Protein AF-A0AA95K9S8-F1 (afdb_monomer_lite)

Radius of gyration: 41.14 Å; chains: 1; bounding box: 97×53×133 Å

pLDDT: mean 79.82, std 16.81, range [25.95, 97.44]

Foldseek 3Di:
DEDDPQWAWAEAAQPQQKTFGFAAWEFFWDPVDDADFLVGAGPEADPPTDTDPPPVPTHGLCVLLVNPDRMDGHHDDQDAAEDDQHFHKYKDFDKDFDAPPNVDDPPVVVSVVSSGPVRRHHAWHHHPPGIMGTDDIDIDGAQREHEYEDDLEEHHYEHDAHDPVRLVRYAYEYEDEQYEYEYEDYASYEYEYEYPALNYHYEYEAAPPDPPWDWDADPVQCWTDTPNYTYRDYPRYPWYWYQYQFAIWTQDPVVRDTAAAEGEQVSAQAPVRVLVVLVVCLVVVNHPDQKHKYAQHDHGHPPGGQAIWIQGSVVSFIAGAPDRQCNVVRNPWDWQDDDDQKTWIDDFQKIFMAGRVRNYTAATEDEQFDPAPPPWGKDWDWDAALNWIKIWIATLLGKIWIWTDDPQAIATAEIEAPPVVVVVVVVVLVVCVPDVDQDAPPCVVVVVSCCVVPPDGPCPVRPVVRDPNYHYHYYDYDQWYWYWYDDPNFIWIWIWGQDDPGYIQIATAAADPVVRVVPDPDPDPPPVPDDDPDCDPPDQKDFQAWADDPFIKTWIAGPVFRWIWIGSHSCSVVDHIDTADGQFPFWDDDPRWIWTAHPLFWIFTQHRRRHTEGAAGALSNCVVVVPCVLVVVLVVPVVGPHYDQKHWYFQWADPVRQAWTKIQRNVVSDIFTDDSPDPRLFPKDWPDADPVRQWTWIAGPVVRDIDIGGGDPDDDTDGHPPHDDPPRRPPDGPCSVVD

Sequence (739 aa):
MEPIPGAVITELDLRQHKLTFDSQYLYRNDPTNTVGSGRSDYFFFWPNRDVNRDKSQAINIRNGLGYQSSQSNFKPGDNILVLPGTPVTYLDYVYMILPFVTARYDRGFDILRKLEEDGRFDFDFYAFPGERAIYRIIPDYVATPIKVILDDRDRDLVIPALPKDFQRYISYQLVGGEGEYRISLAKEASITLLSDHANTRWVLDARYLNPGTNMQFNRVDNDLYIDNVTITLPKNAKQITVINKQGTFIFDEKNQQMRLANVDGSHFNNRDSLDKYLKMLANSESLSSAFVIINHYQPEAGKGEVGRAYYETARSRMIYTNLPVAADFLSQAVLAKVEGDKAWFYRDTAIWQVEISTGQLLRQYLPFSFPAASKAAITSYTIQENGQLLFVINQDDGMRCVYTVEDAALNLVAIYGSKDLLNQLDNFKQLIDFTGQNKNTATLLLSEATQFSNSSPIKIDTISKLISTAELVPSRVAEVLYLSGYIDKQKQHYWLIPTANHGSKVIRLNLPTLVQQEEVPLPNDDTIANQSLSLAPLSEFILAATTMGESPGYYFYNLQKHTLYFQPDEGLSNNQAQLVATNIKTLFPINNKLFSLREDGIFSLLDNQGRNVLLGVSQDWLRQHSVDVTLELEKLIEMMPHSADHLMLQGLQDRDGNPIRGWYDSLAGRIVQGGSSLDANHDLVYLGLSKDRQEALIYDNDEQQQYRFLQPADVTLTPTENGLLISDIPTDPLWAAFA

Secondary structure (DSSP, 8-state):
--PPTT--EEEEETTTTEEEE--EEEPEEPTT--S-BTTB-EEEE-----EE--GGG-EEHHHHTT---SEEE----SS-EEPP-PPPEEEEEEEEE-TT-TT---HHHHHHHGGGTTSS--SEEEEETEEEEEEEEEEEE--EEEEEE--SS-EEEE-----HHHHTTEEEEEEE-SSEEEEE--TT-EEEEEESSTT-EEEEE-TTSPTT--EEEETTTTEEEETTEEEEPPSS-SEEEEE-SSEEEEEETTTTEEEEEEEEGGGSSSHHHHHHHHHHHHHTT---SSEEEEET--SSTTS---S-EEEETTTTEEEE---GGGHHHHTT-EEEEEETTEEEEEETTEEEEEETTT--EEEEEEPPP---STT--EEEEEEEETTEEEEEEEETTS-EEEEEE-SS-EEEEEEES-HHHHHHHHHHHHHHHHH-----HHHHHHHHHHHTTSSPP-S-HHHHHH-SSSEEEEEEEEEEEEEEEEETTEEEEEEEE--TTT--EEEEE---HHHHHHSPPPS-TTSGGGS------S-SEEEEEE--SSS--EEEEETTTTEEEEESS-STT-PPPEEEE-SEEEEEEETTEEEEEETT-EEEEE-TTS-EEEEEE-HHHHHHTTT-HHHHHHHHHHHSSSEEEEEEEEEEE-TTS-EEEEEEETTTTEEEE--TTS-TTS-EEEEEE-TTSSEEEEEETTTTEEEEEEPPSS---EE-TTS---TTS-SS-GGGGT-

Structure (mmCIF, N/CA/C/O backbone):
data_AF-A0AA95K9S8-F1
#
_entry.id   AF-A0AA95K9S8-F1
#
loop_
_atom_site.group_PDB
_atom_site.id
_atom_site.type_symbol
_atom_site.label_atom_id
_atom_site.label_alt_id
_atom_site.label_comp_id
_atom_site.label_asym_id
_atom_site.label_entity_id
_atom_site.label_seq_id
_atom_site.pdbx_PDB_ins_code
_atom_site.Cartn_x
_atom_site.Cartn_y
_atom_site.Cartn_z
_atom_site.occupancy
_atom_site.B_iso_or_equiv
_atom_site.auth_seq_id
_atom_site.auth_comp_id
_atom_site.auth_asym_id
_atom_site.auth_atom_id
_atom_site.pdbx_PDB_model_num
ATOM 1 N N . MET A 1 1 ? 10.454 12.878 -28.453 1.00 83.94 1 MET A N 1
ATOM 2 C CA . MET A 1 1 ? 11.738 13.499 -28.835 1.00 83.94 1 MET A CA 1
ATOM 3 C C . MET A 1 1 ? 12.686 12.384 -29.223 1.00 83.94 1 MET A C 1
ATOM 5 O O . MET A 1 1 ? 12.734 11.397 -28.500 1.00 83.94 1 MET A O 1
ATOM 9 N N . GLU A 1 2 ? 13.392 12.517 -30.345 1.00 88.00 2 GLU A N 1
ATOM 10 C CA . GLU A 1 2 ? 14.307 11.485 -30.843 1.00 88.00 2 GLU A CA 1
ATOM 11 C C . GLU A 1 2 ? 15.658 12.084 -31.277 1.00 88.00 2 GLU A C 1
ATOM 13 O O . GLU A 1 2 ? 15.688 13.203 -31.801 1.00 88.00 2 GLU A O 1
ATOM 18 N N . PRO A 1 3 ? 16.779 11.380 -31.045 1.00 88.31 3 PRO A N 1
ATOM 19 C CA . PRO A 1 3 ? 18.087 11.762 -31.558 1.00 88.31 3 PRO A CA 1
ATOM 20 C C . PRO A 1 3 ? 18.141 11.719 -33.084 1.00 88.31 3 PRO A C 1
ATOM 22 O O . PRO A 1 3 ? 17.557 10.843 -33.718 1.00 88.31 3 PRO A O 1
ATOM 25 N N . ILE A 1 4 ? 18.922 12.624 -33.675 1.00 87.19 4 ILE A N 1
ATOM 26 C CA . ILE A 1 4 ? 19.218 12.574 -35.109 1.00 87.19 4 ILE A CA 1
ATOM 27 C C . ILE A 1 4 ? 19.982 11.269 -35.403 1.00 87.19 4 ILE A C 1
ATOM 29 O O . ILE A 1 4 ? 20.964 10.980 -34.707 1.00 87.19 4 ILE A O 1
ATOM 33 N N . PRO A 1 5 ? 19.589 10.493 -36.431 1.00 84.94 5 PRO A N 1
ATOM 34 C CA . PRO A 1 5 ? 20.304 9.282 -36.818 1.00 84.94 5 PRO A CA 1
ATOM 35 C C . PRO A 1 5 ? 21.799 9.538 -37.034 1.00 84.94 5 PRO A C 1
ATOM 37 O O . PRO A 1 5 ? 22.186 10.474 -37.732 1.00 84.94 5 PRO A O 1
ATOM 40 N N . GLY A 1 6 ? 22.646 8.707 -36.425 1.00 84.88 6 GLY A N 1
ATOM 41 C CA . GLY A 1 6 ? 24.100 8.840 -36.513 1.00 84.88 6 GLY A CA 1
ATOM 42 C C . GLY A 1 6 ? 24.712 9.889 -35.578 1.00 84.88 6 GLY A C 1
ATOM 43 O O . GLY A 1 6 ? 25.929 10.017 -35.554 1.00 84.88 6 GLY A O 1
ATOM 44 N N . ALA A 1 7 ? 23.940 10.622 -34.773 1.00 91.31 7 ALA A N 1
ATOM 45 C CA . ALA A 1 7 ? 24.524 11.459 -33.726 1.00 91.31 7 ALA A CA 1
ATOM 46 C C . ALA A 1 7 ? 25.054 10.583 -32.579 1.00 91.31 7 ALA A C 1
ATOM 48 O O . ALA A 1 7 ? 24.310 9.767 -32.028 1.00 91.31 7 ALA A O 1
ATOM 49 N N . VAL A 1 8 ? 26.324 10.770 -32.209 1.00 94.88 8 VAL A N 1
ATOM 50 C CA . VAL A 1 8 ? 26.930 10.120 -31.039 1.00 94.88 8 VAL A CA 1
ATOM 51 C C . VAL A 1 8 ? 26.684 10.997 -29.815 1.00 94.88 8 VAL A C 1
ATOM 53 O O . VAL A 1 8 ? 27.147 12.136 -29.745 1.00 94.88 8 VAL A O 1
ATOM 56 N N . ILE A 1 9 ? 25.907 10.480 -28.868 1.00 95.25 9 ILE A N 1
ATOM 57 C CA . ILE A 1 9 ? 25.478 11.186 -27.658 1.00 95.25 9 ILE A CA 1
ATOM 58 C C . ILE A 1 9 ? 25.872 10.320 -26.473 1.00 95.25 9 ILE A C 1
ATOM 60 O O . ILE A 1 9 ? 25.449 9.169 -26.400 1.00 95.25 9 ILE A O 1
ATOM 64 N N . THR A 1 10 ? 26.671 10.872 -25.568 1.00 95.56 10 THR A N 1
ATOM 65 C CA . THR A 1 10 ? 27.216 10.153 -24.408 1.00 95.56 10 THR A CA 1
ATOM 66 C C . THR A 1 10 ? 26.559 10.577 -23.101 1.00 95.56 10 THR A C 1
ATOM 68 O O . THR A 1 10 ? 26.517 9.782 -22.166 1.00 95.56 10 THR A O 1
ATOM 71 N N . GLU A 1 11 ? 25.984 11.782 -23.038 1.00 96.88 11 GLU A N 1
ATOM 72 C CA . GLU A 1 11 ? 25.204 12.227 -21.882 1.00 96.88 11 GLU A CA 1
ATOM 73 C C . GLU A 1 11 ? 23.949 12.998 -22.297 1.00 96.88 11 GLU A C 1
ATOM 75 O O . GLU A 1 11 ? 23.990 13.868 -23.170 1.00 96.88 11 GLU A O 1
ATOM 80 N N . LEU A 1 12 ? 22.839 12.699 -21.631 1.00 95.06 12 LEU A N 1
ATOM 81 C CA . LEU A 1 12 ? 21.581 13.423 -21.728 1.00 95.06 12 LEU A CA 1
ATOM 82 C C . LEU A 1 12 ? 21.131 13.833 -20.321 1.00 95.06 12 LEU A C 1
ATOM 84 O O . LEU A 1 12 ? 20.701 12.984 -19.547 1.00 95.06 12 LEU A O 1
ATOM 88 N N . ASP A 1 13 ? 21.210 15.123 -19.997 1.00 95.31 13 ASP A N 1
ATOM 89 C CA . ASP A 1 13 ? 20.842 15.675 -18.690 1.00 95.31 13 ASP A CA 1
ATOM 90 C C . ASP A 1 13 ? 19.562 16.519 -18.793 1.00 95.31 13 ASP A C 1
ATOM 92 O O . ASP A 1 13 ? 19.565 17.654 -19.285 1.00 95.31 13 ASP A O 1
ATOM 96 N N . LEU A 1 14 ? 18.444 15.957 -18.322 1.00 93.44 14 LEU A N 1
ATOM 97 C CA . LEU A 1 14 ? 17.146 16.632 -18.302 1.00 93.44 14 LEU A CA 1
ATOM 98 C C . LEU A 1 14 ? 17.050 17.673 -17.184 1.00 93.44 14 LEU A C 1
ATOM 100 O O . LEU A 1 14 ? 16.280 18.617 -17.348 1.00 93.44 14 LEU A O 1
ATOM 104 N N . ARG A 1 15 ? 17.830 17.552 -16.102 1.00 92.56 15 ARG A N 1
ATOM 105 C CA . ARG A 1 15 ? 17.837 18.499 -14.973 1.00 92.56 15 ARG A CA 1
ATOM 106 C C . ARG A 1 15 ? 18.512 19.808 -15.371 1.00 92.56 15 ARG A C 1
ATOM 108 O O . ARG A 1 15 ? 18.013 20.885 -15.067 1.00 92.56 15 ARG A O 1
ATOM 115 N N . GLN A 1 16 ? 19.631 19.712 -16.090 1.00 94.00 16 GLN A N 1
ATOM 116 C CA . GLN A 1 16 ? 20.372 20.872 -16.598 1.00 94.00 16 GLN A CA 1
ATOM 117 C C . GLN A 1 16 ? 19.972 21.292 -18.013 1.00 94.00 16 GLN A C 1
ATOM 119 O O . GLN A 1 16 ? 20.473 22.306 -18.498 1.00 94.00 16 GLN A O 1
ATOM 124 N N . HIS A 1 17 ? 19.100 20.527 -18.678 1.00 93.69 17 HIS A N 1
ATOM 125 C CA . HIS A 1 17 ? 18.679 20.765 -20.061 1.00 93.69 17 HIS A CA 1
ATOM 126 C C . HIS A 1 17 ? 19.853 20.748 -21.059 1.00 93.69 17 HIS A C 1
ATOM 128 O O . HIS A 1 17 ? 19.900 21.530 -22.015 1.00 93.69 17 HIS A O 1
ATOM 134 N N . LYS A 1 18 ? 20.815 19.844 -20.827 1.00 94.44 18 LYS A N 1
ATOM 135 C CA . LYS A 1 18 ? 22.068 19.728 -21.582 1.00 94.44 18 LYS A CA 1
ATOM 136 C C . LYS A 1 18 ? 22.249 18.353 -22.195 1.00 94.44 18 LYS A C 1
ATOM 138 O O . LYS A 1 18 ? 21.907 17.331 -21.612 1.00 94.44 18 LYS A O 1
ATOM 143 N N . LEU A 1 19 ? 22.853 18.342 -23.370 1.00 93.81 19 LEU A N 1
ATOM 144 C CA . LEU A 1 19 ? 23.219 17.134 -24.083 1.00 93.81 19 LEU A CA 1
ATOM 145 C C . LEU A 1 19 ? 24.707 17.192 -24.411 1.00 93.81 19 LEU A C 1
ATOM 147 O O . LEU A 1 19 ? 25.172 18.191 -24.967 1.00 93.81 19 LEU A O 1
ATOM 151 N N . THR A 1 20 ? 25.430 16.131 -24.066 1.00 95.75 20 THR A N 1
ATOM 152 C CA . THR A 1 20 ? 26.851 15.974 -24.373 1.00 95.75 20 THR A CA 1
ATOM 153 C C . THR A 1 20 ? 27.008 15.006 -25.529 1.00 95.75 20 THR A C 1
ATOM 155 O O . THR A 1 20 ? 26.569 13.854 -25.500 1.00 95.75 20 THR A O 1
ATOM 158 N N . PHE A 1 21 ? 27.637 15.510 -26.572 1.00 94.62 21 PHE A N 1
ATOM 159 C CA . PHE A 1 21 ? 27.972 14.775 -27.761 1.00 94.62 21 PHE A CA 1
ATOM 160 C C . PHE A 1 21 ? 29.405 14.273 -27.710 1.00 94.62 21 PHE A C 1
ATOM 162 O O . PHE A 1 21 ? 30.314 14.973 -27.261 1.00 94.62 21 PHE A O 1
ATOM 169 N N . ASP A 1 22 ? 29.589 13.110 -28.311 1.00 94.38 22 ASP A N 1
ATOM 170 C CA . ASP A 1 22 ? 30.880 12.667 -28.813 1.00 94.38 22 ASP A CA 1
ATOM 171 C C . ASP A 1 22 ? 30.807 12.640 -30.350 1.00 94.38 22 ASP A C 1
ATOM 173 O O . ASP A 1 22 ? 29.940 13.276 -30.964 1.00 94.38 22 ASP A O 1
ATOM 177 N N . SER A 1 23 ? 31.732 11.949 -30.997 1.00 94.00 23 SER A N 1
ATOM 178 C CA . SER A 1 23 ? 31.929 12.007 -32.435 1.00 94.00 23 SER A CA 1
ATOM 179 C C . SER A 1 23 ? 32.179 10.629 -33.025 1.00 94.00 23 SER A C 1
ATOM 181 O O . SER A 1 23 ? 32.573 9.683 -32.341 1.00 94.00 23 SER A O 1
ATOM 183 N N . GLN A 1 24 ? 32.001 10.533 -34.337 1.00 93.88 24 GLN A N 1
ATOM 184 C CA . GLN A 1 24 ? 32.768 9.579 -35.116 1.00 93.88 24 GLN A CA 1
ATOM 185 C C . GLN A 1 24 ? 34.174 10.136 -35.325 1.00 93.88 24 GLN A C 1
ATOM 187 O O . GLN A 1 24 ? 34.375 11.330 -35.566 1.00 93.88 24 GLN A O 1
ATOM 192 N N . TYR A 1 25 ? 35.148 9.249 -35.246 1.00 95.25 25 TYR A N 1
ATOM 193 C CA . TYR A 1 25 ? 36.546 9.558 -35.447 1.00 95.25 25 TYR A CA 1
ATOM 194 C C . TYR A 1 25 ? 36.997 8.977 -36.772 1.00 95.25 25 TYR A C 1
ATOM 196 O O . TYR A 1 25 ? 36.563 7.901 -37.168 1.00 95.25 25 TYR A O 1
ATOM 204 N N . LEU A 1 26 ? 37.880 9.682 -37.455 1.00 93.19 26 LEU A N 1
ATOM 205 C CA . LEU A 1 26 ? 38.498 9.233 -38.688 1.00 93.19 26 LEU A CA 1
ATOM 206 C C . LEU A 1 26 ? 39.967 8.986 -38.403 1.00 93.19 26 LEU A C 1
ATOM 208 O O . LEU A 1 26 ? 40.638 9.864 -37.854 1.00 93.19 26 LEU A O 1
ATOM 212 N N . TYR A 1 27 ? 40.478 7.804 -38.729 1.00 93.31 27 TYR A N 1
ATOM 213 C CA . TYR A 1 27 ? 41.914 7.603 -38.606 1.00 93.31 27 TYR A CA 1
ATOM 214 C C . TYR A 1 27 ? 42.649 8.594 -39.504 1.00 93.31 27 TYR A C 1
ATOM 216 O O . TYR A 1 27 ? 42.197 8.923 -40.592 1.00 93.31 27 TYR A O 1
ATOM 224 N N . ARG A 1 28 ? 43.750 9.151 -39.014 1.00 89.50 28 ARG A N 1
ATOM 225 C CA . ARG A 1 28 ? 44.518 10.107 -39.811 1.00 89.50 28 ARG A CA 1
ATOM 226 C C . ARG A 1 28 ? 45.448 9.357 -40.753 1.00 89.50 28 ARG A C 1
ATOM 228 O O . ARG A 1 28 ? 45.842 8.220 -40.488 1.00 89.50 28 ARG A O 1
ATOM 235 N N . ASN A 1 29 ? 45.907 10.037 -41.789 1.00 85.56 29 ASN A N 1
ATOM 236 C CA . ASN A 1 29 ? 47.022 9.534 -42.571 1.00 85.56 29 ASN A CA 1
ATOM 237 C C . ASN A 1 29 ? 48.322 9.544 -41.746 1.00 85.56 29 ASN A C 1
ATOM 239 O O . ASN A 1 29 ? 48.488 10.360 -40.824 1.00 85.56 29 ASN A O 1
ATOM 243 N N . ASP A 1 30 ? 49.253 8.652 -42.102 1.00 80.56 30 ASP A N 1
ATOM 244 C CA . ASP A 1 30 ? 50.557 8.535 -41.445 1.00 80.56 30 ASP A CA 1
ATOM 245 C C . ASP A 1 30 ? 51.271 9.906 -41.360 1.00 80.56 30 ASP A C 1
ATOM 247 O O . ASP A 1 30 ? 51.515 10.542 -42.400 1.00 80.56 30 ASP A O 1
ATOM 251 N N . PRO A 1 31 ? 51.579 10.400 -40.140 1.00 75.69 31 PRO A N 1
ATOM 252 C CA . PRO A 1 31 ? 52.237 11.688 -39.929 1.00 75.69 31 PRO A CA 1
ATOM 253 C C . PRO A 1 31 ? 53.706 11.723 -40.378 1.00 75.69 31 PRO A C 1
ATOM 255 O O . PRO A 1 31 ? 54.267 12.811 -40.464 1.00 75.69 31 PRO A O 1
ATOM 258 N N . THR A 1 32 ? 54.339 10.577 -40.646 1.00 71.69 32 THR A N 1
ATOM 259 C CA . THR A 1 32 ? 55.761 10.496 -41.031 1.00 71.69 32 THR A CA 1
ATOM 260 C C . THR A 1 32 ? 56.033 10.961 -42.465 1.00 71.69 32 THR A C 1
ATOM 262 O O . THR A 1 32 ? 57.172 11.276 -42.807 1.00 71.69 32 THR A O 1
ATOM 265 N N . ASN A 1 33 ? 54.991 11.068 -43.293 1.00 65.69 33 ASN A N 1
ATOM 266 C CA . ASN A 1 33 ? 55.077 11.548 -44.669 1.00 65.69 33 ASN A CA 1
ATOM 267 C C . ASN A 1 33 ? 54.751 13.050 -44.757 1.00 65.69 33 ASN A C 1
ATOM 269 O O . ASN A 1 33 ? 53.694 13.484 -44.302 1.00 65.69 33 ASN A O 1
ATOM 273 N N . THR A 1 34 ? 55.647 13.837 -45.365 1.00 60.81 34 THR A N 1
ATOM 274 C CA . THR A 1 34 ? 55.613 15.317 -45.359 1.00 60.81 34 THR A CA 1
ATOM 275 C C . THR A 1 34 ? 55.279 15.970 -46.707 1.00 60.81 34 THR A C 1
ATOM 277 O O . THR A 1 34 ? 55.303 17.196 -46.806 1.00 60.81 34 THR A O 1
ATOM 280 N N . VAL A 1 35 ? 54.979 15.191 -47.754 1.00 65.69 35 VAL A N 1
ATOM 281 C CA . VAL A 1 35 ? 54.777 15.707 -49.123 1.00 65.69 35 VAL A CA 1
ATOM 282 C C . VAL A 1 35 ? 53.345 15.437 -49.594 1.00 65.69 35 VAL A C 1
ATOM 284 O O . VAL A 1 35 ? 52.961 14.275 -49.653 1.00 65.69 35 VAL A O 1
ATOM 287 N N . GLY A 1 36 ? 52.604 16.488 -49.974 1.00 63.59 36 GLY A N 1
ATOM 288 C CA . GLY A 1 36 ? 51.223 16.437 -50.499 1.00 63.59 36 GLY A CA 1
ATOM 289 C C . GLY A 1 36 ? 50.119 16.309 -49.432 1.00 63.59 36 GLY A C 1
ATOM 290 O O . GLY A 1 36 ? 50.395 15.925 -48.294 1.00 63.59 36 GLY A O 1
ATOM 291 N N . SER A 1 37 ? 48.875 16.646 -49.794 1.00 72.06 37 SER A N 1
ATOM 292 C CA . SER A 1 37 ? 47.664 16.458 -48.965 1.00 72.06 37 SER A CA 1
ATOM 293 C C . SER A 1 37 ? 46.402 16.339 -49.834 1.00 72.06 37 SER A C 1
ATOM 295 O O . SER A 1 37 ? 46.443 16.660 -51.012 1.00 72.06 37 SER A O 1
ATOM 297 N N . GLY A 1 38 ? 45.253 15.943 -49.284 1.00 71.00 38 GLY A N 1
ATOM 298 C CA . GLY A 1 38 ? 43.966 15.949 -50.005 1.00 71.00 38 GLY A CA 1
ATOM 299 C C . GLY A 1 38 ? 43.617 17.326 -50.583 1.00 71.00 38 GLY A C 1
ATOM 300 O O . GLY A 1 38 ? 43.159 17.466 -51.709 1.00 71.00 38 GLY A O 1
ATOM 301 N N . ARG A 1 39 ? 44.018 18.384 -49.869 1.00 73.94 39 ARG A N 1
ATOM 302 C CA . ARG A 1 39 ? 43.907 19.782 -50.308 1.00 73.94 39 ARG A CA 1
ATOM 303 C C . ARG A 1 39 ? 44.860 20.163 -51.462 1.00 73.94 39 ARG A C 1
ATOM 305 O O . ARG A 1 39 ? 44.693 21.230 -52.055 1.00 73.94 39 ARG A O 1
ATOM 312 N N . SER A 1 40 ? 45.887 19.366 -51.753 1.00 74.12 40 SER A N 1
ATOM 313 C CA . SER A 1 40 ? 46.892 19.643 -52.787 1.00 74.12 40 SER A CA 1
ATOM 314 C C . SER A 1 40 ? 47.433 18.360 -53.409 1.00 74.12 40 SER A C 1
ATOM 316 O O . SER A 1 40 ? 48.200 17.638 -52.773 1.00 74.12 40 SER A O 1
ATOM 318 N N . ASP A 1 41 ? 47.168 18.181 -54.702 1.00 76.19 41 ASP A N 1
ATOM 319 C CA . ASP A 1 41 ? 47.607 17.027 -55.487 1.00 76.19 41 ASP A CA 1
ATOM 320 C C . ASP A 1 41 ? 49.073 16.612 -55.264 1.00 76.19 41 ASP A C 1
ATOM 322 O O . ASP A 1 41 ? 49.999 17.425 -55.143 1.00 76.19 41 ASP A O 1
ATOM 326 N N . TYR A 1 42 ? 49.286 15.298 -55.276 1.00 76.38 42 TYR A N 1
ATOM 327 C CA . TYR A 1 42 ? 50.588 14.660 -55.187 1.00 76.38 42 TYR A CA 1
ATOM 328 C C . TYR A 1 42 ? 51.211 14.574 -56.586 1.00 76.38 42 TYR A C 1
ATOM 330 O O . TYR A 1 42 ? 50.854 13.728 -57.407 1.00 76.38 42 TYR A O 1
ATOM 338 N N . PHE A 1 43 ? 52.212 15.409 -56.865 1.00 69.94 43 PHE A N 1
ATOM 339 C CA . PHE A 1 43 ? 52.927 15.411 -58.152 1.00 69.94 43 PHE A CA 1
ATOM 340 C C . PHE A 1 43 ? 54.066 14.368 -58.232 1.00 69.94 43 PHE A C 1
ATOM 342 O O . PHE A 1 43 ? 55.123 14.625 -58.805 1.00 69.94 43 PHE A O 1
ATOM 349 N N . PHE A 1 44 ? 53.866 13.182 -57.646 1.00 74.88 44 PHE A N 1
ATOM 350 C CA . PHE A 1 44 ? 54.792 12.039 -57.675 1.00 74.88 44 PHE A CA 1
ATOM 351 C C . PHE A 1 44 ? 54.024 10.701 -57.597 1.00 74.88 44 PHE A C 1
ATOM 353 O O . PHE A 1 44 ? 52.795 10.689 -57.485 1.00 74.88 44 PHE A O 1
ATOM 360 N N . PHE A 1 45 ? 54.721 9.561 -57.714 1.00 73.12 45 PHE A N 1
ATOM 361 C CA . PHE A 1 45 ? 54.104 8.237 -57.533 1.00 73.12 45 PHE A CA 1
ATOM 362 C C . PHE A 1 45 ? 53.498 8.126 -56.132 1.00 73.12 45 PHE A C 1
ATOM 364 O O . PHE A 1 45 ? 54.161 8.465 -55.156 1.00 73.12 45 PHE A O 1
ATOM 371 N N . TRP A 1 46 ? 52.260 7.630 -56.030 1.00 69.44 46 TRP A N 1
ATOM 372 C CA . TRP A 1 46 ? 51.589 7.465 -54.737 1.00 69.44 46 TRP A CA 1
ATOM 373 C C . TRP A 1 46 ? 52.469 6.663 -53.759 1.00 69.44 46 TRP A C 1
ATOM 375 O O . TRP A 1 46 ? 52.769 5.504 -54.057 1.00 69.44 46 TRP A O 1
ATOM 385 N N . PRO A 1 47 ? 52.855 7.224 -52.595 1.00 61.59 47 PRO A N 1
ATOM 386 C CA . PRO A 1 47 ? 53.790 6.578 -51.674 1.00 61.59 47 PRO A CA 1
ATOM 387 C C . PRO A 1 47 ? 53.169 5.423 -50.875 1.00 61.59 47 PRO A C 1
ATOM 389 O O . PRO A 1 47 ? 53.813 4.903 -49.973 1.00 61.59 47 PRO A O 1
ATOM 392 N N . ASN A 1 48 ? 51.928 5.023 -51.180 1.00 67.69 48 ASN A N 1
ATOM 393 C CA . ASN A 1 48 ? 51.145 4.092 -50.371 1.00 67.69 48 ASN A CA 1
ATOM 394 C C . ASN A 1 48 ? 51.083 4.530 -48.901 1.00 67.69 48 ASN A C 1
ATOM 396 O O . ASN A 1 48 ? 51.492 3.795 -48.010 1.00 67.69 48 ASN A O 1
ATOM 400 N N . ARG A 1 49 ? 50.610 5.765 -48.669 1.00 72.88 49 ARG A N 1
ATOM 401 C CA . ARG A 1 49 ? 50.494 6.334 -47.324 1.00 72.88 49 ARG A CA 1
ATOM 402 C C . ARG A 1 49 ? 49.506 5.500 -46.514 1.00 72.88 49 ARG A C 1
ATOM 404 O O . ARG A 1 49 ? 48.304 5.540 -46.774 1.00 72.88 49 ARG A O 1
ATOM 411 N N . ASP A 1 50 ? 50.034 4.742 -45.564 1.00 76.06 50 ASP A N 1
ATOM 412 C CA . ASP A 1 50 ? 49.223 3.933 -44.670 1.00 76.06 50 ASP A CA 1
ATOM 413 C C . ASP A 1 50 ? 48.389 4.817 -43.730 1.00 76.06 50 ASP A C 1
ATOM 415 O O . ASP A 1 50 ? 48.686 5.990 -43.466 1.00 76.06 50 ASP A O 1
ATOM 419 N N . VAL A 1 51 ? 47.308 4.231 -43.224 1.00 85.69 51 VAL A N 1
ATOM 420 C CA . VAL A 1 51 ? 46.439 4.850 -42.223 1.00 85.69 51 VAL A CA 1
ATOM 421 C C . VAL A 1 51 ? 47.067 4.665 -40.841 1.00 85.69 51 VAL A C 1
ATOM 423 O O . VAL A 1 51 ? 47.370 3.540 -40.434 1.00 85.69 51 VAL A O 1
ATOM 426 N N . ASN A 1 52 ? 47.233 5.756 -40.089 1.00 88.50 52 ASN A N 1
ATOM 427 C CA . ASN A 1 52 ? 47.664 5.681 -38.698 1.00 88.50 52 ASN A CA 1
ATOM 428 C C . ASN A 1 52 ? 46.466 5.319 -37.808 1.00 88.50 52 ASN A C 1
ATOM 430 O O . ASN A 1 52 ? 45.586 6.145 -37.555 1.00 88.50 52 ASN A O 1
ATOM 434 N N . ARG A 1 53 ? 46.468 4.079 -37.306 1.00 91.19 53 ARG A N 1
ATOM 435 C CA . ARG A 1 53 ? 45.402 3.511 -36.464 1.00 91.19 53 ARG A CA 1
ATOM 436 C C . ARG A 1 53 ? 45.509 3.868 -34.975 1.00 91.19 53 ARG A C 1
ATOM 438 O O . ARG A 1 53 ? 44.781 3.307 -34.155 1.00 91.19 53 ARG A O 1
ATOM 445 N N . ASP A 1 54 ? 46.389 4.796 -34.603 1.00 91.31 54 ASP A N 1
ATOM 446 C CA . ASP A 1 54 ? 46.436 5.347 -33.249 1.00 91.31 54 ASP A CA 1
ATOM 447 C C . ASP A 1 54 ? 45.191 6.209 -32.970 1.00 91.31 54 ASP A C 1
ATOM 449 O O . ASP A 1 54 ? 45.027 7.313 -33.497 1.00 91.31 54 ASP A O 1
ATOM 453 N N . LYS A 1 55 ? 44.310 5.701 -32.098 1.00 92.44 55 LYS A N 1
ATOM 454 C CA . LYS A 1 55 ? 43.057 6.360 -31.698 1.00 92.44 55 LYS A CA 1
ATOM 455 C C . LYS A 1 55 ? 43.283 7.732 -31.057 1.00 92.44 55 LYS A C 1
ATOM 457 O O . LYS A 1 55 ? 42.419 8.594 -31.193 1.00 92.44 55 LYS A O 1
ATOM 462 N N . SER A 1 56 ? 44.428 7.958 -30.406 1.00 91.06 56 SER A N 1
ATOM 463 C CA . SER A 1 56 ? 44.757 9.250 -29.784 1.00 91.06 56 SER A CA 1
ATOM 464 C C . SER A 1 56 ? 45.047 10.352 -30.809 1.00 91.06 56 SER A C 1
ATOM 466 O O . SER A 1 56 ? 44.930 11.536 -30.497 1.00 91.06 56 SER A O 1
ATOM 468 N N . GLN A 1 57 ? 45.385 9.969 -32.045 1.00 90.38 57 GLN A N 1
ATOM 469 C CA . GLN A 1 57 ? 45.666 10.893 -33.143 1.00 90.38 57 GLN A CA 1
ATOM 470 C C . GLN A 1 57 ? 44.545 10.968 -34.186 1.00 90.38 57 GLN A C 1
ATOM 472 O O . GLN A 1 57 ? 44.688 11.689 -35.179 1.00 90.38 57 GLN A O 1
ATOM 477 N N . ALA A 1 58 ? 43.446 10.239 -33.984 1.00 93.00 58 ALA A N 1
ATOM 478 C CA . ALA A 1 58 ? 42.311 10.249 -34.893 1.00 93.00 58 ALA A CA 1
ATOM 479 C C . ALA A 1 58 ? 41.633 11.630 -34.936 1.00 93.00 58 ALA A C 1
ATOM 481 O O . ALA A 1 58 ? 41.622 12.397 -33.970 1.00 93.00 58 ALA A O 1
ATOM 482 N N . ILE A 1 59 ? 41.053 11.955 -36.084 1.00 91.62 59 ILE A N 1
ATOM 483 C CA . ILE A 1 59 ? 40.391 13.228 -36.341 1.00 91.62 59 ILE A CA 1
ATOM 484 C C . ILE A 1 59 ? 38.953 13.130 -35.851 1.00 91.62 59 ILE A C 1
ATOM 486 O O . ILE A 1 59 ? 38.185 12.288 -36.308 1.00 91.62 59 ILE A O 1
ATOM 490 N N . ASN A 1 60 ? 38.573 14.017 -34.936 1.00 93.19 60 ASN A N 1
ATOM 491 C CA . ASN A 1 60 ? 37.184 14.177 -34.531 1.00 93.19 60 ASN A CA 1
ATOM 492 C C . ASN A 1 60 ? 36.401 14.844 -35.676 1.00 93.19 60 ASN A C 1
ATOM 494 O O . ASN A 1 60 ? 36.637 16.015 -35.984 1.00 93.19 60 ASN A O 1
ATOM 498 N N . ILE A 1 61 ? 35.465 14.111 -36.288 1.00 92.19 61 ILE A N 1
ATOM 499 C CA . ILE A 1 61 ? 34.743 14.575 -37.481 1.00 92.19 61 ILE A CA 1
ATOM 500 C C . ILE A 1 61 ? 33.906 15.818 -37.172 1.00 92.19 61 ILE A C 1
ATOM 502 O O . ILE A 1 61 ? 33.966 16.792 -37.914 1.00 92.19 61 ILE A O 1
ATOM 506 N N . ARG A 1 62 ? 33.168 15.844 -36.056 1.00 91.44 62 ARG A N 1
ATOM 507 C CA . ARG A 1 62 ? 32.393 17.027 -35.639 1.00 91.44 62 ARG A CA 1
ATOM 508 C C . ARG A 1 62 ? 33.247 18.288 -35.546 1.00 91.44 62 ARG A C 1
ATOM 510 O O . ARG A 1 62 ? 32.870 19.309 -36.118 1.00 91.44 62 ARG A O 1
ATOM 517 N N . ASN A 1 63 ? 34.391 18.208 -34.867 1.00 90.06 63 ASN A N 1
ATOM 518 C CA . ASN A 1 63 ? 35.292 19.350 -34.721 1.00 90.06 63 ASN A CA 1
ATOM 519 C C . ASN A 1 63 ? 35.867 19.768 -36.079 1.00 90.06 63 ASN A C 1
ATOM 521 O O . ASN A 1 63 ? 35.912 20.961 -36.373 1.00 90.06 63 ASN A O 1
ATOM 525 N N . GLY A 1 64 ? 36.243 18.804 -36.927 1.00 87.19 64 GLY A N 1
ATOM 526 C CA . GLY A 1 64 ? 36.705 19.077 -38.291 1.00 87.19 64 GLY A CA 1
ATOM 527 C C . GLY A 1 64 ? 35.637 19.729 -39.180 1.00 87.19 64 GLY A C 1
ATOM 528 O O . GLY A 1 64 ? 35.960 20.524 -40.051 1.00 87.19 64 GLY A O 1
ATOM 529 N N . LEU A 1 65 ? 34.351 19.478 -38.916 1.00 87.94 65 LEU A N 1
ATOM 530 C CA . LEU A 1 65 ? 33.225 20.126 -39.601 1.00 87.94 65 LEU A CA 1
ATOM 531 C C . LEU A 1 65 ? 32.797 21.465 -38.971 1.00 87.94 65 LEU A C 1
ATOM 533 O O . LEU A 1 65 ? 31.811 22.059 -39.411 1.00 87.94 65 LEU A O 1
ATOM 537 N N . GLY A 1 66 ? 33.518 21.952 -37.956 1.00 86.81 66 GLY A N 1
ATOM 538 C CA . GLY A 1 66 ? 33.264 23.238 -37.301 1.00 86.81 66 GLY A CA 1
ATOM 539 C C . GLY A 1 66 ? 32.359 23.178 -36.064 1.00 86.81 66 GLY A C 1
ATOM 540 O O . GLY A 1 66 ? 32.083 24.216 -35.465 1.00 86.81 66 GLY A O 1
ATOM 541 N N . TYR A 1 67 ? 31.928 21.992 -35.625 1.00 88.00 67 TYR A N 1
ATOM 542 C CA . TYR A 1 67 ? 31.109 21.812 -34.419 1.00 88.00 67 TYR A CA 1
ATOM 543 C C . TYR A 1 67 ? 31.981 21.623 -33.171 1.00 88.00 67 TYR A C 1
ATOM 545 O O . TYR A 1 67 ? 32.047 20.531 -32.617 1.00 88.00 67 TYR A O 1
ATOM 553 N N . GLN A 1 68 ? 32.634 22.701 -32.724 1.00 85.50 68 GLN A N 1
ATOM 554 C CA . GLN A 1 68 ? 33.600 22.663 -31.610 1.00 85.50 68 GLN A CA 1
ATOM 555 C C . GLN A 1 68 ? 32.968 22.406 -30.232 1.00 85.50 68 GLN A C 1
ATOM 557 O O . GLN A 1 68 ? 33.647 21.950 -29.315 1.00 85.50 68 GLN A O 1
ATOM 562 N N . SER A 1 69 ? 31.679 22.719 -30.057 1.00 87.31 69 SER A N 1
ATOM 563 C CA . SER A 1 69 ? 30.995 22.469 -28.787 1.00 87.31 69 SER A CA 1
ATOM 564 C C . SER A 1 69 ? 30.582 21.003 -28.681 1.00 87.31 69 SER A C 1
ATOM 566 O O . SER A 1 69 ? 29.783 20.502 -29.484 1.00 87.31 69 SER A O 1
ATOM 568 N N . SER A 1 70 ? 31.080 20.331 -27.645 1.00 89.00 70 SER A N 1
ATOM 569 C CA . SER A 1 70 ? 30.596 19.015 -27.228 1.00 89.00 70 SER A CA 1
ATOM 570 C C . SER A 1 70 ? 29.252 19.100 -26.508 1.00 89.00 70 SER A C 1
ATOM 572 O O . SER A 1 70 ? 28.572 18.091 -26.397 1.00 89.00 70 SER A O 1
ATOM 574 N N . GLN A 1 71 ? 28.825 20.286 -26.063 1.00 91.81 71 GLN A N 1
ATOM 575 C CA . GLN A 1 71 ? 27.557 20.474 -25.362 1.00 91.81 71 GLN A CA 1
ATOM 576 C C . GLN A 1 71 ? 26.557 21.285 -26.184 1.00 91.81 71 GLN A C 1
ATOM 578 O O . GLN A 1 71 ? 26.915 22.253 -26.860 1.00 91.81 71 GLN A O 1
ATOM 583 N N . SER A 1 72 ? 25.285 20.909 -26.090 1.00 90.50 72 SER A N 1
ATOM 584 C CA . SER A 1 72 ? 24.164 21.705 -26.587 1.00 90.50 72 SER A CA 1
ATOM 585 C C . SER A 1 72 ? 23.065 21.768 -25.546 1.00 90.50 72 SER A C 1
ATOM 587 O O . SER A 1 72 ? 22.780 20.784 -24.866 1.00 90.50 72 SER A O 1
ATOM 589 N N . ASN A 1 73 ? 22.402 22.916 -25.476 1.00 91.31 73 ASN A N 1
ATOM 590 C CA . ASN A 1 73 ? 21.158 23.033 -24.734 1.00 91.31 73 ASN A CA 1
ATOM 591 C C . ASN A 1 73 ? 20.020 22.433 -25.563 1.00 91.31 73 ASN A C 1
ATOM 593 O O . ASN A 1 73 ? 20.021 22.518 -26.795 1.00 91.31 73 ASN A O 1
ATOM 597 N N . PHE A 1 74 ? 19.042 21.850 -24.887 1.00 88.19 74 PHE A N 1
ATOM 598 C CA . PHE A 1 74 ? 17.794 21.394 -25.490 1.00 88.19 74 PHE A CA 1
ATOM 599 C C . PHE A 1 74 ? 16.645 21.680 -24.525 1.00 88.19 74 PHE A C 1
ATOM 601 O O . PHE A 1 74 ? 16.875 21.935 -23.352 1.00 88.19 74 PHE A O 1
ATOM 608 N N . LYS A 1 75 ? 15.396 21.651 -24.992 1.00 84.38 75 LYS A N 1
ATOM 609 C CA . LYS A 1 75 ? 14.233 21.792 -24.108 1.00 84.38 75 LYS A CA 1
ATOM 610 C C . LYS A 1 75 ? 13.506 20.449 -24.024 1.00 84.38 75 LYS A C 1
ATOM 612 O O . LYS A 1 75 ? 12.922 20.051 -25.034 1.00 84.38 75 LYS A O 1
ATOM 617 N N . PRO A 1 76 ? 13.532 19.743 -22.878 1.00 79.44 76 PRO A N 1
ATOM 618 C CA . PRO A 1 76 ? 12.745 18.526 -22.718 1.00 79.44 76 PRO A CA 1
ATOM 619 C C . PRO A 1 76 ? 11.254 18.876 -22.783 1.00 79.44 76 PRO A C 1
ATOM 621 O O . PRO A 1 76 ? 10.769 19.713 -22.021 1.00 79.44 76 PRO A O 1
ATOM 624 N N . GLY A 1 77 ? 10.538 18.269 -23.729 1.00 77.38 77 GLY A N 1
ATOM 625 C CA . GLY A 1 77 ? 9.074 18.300 -23.768 1.00 77.38 77 GLY A CA 1
ATOM 626 C C . GLY A 1 77 ? 8.467 17.177 -22.925 1.00 77.38 77 GLY A C 1
ATOM 627 O O . GLY A 1 77 ? 9.194 16.341 -22.398 1.00 77.38 77 GLY A O 1
ATOM 628 N N . ASP A 1 78 ? 7.137 17.123 -22.865 1.00 78.50 78 ASP A N 1
ATOM 629 C CA . ASP A 1 78 ? 6.396 16.086 -22.121 1.00 78.50 78 ASP A CA 1
ATOM 630 C C . ASP A 1 78 ? 6.146 14.808 -22.947 1.00 78.50 78 ASP A C 1
ATOM 632 O O . ASP A 1 78 ? 5.488 13.875 -22.504 1.00 78.50 78 ASP A O 1
ATOM 636 N N . ASN A 1 79 ? 6.676 14.760 -24.170 1.00 81.12 79 ASN A N 1
ATOM 637 C CA . ASN A 1 79 ? 6.540 13.624 -25.076 1.00 81.12 79 ASN A CA 1
ATOM 638 C C . ASN A 1 79 ? 7.569 12.526 -24.763 1.00 81.12 79 ASN A C 1
ATOM 640 O O . ASN A 1 79 ? 8.676 12.821 -24.314 1.00 81.12 79 ASN A O 1
ATOM 644 N N . ILE A 1 80 ? 7.252 11.290 -25.161 1.00 90.88 80 ILE A N 1
ATOM 645 C CA . ILE A 1 80 ? 8.130 10.108 -25.089 1.00 90.88 80 ILE A CA 1
ATOM 646 C C . ILE A 1 80 ? 9.554 10.421 -25.578 1.00 90.88 80 ILE A C 1
ATOM 648 O O . ILE A 1 80 ? 9.741 11.024 -26.644 1.00 90.88 80 ILE A O 1
ATOM 652 N N . LEU A 1 81 ? 10.559 9.982 -24.822 1.00 92.81 81 LEU A N 1
ATOM 653 C CA . LEU A 1 81 ? 11.978 10.174 -25.104 1.00 92.81 81 LEU A CA 1
ATOM 654 C C . LEU A 1 81 ? 12.604 8.897 -25.676 1.00 92.81 81 LEU A C 1
ATOM 656 O O . LEU A 1 81 ? 12.753 7.897 -24.978 1.00 92.81 81 LEU A O 1
ATOM 660 N N . VAL A 1 82 ? 13.018 8.939 -26.940 1.00 93.62 82 VAL A N 1
ATOM 661 C CA . VAL A 1 82 ? 13.810 7.861 -27.547 1.00 93.62 82 VAL A CA 1
ATOM 662 C C . VAL A 1 82 ? 15.270 8.042 -27.138 1.00 93.62 82 VAL A C 1
ATOM 664 O O . VAL A 1 82 ? 15.830 9.127 -27.303 1.00 93.62 82 VAL A O 1
ATOM 667 N N . LEU A 1 83 ? 15.889 6.999 -26.585 1.00 94.25 83 LEU A N 1
ATOM 668 C CA . LEU A 1 83 ? 17.278 7.062 -26.134 1.00 94.25 83 LEU A CA 1
ATOM 669 C C . LEU A 1 83 ? 18.263 7.045 -27.319 1.00 94.25 83 LEU A C 1
ATOM 671 O O . LEU A 1 83 ? 17.948 6.492 -28.374 1.00 94.25 83 LEU A O 1
ATOM 675 N N . PRO A 1 84 ? 19.469 7.628 -27.182 1.00 93.69 84 PRO A N 1
ATOM 676 C CA . PRO A 1 84 ? 20.490 7.556 -28.227 1.00 93.69 84 PRO A CA 1
ATOM 677 C C . PRO A 1 84 ? 20.991 6.131 -28.445 1.00 93.69 84 PRO A C 1
ATOM 679 O O . PRO A 1 84 ? 21.048 5.346 -27.510 1.00 93.69 84 PRO A O 1
ATOM 682 N N . GLY A 1 85 ? 21.355 5.789 -29.680 1.00 92.12 85 GLY A N 1
ATOM 683 C CA . GLY A 1 85 ? 21.742 4.421 -30.047 1.00 92.12 85 GLY A CA 1
ATOM 684 C C . GLY A 1 85 ? 22.946 4.322 -30.982 1.00 92.12 85 GLY A C 1
ATOM 685 O O . GLY A 1 85 ? 23.156 3.269 -31.574 1.00 92.12 85 GLY A O 1
ATOM 686 N N . THR A 1 86 ? 23.712 5.404 -31.158 1.00 93.75 86 THR A N 1
ATOM 687 C CA . THR A 1 86 ? 24.892 5.423 -32.039 1.00 93.75 86 THR A CA 1
ATOM 688 C C . THR A 1 86 ? 26.173 5.311 -31.207 1.00 93.75 86 THR A C 1
ATOM 690 O O . THR A 1 86 ? 26.403 6.191 -30.375 1.00 93.75 86 THR A O 1
ATOM 693 N N . PRO A 1 87 ? 27.024 4.293 -31.426 1.00 94.62 87 PRO A N 1
ATOM 694 C CA . PRO A 1 87 ? 28.281 4.158 -30.697 1.00 94.62 87 PRO A CA 1
ATOM 695 C C . PRO A 1 87 ? 29.357 5.105 -31.236 1.00 94.62 87 PRO A C 1
ATOM 697 O O . PRO A 1 87 ? 29.362 5.479 -32.415 1.00 94.62 87 PRO A O 1
ATOM 700 N N . VAL A 1 88 ? 30.334 5.420 -30.387 1.00 95.38 88 VAL A N 1
ATOM 701 C CA . VAL A 1 88 ? 31.612 5.983 -30.826 1.00 95.38 88 VAL A CA 1
ATOM 702 C C . VAL A 1 88 ? 32.249 5.002 -31.807 1.00 95.38 88 VAL A C 1
ATOM 704 O O . VAL A 1 88 ? 32.347 3.799 -31.554 1.00 95.38 88 VAL A O 1
ATOM 707 N N . THR A 1 89 ? 32.657 5.523 -32.958 1.00 95.25 89 THR A N 1
ATOM 708 C CA . THR A 1 89 ? 33.192 4.717 -34.057 1.00 95.25 89 THR A CA 1
ATOM 709 C C . THR A 1 89 ? 34.463 5.358 -34.583 1.00 95.25 89 THR A C 1
ATOM 711 O O . THR A 1 89 ? 34.467 6.558 -34.850 1.00 95.25 89 THR A O 1
ATOM 714 N N . TYR A 1 90 ? 35.511 4.560 -34.771 1.00 96.31 90 TYR A N 1
ATOM 715 C CA . TYR A 1 90 ? 36.715 4.952 -35.496 1.00 96.31 90 TYR A CA 1
ATOM 716 C C . TYR A 1 90 ? 36.636 4.401 -36.918 1.00 96.31 90 TYR A C 1
ATOM 718 O O . TYR A 1 90 ? 36.424 3.211 -37.125 1.00 96.31 90 TYR A O 1
ATOM 726 N N . LEU A 1 91 ? 36.744 5.275 -37.905 1.00 94.56 91 LEU A N 1
ATOM 727 C CA . LEU A 1 91 ? 36.564 4.955 -39.310 1.00 94.56 91 LEU A CA 1
ATOM 728 C C . LEU A 1 91 ? 37.935 4.775 -39.958 1.00 94.56 91 LEU A C 1
ATOM 730 O O . LEU A 1 91 ? 38.717 5.723 -40.054 1.00 94.56 91 LEU A O 1
ATOM 734 N N . ASP A 1 92 ? 38.212 3.551 -40.397 1.00 93.69 92 ASP A N 1
ATOM 735 C CA . ASP A 1 92 ? 39.304 3.232 -41.317 1.00 93.69 92 ASP A CA 1
ATOM 736 C C . ASP A 1 92 ? 38.791 3.333 -42.764 1.00 93.69 92 ASP A C 1
ATOM 738 O O . ASP A 1 92 ? 37.578 3.316 -43.013 1.00 93.69 92 ASP A O 1
ATOM 742 N N . TYR A 1 93 ? 39.690 3.468 -43.732 1.00 92.19 93 TYR A N 1
ATOM 743 C CA . TYR A 1 93 ? 39.324 3.687 -45.127 1.00 92.19 93 TYR A CA 1
ATOM 744 C C . TYR A 1 93 ? 40.337 3.121 -46.112 1.00 92.19 93 TYR A C 1
ATOM 746 O O . TYR A 1 93 ? 41.506 2.897 -45.809 1.00 92.19 93 TYR A O 1
ATOM 754 N N . VAL A 1 94 ? 39.862 2.897 -47.338 1.00 90.00 94 VAL A N 1
ATOM 755 C CA . VAL A 1 94 ? 40.685 2.408 -48.445 1.00 90.00 94 VAL A CA 1
ATOM 756 C C . VAL A 1 94 ? 40.418 3.239 -49.696 1.00 90.00 94 VAL A C 1
ATOM 758 O O . VAL A 1 94 ? 39.266 3.554 -50.014 1.00 90.00 94 VAL A O 1
ATOM 761 N N . TYR A 1 95 ? 41.489 3.560 -50.421 1.00 90.31 95 TYR A N 1
ATOM 762 C CA . TYR A 1 95 ? 41.440 4.304 -51.677 1.00 90.31 95 TYR A CA 1
ATOM 763 C C . TYR A 1 95 ? 41.259 3.395 -52.892 1.00 90.31 95 TYR A C 1
ATOM 765 O O . TYR A 1 95 ? 41.744 2.262 -52.925 1.00 90.31 95 TYR A O 1
ATOM 773 N N . MET A 1 96 ? 40.619 3.928 -53.929 1.00 91.12 96 MET A N 1
ATOM 774 C CA . MET A 1 96 ? 40.658 3.379 -55.285 1.00 91.12 96 MET A CA 1
ATOM 775 C C . MET A 1 96 ? 40.963 4.484 -56.288 1.00 91.12 96 MET A C 1
ATOM 777 O O . MET A 1 96 ? 40.736 5.655 -55.997 1.00 91.12 96 MET A O 1
ATOM 781 N N . ILE A 1 97 ? 41.442 4.108 -57.475 1.00 91.19 97 ILE A N 1
ATOM 782 C CA . ILE A 1 97 ? 41.559 5.045 -58.594 1.00 91.19 97 ILE A CA 1
ATOM 783 C C . ILE A 1 97 ? 40.162 5.273 -59.172 1.00 91.19 97 ILE A C 1
ATOM 785 O O . ILE A 1 97 ? 39.519 4.322 -59.619 1.00 91.19 97 ILE A O 1
ATOM 789 N N . LEU A 1 98 ? 39.713 6.524 -59.169 1.00 91.56 98 LEU A N 1
ATOM 790 C CA . LEU A 1 98 ? 38.421 6.933 -59.703 1.00 91.56 98 LEU A CA 1
ATOM 791 C C . LEU A 1 98 ? 38.612 8.200 -60.553 1.00 91.56 98 LEU A C 1
ATOM 793 O O . LEU A 1 98 ? 38.776 9.275 -59.989 1.00 91.56 98 LEU A O 1
ATOM 797 N N . PRO A 1 99 ? 38.625 8.099 -61.894 1.00 89.81 99 PRO A N 1
ATOM 798 C CA . PRO A 1 99 ? 38.844 9.257 -62.759 1.00 89.81 99 PRO A CA 1
ATOM 799 C C . PRO A 1 99 ? 37.756 10.330 -62.614 1.00 89.81 99 PRO A C 1
ATOM 801 O O . PRO A 1 99 ? 36.573 9.999 -62.508 1.00 89.81 99 PRO A O 1
ATOM 804 N N . PHE A 1 100 ? 38.158 11.598 -62.711 1.00 89.06 100 PHE A N 1
ATOM 805 C CA . PHE A 1 100 ? 37.315 12.798 -62.623 1.00 89.06 100 PHE A CA 1
ATOM 806 C C . PHE A 1 100 ? 36.632 13.018 -61.260 1.00 89.06 100 PHE A C 1
ATOM 808 O O . PHE A 1 100 ? 35.666 13.778 -61.164 1.00 89.06 100 PHE A O 1
ATOM 815 N N . VAL A 1 101 ? 37.107 12.356 -60.203 1.00 90.06 101 VAL A N 1
ATOM 816 C CA . VAL A 1 101 ? 36.551 12.450 -58.850 1.00 90.06 101 VAL A CA 1
ATOM 817 C C . VAL A 1 101 ? 36.869 13.789 -58.187 1.00 90.06 101 VAL A C 1
ATOM 819 O O . VAL A 1 101 ? 35.978 14.379 -57.575 1.00 90.06 101 VAL A O 1
ATOM 822 N N . THR A 1 102 ? 38.073 14.330 -58.399 1.00 88.12 102 THR A N 1
ATOM 823 C CA . THR A 1 102 ? 38.500 15.608 -57.796 1.00 88.12 102 THR A CA 1
ATOM 824 C C . THR A 1 102 ? 37.736 16.807 -58.371 1.00 88.12 102 THR A C 1
ATOM 826 O O . THR A 1 102 ? 37.658 17.861 -57.746 1.00 88.12 102 THR A O 1
ATOM 829 N N . ALA A 1 103 ? 37.092 16.637 -59.532 1.00 88.25 103 ALA A N 1
ATOM 830 C CA . ALA A 1 103 ? 36.244 17.642 -60.172 1.00 88.25 103 ALA A CA 1
ATOM 831 C C . ALA A 1 103 ? 34.772 17.619 -59.703 1.00 88.25 103 ALA A C 1
ATOM 833 O O . ALA A 1 103 ? 33.962 18.418 -60.180 1.00 88.25 103 ALA A O 1
ATOM 834 N N . ARG A 1 104 ? 34.384 16.704 -58.802 1.00 89.19 104 ARG A N 1
ATOM 835 C CA . ARG A 1 104 ? 33.014 16.635 -58.261 1.00 89.19 104 ARG A CA 1
ATOM 836 C C . ARG A 1 104 ? 32.811 17.633 -57.125 1.00 89.19 104 ARG A C 1
ATOM 838 O O . ARG A 1 104 ? 33.694 17.782 -56.296 1.00 89.19 104 ARG A O 1
ATOM 845 N N . TYR A 1 105 ? 31.627 18.237 -57.033 1.00 88.56 105 TYR A N 1
ATOM 846 C CA . TYR A 1 105 ? 31.245 19.193 -55.973 1.00 88.56 105 TYR A CA 1
ATOM 847 C C . TYR A 1 105 ? 29.884 18.841 -55.365 1.00 88.56 105 TYR A C 1
ATOM 849 O O . TYR A 1 105 ? 29.037 19.690 -55.088 1.00 88.56 105 TYR A O 1
ATOM 857 N N . ASP A 1 106 ? 29.609 17.544 -55.240 1.00 90.69 106 ASP A N 1
ATOM 858 C CA . ASP A 1 106 ? 28.417 17.095 -54.535 1.00 90.69 106 ASP A CA 1
ATOM 859 C C . ASP A 1 106 ? 28.529 17.466 -53.054 1.00 90.69 106 ASP A C 1
ATOM 861 O O . ASP A 1 106 ? 29.605 17.398 -52.462 1.00 90.69 106 ASP A O 1
ATOM 865 N N . ARG A 1 107 ? 27.398 17.757 -52.405 1.00 88.12 107 ARG A N 1
ATOM 866 C CA . ARG A 1 107 ? 27.367 18.179 -50.993 1.00 88.12 107 ARG A CA 1
ATOM 867 C C . ARG A 1 107 ? 28.191 17.281 -50.057 1.00 88.12 107 ARG A C 1
ATOM 869 O O . ARG A 1 107 ? 28.799 17.783 -49.121 1.00 88.12 107 ARG A O 1
ATOM 876 N N . GLY A 1 108 ? 28.184 15.964 -50.273 1.00 86.81 108 GLY A N 1
ATOM 877 C CA . GLY A 1 108 ? 28.963 15.020 -49.463 1.00 86.81 108 GLY A CA 1
ATOM 878 C C . GLY A 1 108 ? 30.477 15.138 -49.669 1.00 86.81 108 GLY A C 1
ATOM 879 O O . GLY A 1 108 ? 31.221 15.049 -48.697 1.00 86.81 108 GLY A O 1
ATOM 880 N N . PHE A 1 109 ? 30.917 15.398 -50.903 1.00 89.81 109 PHE A N 1
ATOM 881 C CA . PHE A 1 109 ? 32.325 15.614 -51.245 1.00 89.81 109 PHE A CA 1
ATOM 882 C C . PHE A 1 109 ? 32.836 16.880 -50.570 1.00 89.81 109 PHE A C 1
ATOM 884 O O . PHE A 1 109 ? 33.824 16.838 -49.846 1.00 89.81 109 PHE A O 1
ATOM 891 N N . ASP A 1 110 ? 32.096 17.979 -50.704 1.00 88.81 110 ASP A N 1
ATOM 892 C CA . ASP A 1 110 ? 32.472 19.252 -50.088 1.00 88.81 110 ASP A CA 1
ATOM 893 C C . ASP A 1 110 ? 32.513 19.171 -48.553 1.00 88.81 110 ASP A C 1
ATOM 895 O O . ASP A 1 110 ? 33.323 19.841 -47.919 1.00 88.81 110 ASP A O 1
ATOM 899 N N . ILE A 1 111 ? 31.661 18.345 -47.931 1.00 88.50 111 ILE A N 1
ATOM 900 C CA . ILE A 1 111 ? 31.713 18.087 -46.483 1.00 88.50 111 ILE A CA 1
ATOM 901 C C . ILE A 1 111 ? 32.992 17.333 -46.107 1.00 88.50 111 ILE A C 1
ATOM 903 O O . ILE A 1 111 ? 33.636 17.706 -45.131 1.00 88.50 111 ILE A O 1
ATOM 907 N N . LEU A 1 112 ? 33.367 16.293 -46.855 1.00 88.44 112 LEU A N 1
ATOM 908 C CA . LEU A 1 112 ? 34.565 15.505 -46.555 1.00 88.44 112 LEU A CA 1
ATOM 909 C C . LEU A 1 112 ? 35.855 16.290 -46.818 1.00 88.44 112 LEU A C 1
ATOM 911 O O . LEU A 1 112 ? 36.767 16.212 -46.001 1.00 88.44 112 LEU A O 1
ATOM 915 N N . ARG A 1 113 ? 35.901 17.129 -47.859 1.00 89.38 113 ARG A N 1
ATOM 916 C CA . ARG A 1 113 ? 37.055 18.000 -48.146 1.00 89.38 113 ARG A CA 1
ATOM 917 C C . ARG A 1 113 ? 37.327 19.046 -47.065 1.00 89.38 113 ARG A C 1
ATOM 919 O O . ARG A 1 113 ? 38.470 19.440 -46.858 1.00 89.38 113 ARG A O 1
ATOM 926 N N . LYS A 1 114 ? 36.314 19.452 -46.289 1.00 88.19 114 LYS A N 1
ATOM 927 C CA . LYS A 1 114 ? 36.540 20.301 -45.099 1.00 88.19 114 LYS A CA 1
ATOM 928 C C . LYS A 1 114 ? 37.438 19.626 -44.062 1.00 88.19 114 LYS A C 1
ATOM 930 O O . LYS A 1 114 ? 38.163 20.314 -43.353 1.00 88.19 114 LYS A O 1
ATOM 935 N N . LEU A 1 115 ? 37.418 18.294 -43.984 1.00 88.19 115 LEU A N 1
ATOM 936 C CA . LEU A 1 115 ? 38.279 17.536 -43.073 1.00 88.19 115 LEU A CA 1
ATOM 937 C C . LEU A 1 115 ? 39.742 17.475 -43.547 1.00 88.19 115 LEU A C 1
ATOM 939 O O . LEU A 1 115 ? 40.600 17.071 -42.769 1.00 88.19 115 LEU A O 1
ATOM 943 N N . GLU A 1 116 ? 40.041 17.882 -44.784 1.00 86.56 116 GLU A N 1
ATOM 944 C CA . GLU A 1 116 ? 41.399 17.895 -45.348 1.00 86.56 116 GLU A CA 1
ATOM 945 C C . GLU A 1 116 ? 42.153 19.202 -45.064 1.00 86.56 116 GLU A C 1
ATOM 947 O O . GLU A 1 116 ? 43.361 19.288 -45.301 1.00 86.56 116 GLU A O 1
ATOM 952 N N . GLU A 1 117 ? 41.469 20.245 -44.572 1.00 78.81 117 GLU A N 1
ATOM 953 C CA . GLU A 1 117 ? 42.050 21.585 -44.405 1.00 78.81 117 GLU A CA 1
ATOM 954 C C . GLU A 1 117 ? 43.279 21.603 -43.489 1.00 78.81 117 GLU A C 1
ATOM 956 O O . GLU A 1 117 ? 44.174 22.428 -43.679 1.00 78.81 117 GLU A O 1
ATOM 961 N N . ASP A 1 118 ? 43.338 20.682 -42.527 1.00 77.06 118 ASP A N 1
ATOM 962 C CA . ASP A 1 118 ? 44.438 20.547 -41.575 1.00 77.06 118 ASP A CA 1
ATOM 963 C C . ASP A 1 118 ? 45.558 19.588 -42.036 1.00 77.06 118 ASP A C 1
ATOM 965 O O . ASP A 1 118 ? 46.546 19.402 -41.320 1.00 77.06 118 ASP A O 1
ATOM 969 N N . GLY A 1 119 ? 45.417 18.982 -43.223 1.00 80.31 119 GLY A N 1
ATOM 970 C CA . GLY A 1 119 ? 46.396 18.084 -43.844 1.00 80.31 119 GLY A CA 1
ATOM 971 C C . GLY A 1 119 ? 46.591 16.734 -43.142 1.00 80.31 119 GLY A C 1
ATOM 972 O O . GLY A 1 119 ? 47.517 15.989 -43.481 1.00 80.31 119 GLY A O 1
ATOM 973 N N . ARG A 1 120 ? 45.762 16.398 -42.145 1.00 85.50 120 ARG A N 1
ATOM 974 C CA . ARG A 1 120 ? 45.827 15.107 -41.439 1.00 85.50 120 ARG A CA 1
ATOM 975 C C . ARG A 1 120 ? 45.047 14.007 -42.156 1.00 85.50 120 ARG A C 1
ATOM 977 O O . ARG A 1 120 ? 45.269 12.835 -41.855 1.00 85.50 120 ARG A O 1
ATOM 984 N N . PHE A 1 121 ? 44.170 14.372 -43.083 1.00 88.81 121 PHE A N 1
ATOM 985 C CA . PHE A 1 121 ? 43.314 13.469 -43.837 1.00 88.81 121 PHE A CA 1
ATOM 986 C C . PHE A 1 121 ? 43.223 13.892 -45.300 1.00 88.81 121 PHE A C 1
ATOM 988 O O . PHE A 1 121 ? 43.248 15.081 -45.604 1.00 88.81 121 PHE A O 1
ATOM 995 N N . ASP A 1 122 ? 43.111 12.893 -46.172 1.00 88.44 122 ASP A N 1
ATOM 996 C CA . ASP A 1 122 ? 43.047 13.045 -47.618 1.00 88.44 122 ASP A CA 1
ATOM 997 C C . ASP A 1 122 ? 41.831 12.213 -48.073 1.00 88.44 122 ASP A C 1
ATOM 999 O O . ASP A 1 122 ? 41.804 10.997 -47.913 1.00 88.44 122 ASP A O 1
ATOM 1003 N N . PHE A 1 123 ? 40.773 12.854 -48.550 1.00 89.88 123 PHE A N 1
ATOM 1004 C CA . PHE A 1 123 ? 39.560 12.205 -49.039 1.00 89.88 123 PHE A CA 1
ATOM 1005 C C . PHE A 1 123 ? 39.691 11.867 -50.522 1.00 89.88 123 PHE A C 1
ATOM 1007 O O . PHE A 1 123 ? 39.503 10.704 -50.903 1.00 89.88 123 PHE A O 1
ATOM 1014 N N . ASP A 1 124 ? 40.020 12.869 -51.339 1.00 90.31 124 ASP A N 1
ATOM 1015 C CA . ASP A 1 124 ? 40.259 12.725 -52.769 1.00 90.31 124 ASP A CA 1
ATOM 1016 C C . ASP A 1 124 ? 41.422 13.596 -53.258 1.00 90.31 124 ASP A C 1
ATOM 1018 O O . ASP A 1 124 ? 41.613 14.721 -52.825 1.00 90.31 124 ASP A O 1
ATOM 1022 N N . PHE A 1 125 ? 42.257 13.047 -54.139 1.00 88.38 125 PHE A N 1
ATOM 1023 C CA . PHE A 1 125 ? 43.455 13.731 -54.639 1.00 88.38 125 PHE A CA 1
ATOM 1024 C C . PHE A 1 125 ? 43.990 13.061 -55.902 1.00 88.38 125 PHE A C 1
ATOM 1026 O O . PHE A 1 125 ? 43.789 11.865 -56.138 1.00 88.38 125 PHE A O 1
ATOM 1033 N N . TYR A 1 126 ? 44.758 13.797 -56.699 1.00 87.88 126 TYR A N 1
ATOM 1034 C CA . TYR A 1 126 ? 45.581 13.204 -57.742 1.00 87.88 126 TYR A CA 1
ATOM 1035 C C . TYR A 1 126 ? 46.909 12.691 -57.176 1.00 87.88 126 TYR A C 1
ATOM 1037 O O . TYR A 1 126 ? 47.598 13.385 -56.435 1.00 87.88 126 TYR A O 1
ATOM 1045 N N . ALA A 1 127 ? 47.298 11.475 -57.562 1.00 86.12 127 ALA A N 1
ATOM 1046 C CA . ALA A 1 127 ? 48.660 10.967 -57.407 1.00 86.12 127 ALA A CA 1
ATOM 1047 C C . ALA A 1 127 ? 48.993 10.101 -58.625 1.00 86.12 127 ALA A C 1
ATOM 1049 O O . ALA A 1 127 ? 48.153 9.315 -59.061 1.00 86.12 127 ALA A O 1
ATOM 1050 N N . PHE A 1 128 ? 50.191 10.173 -59.208 1.00 84.38 128 PHE A N 1
ATOM 1051 C CA . PHE A 1 128 ? 50.450 9.420 -60.446 1.00 84.38 128 PHE A CA 1
ATOM 1052 C C . PHE A 1 128 ? 50.138 7.905 -60.270 1.00 84.38 128 PHE A C 1
ATOM 1054 O O . PHE A 1 128 ? 50.521 7.321 -59.244 1.00 84.38 128 PHE A O 1
ATOM 1061 N N . PRO A 1 129 ? 49.405 7.247 -61.203 1.00 87.81 129 PRO A N 1
ATOM 1062 C CA . PRO A 1 129 ? 48.956 7.733 -62.519 1.00 87.81 129 PRO A CA 1
ATOM 1063 C C . PRO A 1 129 ? 47.493 8.227 -62.596 1.00 87.81 129 PRO A C 1
ATOM 1065 O O . PRO A 1 129 ? 46.945 8.295 -63.693 1.00 87.81 129 PRO A O 1
ATOM 1068 N N . GLY A 1 130 ? 46.819 8.524 -61.483 1.00 89.06 130 GLY A N 1
ATOM 1069 C CA . GLY A 1 130 ? 45.405 8.899 -61.539 1.00 89.06 130 GLY A CA 1
ATOM 1070 C C . GLY A 1 130 ? 44.822 9.441 -60.241 1.00 89.06 130 GLY A C 1
ATOM 1071 O O . GLY A 1 130 ? 45.423 9.378 -59.170 1.00 89.06 130 GLY A O 1
ATOM 1072 N N . GLU A 1 131 ? 43.611 9.965 -60.344 1.00 90.81 131 GLU A N 1
ATOM 1073 C CA . GLU A 1 131 ? 42.867 10.467 -59.195 1.00 90.81 131 GLU A CA 1
ATOM 1074 C C . GLU A 1 131 ? 42.412 9.316 -58.298 1.00 90.81 131 GLU A C 1
ATOM 1076 O O . GLU A 1 131 ? 41.978 8.265 -58.780 1.00 90.81 131 GLU A O 1
ATOM 1081 N N . ARG A 1 132 ? 42.548 9.501 -56.987 1.00 89.50 132 ARG A N 1
ATOM 1082 C CA . ARG A 1 132 ? 42.149 8.548 -55.955 1.00 89.50 132 ARG A CA 1
ATOM 1083 C C . ARG A 1 132 ? 41.087 9.166 -55.073 1.00 89.50 132 ARG A C 1
ATOM 1085 O O . ARG A 1 132 ? 41.142 10.353 -54.782 1.00 89.50 132 ARG A O 1
ATOM 1092 N N . ALA A 1 133 ? 40.166 8.331 -54.617 1.00 91.06 133 ALA A N 1
ATOM 1093 C CA . ALA A 1 133 ? 39.206 8.687 -53.586 1.00 91.06 133 ALA A CA 1
ATOM 1094 C C . ALA A 1 133 ? 38.916 7.485 -52.690 1.00 91.06 133 ALA A C 1
ATOM 1096 O O . ALA A 1 133 ? 39.116 6.327 -53.083 1.00 91.06 133 ALA A O 1
ATOM 1097 N N . ILE A 1 134 ? 38.436 7.758 -51.482 1.00 91.31 134 ILE A N 1
ATOM 1098 C CA . ILE A 1 134 ? 37.965 6.716 -50.570 1.00 91.31 134 ILE A CA 1
ATOM 1099 C C . ILE A 1 134 ? 36.722 6.045 -51.157 1.00 91.31 134 ILE A C 1
ATOM 1101 O O . ILE A 1 134 ? 35.719 6.701 -51.429 1.00 91.31 134 ILE A O 1
ATOM 1105 N N . TYR A 1 135 ? 36.768 4.720 -51.311 1.00 89.06 135 TYR A N 1
ATOM 1106 C CA . TYR A 1 135 ? 35.635 3.934 -51.826 1.00 89.06 135 TYR A CA 1
ATOM 1107 C C . TYR A 1 135 ? 34.984 3.037 -50.779 1.00 89.06 135 TYR A C 1
ATOM 1109 O O . TYR A 1 135 ? 33.864 2.564 -50.971 1.00 89.06 135 TYR A O 1
ATOM 1117 N N . ARG A 1 136 ? 35.694 2.765 -49.682 1.00 92.44 136 ARG A N 1
ATOM 1118 C CA . ARG A 1 136 ? 35.217 1.910 -48.600 1.00 92.44 136 ARG A CA 1
ATOM 1119 C C . ARG A 1 136 ? 35.629 2.494 -47.263 1.00 92.44 136 ARG A C 1
ATOM 1121 O O . ARG A 1 136 ? 36.797 2.817 -47.069 1.00 92.44 136 ARG A O 1
ATOM 1128 N N . ILE A 1 137 ? 34.663 2.549 -46.354 1.00 92.38 137 ILE A N 1
ATOM 1129 C CA . ILE A 1 137 ? 34.853 2.867 -44.941 1.00 92.38 137 ILE A CA 1
ATOM 1130 C C . ILE A 1 137 ? 34.691 1.571 -44.144 1.00 92.38 137 ILE A C 1
ATOM 1132 O O . ILE A 1 137 ? 33.808 0.760 -44.439 1.00 92.38 137 ILE A O 1
ATOM 1136 N N . ILE A 1 138 ? 35.559 1.358 -43.161 1.00 94.00 138 ILE A N 1
ATOM 1137 C CA . ILE A 1 138 ? 35.564 0.182 -42.292 1.00 94.00 138 ILE A CA 1
ATOM 1138 C C . ILE A 1 138 ? 35.411 0.682 -40.848 1.00 94.00 138 ILE A C 1
ATOM 1140 O O . ILE A 1 138 ? 36.334 1.309 -40.330 1.00 94.00 138 ILE A O 1
ATOM 1144 N N . PRO A 1 139 ? 34.250 0.464 -40.206 1.00 93.25 139 PRO A N 1
ATOM 1145 C CA . PRO A 1 139 ? 34.015 0.945 -38.852 1.00 93.25 139 PRO A CA 1
ATOM 1146 C C . PRO A 1 139 ? 34.671 0.041 -37.797 1.00 93.25 139 PRO A C 1
ATOM 1148 O O . PRO A 1 139 ? 34.500 -1.177 -37.820 1.00 93.25 139 PRO A O 1
ATOM 1151 N N . ASP A 1 140 ? 35.361 0.656 -36.839 1.00 94.00 140 ASP A N 1
ATOM 1152 C CA . ASP A 1 140 ? 35.804 0.068 -35.572 1.00 94.00 140 ASP A CA 1
ATOM 1153 C C . ASP A 1 140 ? 34.973 0.668 -34.425 1.00 94.00 140 ASP A C 1
ATOM 1155 O O . ASP A 1 140 ? 35.194 1.803 -33.987 1.00 94.00 140 ASP A O 1
ATOM 1159 N N . TYR A 1 141 ? 33.956 -0.075 -33.985 1.00 93.56 141 TYR A N 1
ATOM 1160 C CA . TYR A 1 141 ? 33.032 0.343 -32.929 1.00 93.56 141 TYR A CA 1
ATOM 1161 C C . TYR A 1 141 ? 33.656 0.189 -31.539 1.00 93.56 141 TYR A C 1
ATOM 1163 O O . TYR A 1 141 ? 34.324 -0.804 -31.243 1.00 93.56 141 TYR A O 1
ATOM 1171 N N . VAL A 1 142 ? 33.387 1.154 -30.659 1.00 93.75 142 VAL A N 1
ATOM 1172 C CA . VAL A 1 142 ? 33.904 1.185 -29.285 1.00 93.75 142 VAL A CA 1
ATOM 1173 C C . VAL A 1 142 ? 32.753 1.164 -28.283 1.00 93.75 142 VAL A C 1
ATOM 1175 O O . VAL A 1 142 ? 31.690 1.736 -28.527 1.00 93.75 142 VAL A O 1
ATOM 1178 N N . ALA A 1 143 ? 32.968 0.501 -27.143 1.00 93.94 143 ALA A N 1
ATOM 1179 C CA . ALA A 1 143 ? 32.015 0.503 -26.039 1.00 93.94 143 ALA A CA 1
ATOM 1180 C C . ALA A 1 143 ? 31.718 1.947 -25.606 1.00 93.94 143 ALA A C 1
ATOM 1182 O O . ALA A 1 143 ? 32.622 2.705 -25.260 1.00 93.94 143 ALA A O 1
ATOM 1183 N N . THR A 1 144 ? 30.447 2.317 -25.664 1.00 94.69 144 THR A N 1
ATOM 1184 C CA . THR A 1 144 ? 29.938 3.673 -25.495 1.00 94.69 144 THR A CA 1
ATOM 1185 C C . THR A 1 144 ? 28.818 3.638 -24.454 1.00 94.69 144 THR A C 1
ATOM 1187 O O . THR A 1 144 ? 27.657 3.416 -24.811 1.00 94.69 144 THR A O 1
ATOM 1190 N N . PRO A 1 145 ? 29.144 3.813 -23.162 1.00 94.62 145 PRO A N 1
ATOM 1191 C CA . PRO A 1 145 ? 28.130 3.981 -22.134 1.00 94.62 145 PRO A CA 1
ATOM 1192 C C . PRO A 1 145 ? 27.446 5.342 -22.303 1.00 94.62 145 PRO A C 1
ATOM 1194 O O . PRO A 1 145 ? 28.108 6.376 -22.405 1.00 94.62 145 PRO A O 1
ATOM 1197 N N . ILE A 1 146 ? 26.117 5.340 -22.329 1.00 96.31 146 ILE A N 1
ATOM 1198 C CA . ILE A 1 146 ? 25.283 6.532 -22.470 1.00 96.31 146 ILE A CA 1
ATOM 1199 C C . ILE A 1 146 ? 24.644 6.826 -21.121 1.00 96.31 146 ILE A C 1
ATOM 1201 O O . ILE A 1 146 ? 23.820 6.052 -20.627 1.00 96.31 146 ILE A O 1
ATOM 1205 N N . LYS A 1 147 ? 24.996 7.964 -20.533 1.00 97.44 147 LYS A N 1
ATOM 1206 C CA . LYS A 1 147 ? 24.439 8.414 -19.261 1.00 97.44 147 LYS A CA 1
ATOM 1207 C C . LYS A 1 147 ? 23.197 9.271 -19.492 1.00 97.44 147 LYS A C 1
ATOM 1209 O O . LYS A 1 147 ? 23.228 10.227 -20.260 1.00 97.44 147 LYS A O 1
ATOM 1214 N N . VAL A 1 148 ? 22.100 8.955 -18.817 1.00 96.56 148 VAL A N 1
ATOM 1215 C CA . VAL A 1 148 ? 20.834 9.688 -18.923 1.00 96.56 148 VAL A CA 1
ATOM 1216 C C . VAL A 1 148 ? 20.386 10.097 -17.529 1.00 96.56 148 VAL A C 1
ATOM 1218 O O . VAL A 1 148 ? 20.087 9.245 -16.700 1.00 96.56 148 VAL A O 1
ATOM 1221 N N . ILE A 1 149 ? 20.350 11.400 -17.266 1.00 95.88 149 ILE A N 1
ATOM 1222 C CA . ILE A 1 149 ? 19.961 11.983 -15.981 1.00 95.88 149 ILE A CA 1
ATOM 1223 C C . ILE A 1 149 ? 18.545 12.536 -16.125 1.00 95.88 149 ILE A C 1
ATOM 1225 O O . ILE A 1 149 ? 18.308 13.458 -16.908 1.00 95.88 149 ILE A O 1
ATOM 1229 N N . LEU A 1 150 ? 17.604 11.951 -15.388 1.00 94.81 150 LEU A N 1
ATOM 1230 C CA . LEU A 1 150 ? 16.179 12.272 -15.448 1.00 94.81 150 LEU A CA 1
ATOM 1231 C C . LEU A 1 150 ? 15.825 13.371 -14.438 1.00 94.81 150 LEU A C 1
ATOM 1233 O O . LEU A 1 150 ? 16.419 13.456 -13.361 1.00 94.81 150 LEU A O 1
ATOM 1237 N N . ASP A 1 151 ? 14.863 14.224 -14.791 1.00 92.88 151 ASP A N 1
ATOM 1238 C CA . ASP A 1 151 ? 14.290 15.232 -13.893 1.00 92.88 151 ASP A CA 1
ATOM 1239 C C . ASP A 1 151 ? 13.194 14.635 -12.997 1.00 92.88 151 ASP A C 1
ATOM 1241 O O . ASP A 1 151 ? 12.801 13.487 -13.175 1.00 92.88 151 ASP A O 1
ATOM 1245 N N . ASP A 1 152 ? 12.676 15.399 -12.037 1.00 93.00 152 ASP A N 1
ATOM 1246 C CA . ASP A 1 152 ? 11.739 14.906 -11.005 1.00 93.00 152 ASP A CA 1
ATOM 1247 C C . ASP A 1 152 ? 10.301 14.671 -11.499 1.00 93.00 152 ASP A C 1
ATOM 1249 O O . ASP A 1 152 ? 9.382 14.465 -10.712 1.00 93.00 152 ASP A O 1
ATOM 1253 N N . ARG A 1 153 ? 10.087 14.720 -12.815 1.00 91.75 153 ARG A N 1
ATOM 1254 C CA . ARG A 1 153 ? 8.784 14.518 -13.455 1.00 91.75 153 ARG A CA 1
ATOM 1255 C C . ARG A 1 153 ? 8.692 13.104 -14.014 1.00 91.75 153 ARG A C 1
ATOM 1257 O O . ARG A 1 153 ? 9.708 12.526 -14.389 1.00 91.75 153 ARG A O 1
ATOM 1264 N N . ASP A 1 154 ? 7.476 12.597 -14.170 1.00 93.94 154 ASP A N 1
ATOM 1265 C CA . ASP A 1 154 ? 7.255 11.292 -14.795 1.00 93.94 154 ASP A CA 1
ATOM 1266 C C . ASP A 1 154 ? 7.730 11.289 -16.263 1.00 93.94 154 ASP A C 1
ATOM 1268 O O . ASP A 1 154 ? 7.550 12.271 -17.004 1.00 93.94 154 ASP A O 1
ATOM 1272 N N . ARG A 1 155 ? 8.385 10.199 -16.691 1.00 93.81 155 ARG A N 1
ATOM 1273 C CA . ARG A 1 155 ? 8.950 10.064 -18.048 1.00 93.81 155 ARG A CA 1
ATOM 1274 C C . ARG A 1 155 ? 8.698 8.704 -18.661 1.00 93.81 155 ARG A C 1
ATOM 1276 O O . ARG A 1 155 ? 8.990 7.681 -18.053 1.00 93.81 155 ARG A O 1
ATOM 1283 N N . ASP A 1 156 ? 8.342 8.734 -19.940 1.00 95.06 156 ASP A N 1
ATOM 1284 C CA . ASP A 1 156 ? 8.378 7.575 -20.823 1.00 95.06 156 ASP A CA 1
ATOM 1285 C C . ASP A 1 156 ? 9.661 7.587 -21.665 1.00 95.06 156 ASP A C 1
ATOM 1287 O O . ASP A 1 156 ? 9.904 8.504 -22.457 1.00 95.06 156 ASP A O 1
ATOM 1291 N N . LEU A 1 157 ? 10.474 6.546 -21.510 1.00 95.31 157 LEU A N 1
ATOM 1292 C CA . LEU A 1 157 ? 11.718 6.300 -22.229 1.00 95.31 157 LEU A CA 1
ATOM 1293 C C . LEU A 1 157 ? 11.548 5.103 -23.165 1.00 95.31 157 LEU A C 1
ATOM 1295 O O . LEU A 1 157 ? 10.974 4.078 -22.795 1.00 95.31 157 LEU A O 1
ATOM 1299 N N . VAL A 1 158 ? 12.100 5.197 -24.370 1.00 94.44 158 VAL A N 1
ATOM 1300 C CA . VAL A 1 158 ? 12.123 4.096 -25.338 1.00 94.44 158 VAL A CA 1
ATOM 1301 C C . VAL A 1 158 ? 13.558 3.802 -25.723 1.00 94.44 158 VAL A C 1
ATOM 1303 O O . VAL A 1 158 ? 14.248 4.663 -26.271 1.00 94.44 158 VAL A O 1
ATOM 1306 N N . ILE A 1 159 ? 14.000 2.570 -25.477 1.00 92.62 159 ILE A N 1
ATOM 1307 C CA . ILE A 1 159 ? 15.253 2.083 -26.046 1.00 92.62 159 ILE A CA 1
ATOM 1308 C C . ILE A 1 159 ? 14.991 1.791 -27.529 1.00 92.62 159 ILE A C 1
ATOM 1310 O O . ILE A 1 159 ? 14.100 0.994 -27.841 1.00 92.62 159 ILE A O 1
ATOM 1314 N N . PRO A 1 160 ? 15.708 2.440 -28.462 1.00 90.38 160 PRO A N 1
ATOM 1315 C CA . PRO A 1 160 ? 15.506 2.195 -29.882 1.00 90.38 160 PRO A CA 1
ATOM 1316 C C . PRO A 1 160 ? 15.916 0.765 -30.254 1.00 90.38 160 PRO A C 1
ATOM 1318 O O . PRO A 1 160 ? 16.760 0.144 -29.609 1.00 90.38 160 PRO A O 1
ATOM 1321 N N . ALA A 1 161 ? 15.363 0.247 -31.350 1.00 87.50 161 ALA A N 1
ATOM 1322 C CA . ALA A 1 161 ? 15.841 -1.003 -31.927 1.00 87.50 161 ALA A CA 1
ATOM 1323 C C . ALA A 1 161 ? 17.267 -0.809 -32.477 1.00 87.50 161 ALA A C 1
ATOM 1325 O O . ALA A 1 161 ? 17.459 -0.216 -33.539 1.00 87.50 161 ALA A O 1
ATOM 1326 N N . LEU A 1 162 ? 18.268 -1.297 -31.741 1.00 87.56 162 LEU A N 1
ATOM 1327 C CA . LEU A 1 162 ? 19.672 -1.174 -32.125 1.00 87.56 162 LEU A CA 1
ATOM 1328 C C . LEU A 1 162 ? 20.024 -2.157 -33.258 1.00 87.56 162 LEU A C 1
ATOM 1330 O O . LEU A 1 162 ? 19.638 -3.331 -33.183 1.00 87.56 162 LEU A O 1
ATOM 1334 N N . PRO A 1 163 ? 20.789 -1.730 -34.284 1.00 88.38 163 PRO A N 1
ATOM 1335 C CA . PRO A 1 163 ? 21.404 -2.642 -35.246 1.00 88.38 163 PRO A CA 1
ATOM 1336 C C . PRO A 1 163 ? 22.249 -3.709 -34.542 1.00 88.38 163 PRO A C 1
ATOM 1338 O O . PRO A 1 163 ? 22.894 -3.417 -33.535 1.00 88.38 163 PRO A O 1
ATOM 1341 N N . LYS A 1 164 ? 22.304 -4.927 -35.099 1.00 86.62 164 LYS A N 1
ATOM 1342 C CA . LYS A 1 164 ? 23.067 -6.053 -34.518 1.00 86.62 164 LYS A CA 1
ATOM 1343 C C . LYS A 1 164 ? 24.522 -5.691 -34.213 1.00 86.62 164 LYS A C 1
ATOM 1345 O O . LYS A 1 164 ? 25.043 -6.058 -33.168 1.00 86.62 164 LYS A O 1
ATOM 1350 N N . ASP A 1 165 ? 25.146 -4.917 -35.096 1.00 86.25 165 ASP A N 1
ATOM 1351 C CA . ASP A 1 165 ? 26.544 -4.512 -34.951 1.00 86.25 165 ASP A CA 1
ATOM 1352 C C . ASP A 1 165 ? 26.769 -3.544 -33.776 1.00 86.25 165 ASP A C 1
ATOM 1354 O O . ASP A 1 165 ? 27.896 -3.426 -33.306 1.00 86.25 165 ASP A O 1
ATOM 1358 N N . PHE A 1 166 ? 25.722 -2.866 -33.282 1.00 89.50 166 PHE A N 1
ATOM 1359 C CA . PHE A 1 166 ? 25.815 -1.860 -32.213 1.00 89.50 166 PHE A CA 1
ATOM 1360 C C . PHE A 1 166 ? 25.475 -2.421 -30.830 1.00 89.50 166 PHE A C 1
ATOM 1362 O O . PHE A 1 166 ? 25.948 -1.881 -29.834 1.00 89.50 166 PHE A O 1
ATOM 1369 N N . GLN A 1 167 ? 24.681 -3.495 -30.755 1.00 86.19 167 GLN A N 1
ATOM 1370 C CA . GLN A 1 167 ? 24.088 -4.010 -29.510 1.00 86.19 167 GLN A CA 1
ATOM 1371 C C . GLN A 1 167 ? 25.123 -4.244 -28.398 1.00 86.19 167 GLN A C 1
ATOM 1373 O O . GLN A 1 167 ? 24.933 -3.791 -27.277 1.00 86.19 167 GLN A O 1
ATOM 1378 N N . ARG A 1 168 ? 26.280 -4.837 -28.720 1.00 88.31 168 ARG A N 1
ATOM 1379 C CA . ARG A 1 168 ? 27.355 -5.105 -27.742 1.00 88.31 168 ARG A CA 1
ATOM 1380 C C . ARG A 1 168 ? 28.182 -3.884 -27.317 1.00 88.31 168 ARG A C 1
ATOM 1382 O O . ARG A 1 168 ? 29.045 -4.013 -26.455 1.00 88.31 168 ARG A O 1
ATOM 1389 N N . TYR A 1 169 ? 27.993 -2.739 -27.970 1.00 91.69 169 TYR A N 1
ATOM 1390 C CA . TYR A 1 169 ? 28.777 -1.525 -27.732 1.00 91.69 169 TYR A CA 1
ATOM 1391 C C . TYR A 1 169 ? 27.979 -0.429 -27.035 1.00 91.69 169 TYR A C 1
ATOM 1393 O O . TYR A 1 169 ? 28.585 0.532 -26.578 1.00 91.69 169 TYR A O 1
ATOM 1401 N N . ILE A 1 170 ? 26.656 -0.546 -26.949 1.00 93.06 170 ILE A N 1
ATOM 1402 C CA . ILE A 1 170 ? 25.805 0.440 -26.287 1.00 93.06 170 ILE A CA 1
ATOM 1403 C C . ILE A 1 170 ? 25.358 -0.103 -24.934 1.00 93.06 170 ILE A C 1
ATOM 1405 O O . ILE A 1 170 ? 24.775 -1.181 -24.848 1.00 93.06 170 ILE A O 1
ATOM 1409 N N . SER A 1 171 ? 25.581 0.680 -23.885 1.00 94.25 171 SER A N 1
ATOM 1410 C CA . SER A 1 171 ? 24.974 0.464 -22.573 1.00 94.25 171 SER A CA 1
ATOM 1411 C C . SER A 1 171 ? 24.378 1.766 -22.055 1.00 94.25 171 SER A C 1
ATOM 1413 O O . SER A 1 171 ? 24.859 2.850 -22.381 1.00 94.25 171 SER A O 1
ATOM 1415 N N . TYR A 1 172 ? 23.314 1.670 -21.265 1.00 96.38 172 TYR A N 1
ATOM 1416 C CA . TYR A 1 172 ? 22.621 2.830 -20.712 1.00 96.38 172 TYR A CA 1
ATOM 1417 C C . TYR A 1 172 ? 22.803 2.894 -19.205 1.00 96.38 172 TYR A C 1
ATOM 1419 O O . TYR A 1 172 ? 22.513 1.930 -18.504 1.00 96.38 172 TYR A O 1
ATOM 1427 N N . GLN A 1 173 ? 23.209 4.052 -18.698 1.00 96.75 173 GLN A N 1
ATOM 1428 C CA . GLN A 1 173 ? 23.195 4.362 -17.275 1.00 96.75 173 GLN A CA 1
ATOM 1429 C C . GLN A 1 173 ? 22.104 5.399 -17.017 1.00 96.75 173 GLN A C 1
ATOM 1431 O O . GLN A 1 173 ? 22.272 6.574 -17.342 1.00 96.75 173 GLN A O 1
ATOM 1436 N N . LEU A 1 174 ? 20.978 4.966 -16.455 1.00 96.81 174 LEU A N 1
ATOM 1437 C CA . LEU A 1 174 ? 19.823 5.820 -16.193 1.00 96.81 174 LEU A CA 1
ATOM 1438 C C . LEU A 1 174 ? 19.836 6.254 -14.726 1.00 96.81 174 LEU A C 1
ATOM 1440 O O . LEU A 1 174 ? 19.826 5.411 -13.832 1.00 96.81 174 LEU A O 1
ATOM 1444 N N . VAL A 1 175 ? 19.852 7.560 -14.480 1.00 95.94 175 VAL A N 1
ATOM 1445 C CA . VAL A 1 175 ? 19.862 8.162 -13.143 1.00 95.94 175 VAL A CA 1
ATOM 1446 C C . VAL A 1 175 ? 18.509 8.820 -12.888 1.00 95.94 175 VAL A C 1
ATOM 1448 O O . VAL A 1 175 ? 18.168 9.815 -13.529 1.00 95.94 175 VAL A O 1
ATOM 1451 N N . GLY A 1 176 ? 17.731 8.244 -11.975 1.00 93.00 176 GLY A N 1
ATOM 1452 C CA . GLY A 1 176 ? 16.400 8.717 -11.598 1.00 93.00 176 GLY A CA 1
ATOM 1453 C C . GLY A 1 176 ? 16.423 9.819 -10.534 1.00 93.00 176 GLY A C 1
ATOM 1454 O O . GLY A 1 176 ? 17.236 9.779 -9.609 1.00 93.00 176 GLY A O 1
ATOM 1455 N N . GLY A 1 177 ? 15.526 10.797 -10.679 1.00 90.12 177 GLY A N 1
ATOM 1456 C CA . GLY A 1 177 ? 15.091 11.748 -9.644 1.00 90.12 177 GLY A CA 1
ATOM 1457 C C . GLY A 1 177 ? 13.824 11.260 -8.925 1.00 90.12 177 GLY A C 1
ATOM 1458 O O . GLY A 1 177 ? 13.666 10.061 -8.709 1.00 90.12 177 GLY A O 1
ATOM 1459 N N . GLU A 1 178 ? 12.904 12.152 -8.558 1.00 91.56 178 GLU A N 1
ATOM 1460 C CA . GLU A 1 178 ? 11.725 11.799 -7.732 1.00 91.56 178 GLU A CA 1
ATOM 1461 C C . GLU A 1 178 ? 10.493 11.261 -8.492 1.00 91.56 178 GLU A C 1
ATOM 1463 O O . GLU A 1 178 ? 9.496 10.891 -7.866 1.00 91.56 178 GLU A O 1
ATOM 1468 N N . GLY A 1 179 ? 10.557 11.189 -9.824 1.00 91.12 179 GLY A N 1
ATOM 1469 C CA . GLY A 1 179 ? 9.436 10.784 -10.679 1.00 91.12 179 GLY A CA 1
ATOM 1470 C C . GLY A 1 179 ? 9.241 9.270 -10.839 1.00 91.12 179 GLY A C 1
ATOM 1471 O O . GLY A 1 179 ? 9.994 8.439 -10.313 1.00 91.12 179 GLY A O 1
ATOM 1472 N N . GLU A 1 180 ? 8.217 8.912 -11.615 1.00 95.44 180 GLU A N 1
ATOM 1473 C CA . GLU A 1 180 ? 8.013 7.576 -12.176 1.00 95.44 180 GLU A CA 1
ATOM 1474 C C . GLU A 1 180 ? 8.577 7.488 -13.603 1.00 95.44 180 GLU A C 1
ATOM 1476 O O . GLU A 1 180 ? 8.193 8.230 -14.509 1.00 95.44 180 GLU A O 1
ATOM 1481 N N . TYR A 1 181 ? 9.508 6.559 -13.814 1.00 95.62 181 TYR A N 1
ATOM 1482 C CA . TYR A 1 181 ? 10.221 6.398 -15.076 1.00 95.62 181 TYR A CA 1
ATOM 1483 C C . TYR A 1 181 ? 9.870 5.069 -15.727 1.00 95.62 181 TYR A C 1
ATOM 1485 O O . TYR A 1 181 ? 10.272 3.996 -15.262 1.00 95.62 181 TYR A O 1
ATOM 1493 N N . ARG A 1 182 ? 9.143 5.141 -16.839 1.00 96.50 182 ARG A N 1
ATOM 1494 C CA . ARG A 1 182 ? 8.762 3.985 -17.639 1.00 96.50 182 ARG A CA 1
ATOM 1495 C C . ARG A 1 182 ? 9.735 3.778 -18.786 1.00 96.50 182 ARG A C 1
ATOM 1497 O O . ARG A 1 182 ? 9.945 4.674 -19.590 1.00 96.50 182 ARG A O 1
ATOM 1504 N N . ILE A 1 183 ? 10.303 2.583 -18.901 1.00 95.62 183 ILE A N 1
ATOM 1505 C CA . ILE A 1 183 ? 11.312 2.240 -19.903 1.00 95.62 183 ILE A CA 1
ATOM 1506 C C . ILE A 1 183 ? 10.785 1.110 -20.776 1.00 95.62 183 ILE A C 1
ATOM 1508 O O . ILE A 1 183 ? 10.637 -0.018 -20.314 1.00 95.62 183 ILE A O 1
ATOM 1512 N N . SER A 1 184 ? 10.554 1.389 -22.056 1.00 93.75 184 SER A N 1
ATOM 1513 C CA . SER A 1 184 ? 10.311 0.351 -23.056 1.00 93.75 184 SER A CA 1
ATOM 1514 C C . SER A 1 184 ? 11.623 -0.341 -23.407 1.00 93.75 184 SER A C 1
ATOM 1516 O O . SER A 1 184 ? 12.514 0.269 -24.006 1.00 93.75 184 SER A O 1
ATOM 1518 N N . LEU A 1 185 ? 11.728 -1.617 -23.037 1.00 91.19 185 LEU A N 1
ATOM 1519 C CA . LEU A 1 185 ? 12.925 -2.425 -23.240 1.00 91.19 185 LEU A CA 1
ATOM 1520 C C . LEU A 1 185 ? 13.067 -2.870 -24.702 1.00 91.19 185 LEU A C 1
ATOM 1522 O O . LEU A 1 185 ? 12.081 -3.169 -25.380 1.00 91.19 185 LEU A O 1
ATOM 1526 N N . ALA A 1 186 ? 14.313 -2.971 -25.163 1.00 86.81 186 ALA A N 1
ATOM 1527 C CA . ALA A 1 186 ? 14.677 -3.537 -26.458 1.00 86.81 186 ALA A CA 1
ATOM 1528 C C . ALA A 1 186 ? 15.621 -4.733 -26.272 1.00 86.81 186 ALA A C 1
ATOM 1530 O O . ALA A 1 186 ? 16.283 -4.861 -25.244 1.00 86.81 186 ALA A O 1
ATOM 1531 N N . LYS A 1 187 ? 15.677 -5.618 -27.273 1.00 80.94 187 LYS A N 1
ATOM 1532 C CA . LYS A 1 187 ? 16.520 -6.823 -27.237 1.00 80.94 187 LYS A CA 1
ATOM 1533 C C . LYS A 1 187 ? 17.997 -6.460 -27.075 1.00 80.94 187 LYS A C 1
ATOM 1535 O O . LYS A 1 187 ? 18.465 -5.535 -27.732 1.00 80.94 187 LYS A O 1
ATOM 1540 N N . GLU A 1 188 ? 18.702 -7.243 -26.260 1.00 76.44 188 GLU A N 1
ATOM 1541 C CA . GLU A 1 188 ? 20.159 -7.152 -26.064 1.00 76.44 188 GLU A CA 1
ATOM 1542 C C . GLU A 1 188 ? 20.635 -5.805 -25.494 1.00 76.44 188 GLU A C 1
ATOM 1544 O O . GLU A 1 188 ? 21.798 -5.441 -25.634 1.00 76.44 188 GLU A O 1
ATOM 1549 N N . ALA A 1 189 ? 19.744 -5.060 -24.830 1.00 80.12 189 ALA A N 1
ATOM 1550 C CA . ALA A 1 189 ? 20.116 -3.845 -24.119 1.00 80.12 189 ALA A CA 1
ATOM 1551 C C . ALA A 1 189 ? 20.763 -4.173 -22.762 1.00 80.12 189 ALA A C 1
ATOM 1553 O O . ALA A 1 189 ? 20.282 -5.028 -22.016 1.00 80.12 189 ALA A O 1
ATOM 1554 N N . SER A 1 190 ? 21.826 -3.441 -22.430 1.00 89.44 190 SER A N 1
ATOM 1555 C CA . SER A 1 190 ? 22.431 -3.429 -21.098 1.00 89.44 190 SER A CA 1
ATOM 1556 C C . SER A 1 190 ? 22.080 -2.119 -20.401 1.00 89.44 190 SER A C 1
ATOM 1558 O O . SER A 1 190 ? 22.351 -1.038 -20.936 1.00 89.44 190 SER A O 1
ATOM 1560 N N . ILE A 1 191 ? 21.434 -2.214 -19.239 1.00 94.62 191 ILE A N 1
ATOM 1561 C CA . ILE A 1 191 ? 20.893 -1.061 -18.517 1.00 94.62 191 ILE A CA 1
ATOM 1562 C C . ILE A 1 191 ? 21.366 -1.108 -17.069 1.00 94.62 191 ILE A C 1
ATOM 1564 O O . ILE A 1 191 ? 21.196 -2.108 -16.381 1.00 94.62 191 ILE A O 1
ATOM 1568 N N . THR A 1 192 ? 21.895 0.003 -16.580 1.00 95.94 192 THR A N 1
ATOM 1569 C CA . THR A 1 192 ? 22.180 0.218 -15.165 1.00 95.94 192 THR A CA 1
ATOM 1570 C C . THR A 1 192 ? 21.265 1.311 -14.645 1.00 95.94 192 THR A C 1
ATOM 1572 O O . THR A 1 192 ? 21.308 2.445 -15.127 1.00 95.94 192 THR A O 1
ATOM 1575 N N . LEU A 1 193 ? 20.435 0.971 -13.664 1.00 95.94 193 LEU A N 1
ATOM 1576 C CA . LEU A 1 193 ? 19.540 1.911 -13.005 1.00 95.94 193 LEU A CA 1
ATOM 1577 C C . LEU A 1 193 ? 20.201 2.453 -11.738 1.00 95.94 193 LEU A C 1
ATOM 1579 O O . LEU A 1 193 ? 20.679 1.701 -10.892 1.00 95.94 193 LEU A O 1
ATOM 1583 N N . LEU A 1 194 ? 20.192 3.771 -11.591 1.00 94.00 194 LEU A N 1
ATOM 1584 C CA . LEU A 1 194 ? 20.639 4.488 -10.404 1.00 94.00 194 LEU A CA 1
ATOM 1585 C C . LEU A 1 194 ? 19.499 5.366 -9.904 1.00 94.00 194 LEU A C 1
ATOM 1587 O O . LEU A 1 194 ? 18.743 5.924 -10.692 1.00 94.00 194 LEU A O 1
ATOM 1591 N N . SER A 1 195 ? 19.344 5.484 -8.593 1.00 90.06 195 SER A N 1
ATOM 1592 C CA . SER A 1 195 ? 18.274 6.279 -7.986 1.00 90.06 195 SER A CA 1
ATOM 1593 C C . SER A 1 195 ? 18.885 7.189 -6.941 1.00 90.06 195 SER A C 1
ATOM 1595 O O . SER A 1 195 ? 19.435 6.711 -5.948 1.00 90.06 195 SER A O 1
ATOM 1597 N N . ASP A 1 196 ? 18.829 8.491 -7.214 1.00 84.81 196 ASP A N 1
ATOM 1598 C CA . ASP A 1 196 ? 19.380 9.514 -6.324 1.00 84.81 196 ASP A CA 1
ATOM 1599 C C . ASP A 1 196 ? 18.432 9.784 -5.138 1.00 84.81 196 ASP A C 1
ATOM 1601 O O . ASP A 1 196 ? 18.864 10.299 -4.109 1.00 84.81 196 ASP A O 1
ATOM 1605 N N . HIS A 1 197 ? 17.150 9.410 -5.262 1.00 81.75 197 HIS A N 1
ATOM 1606 C CA . HIS A 1 197 ? 16.096 9.676 -4.282 1.00 81.75 197 HIS A CA 1
ATOM 1607 C C . HIS A 1 197 ? 15.340 8.398 -3.903 1.00 81.75 197 HIS A C 1
ATOM 1609 O O . HIS A 1 197 ? 15.008 7.575 -4.749 1.00 81.75 197 HIS A O 1
ATOM 1615 N N . ALA A 1 198 ? 14.961 8.270 -2.628 1.00 83.25 198 ALA A N 1
ATOM 1616 C CA . ALA A 1 198 ? 14.198 7.115 -2.143 1.00 83.25 198 ALA A CA 1
ATOM 1617 C C . ALA A 1 198 ? 12.780 7.014 -2.738 1.00 83.25 198 ALA A C 1
ATOM 1619 O O . ALA A 1 198 ? 12.165 5.956 -2.669 1.00 83.25 198 ALA A O 1
ATOM 1620 N N . ASN A 1 199 ? 12.257 8.098 -3.323 1.00 88.25 199 ASN A N 1
ATOM 1621 C CA . ASN A 1 199 ? 10.924 8.144 -3.928 1.00 88.25 199 ASN A CA 1
ATOM 1622 C C . ASN A 1 199 ? 10.884 7.683 -5.395 1.00 88.25 199 ASN A C 1
ATOM 1624 O O . ASN A 1 199 ? 9.785 7.521 -5.931 1.00 88.25 199 ASN A O 1
ATOM 1628 N N . THR A 1 200 ? 12.041 7.446 -6.027 1.00 92.62 200 THR A N 1
ATOM 1629 C CA . THR A 1 200 ? 12.131 7.034 -7.434 1.00 92.62 200 THR A CA 1
ATOM 1630 C C . THR A 1 200 ? 11.332 5.756 -7.699 1.00 92.62 200 THR A C 1
ATOM 1632 O O . THR A 1 200 ? 11.470 4.768 -6.970 1.00 92.62 200 THR A O 1
ATOM 1635 N N . ARG A 1 201 ? 10.537 5.742 -8.776 1.00 95.25 201 ARG A N 1
ATOM 1636 C CA . ARG A 1 201 ? 9.794 4.558 -9.238 1.00 95.25 201 ARG A CA 1
ATOM 1637 C C . ARG A 1 201 ? 10.232 4.158 -10.643 1.00 95.25 201 ARG A C 1
ATOM 1639 O O . ARG A 1 201 ? 10.231 4.985 -11.548 1.00 95.25 201 ARG A O 1
ATOM 1646 N N . TRP A 1 202 ? 10.572 2.885 -10.836 1.00 96.44 202 TRP A N 1
ATOM 1647 C CA . TRP A 1 202 ? 10.959 2.339 -12.141 1.00 96.44 202 TRP A CA 1
ATOM 1648 C C . TRP A 1 202 ? 9.891 1.395 -12.683 1.00 96.44 202 TRP A C 1
ATOM 1650 O O . TRP A 1 202 ? 9.469 0.471 -11.988 1.00 96.44 202 TRP A O 1
ATOM 1660 N N . VAL A 1 203 ? 9.504 1.582 -13.945 1.00 96.06 203 VAL A N 1
ATOM 1661 C CA . VAL A 1 203 ? 8.574 0.702 -14.665 1.00 96.06 203 VAL A CA 1
ATOM 1662 C C . VAL A 1 203 ? 9.254 0.163 -15.924 1.00 96.06 203 VAL A C 1
ATOM 1664 O O . VAL A 1 203 ? 9.431 0.868 -16.909 1.00 96.06 203 VAL A O 1
ATOM 1667 N N . LEU A 1 204 ? 9.637 -1.107 -15.910 1.00 94.62 204 LEU A N 1
ATOM 1668 C CA . LEU A 1 204 ? 10.320 -1.802 -16.997 1.00 94.62 204 LEU A CA 1
ATOM 1669 C C . LEU A 1 204 ? 9.290 -2.494 -17.895 1.00 94.62 204 LEU A C 1
ATOM 1671 O O . LEU A 1 204 ? 8.711 -3.515 -17.528 1.00 94.62 204 LEU A O 1
ATOM 1675 N N . ASP A 1 205 ? 9.036 -1.936 -19.075 1.00 91.88 205 ASP A N 1
ATOM 1676 C CA . ASP A 1 205 ? 8.066 -2.459 -20.036 1.00 91.88 205 ASP A CA 1
ATOM 1677 C C . ASP A 1 205 ? 8.741 -3.440 -21.007 1.00 91.88 205 ASP A C 1
ATOM 1679 O O . ASP A 1 205 ? 9.393 -3.066 -21.984 1.00 91.88 205 ASP A O 1
ATOM 1683 N N . ALA A 1 206 ? 8.573 -4.725 -20.708 1.00 89.69 206 ALA A N 1
ATOM 1684 C CA . ALA A 1 206 ? 9.081 -5.876 -21.440 1.00 89.69 206 ALA A CA 1
ATOM 1685 C C . ALA A 1 206 ? 8.064 -6.453 -22.443 1.00 89.69 206 ALA A C 1
ATOM 1687 O O . ALA A 1 206 ? 8.321 -7.495 -23.047 1.00 89.69 206 ALA A O 1
ATOM 1688 N N . ARG A 1 207 ? 6.900 -5.820 -22.661 1.00 85.12 207 ARG A N 1
ATOM 1689 C CA . ARG A 1 207 ? 5.836 -6.378 -23.526 1.00 85.12 207 ARG A CA 1
ATOM 1690 C C . ARG A 1 207 ? 6.249 -6.551 -24.987 1.00 85.12 207 ARG A C 1
ATOM 1692 O O . ARG A 1 207 ? 5.637 -7.343 -25.699 1.00 85.12 207 ARG A O 1
ATOM 1699 N N . TYR A 1 208 ? 7.283 -5.848 -25.438 1.00 80.25 208 TYR A N 1
ATOM 1700 C CA . TYR A 1 208 ? 7.829 -5.977 -26.793 1.00 80.25 208 TYR A CA 1
ATOM 1701 C C . TYR A 1 208 ? 8.874 -7.094 -26.933 1.00 80.25 208 TYR A C 1
ATOM 1703 O O . TYR A 1 208 ? 9.295 -7.406 -28.050 1.00 80.25 208 TYR A O 1
ATOM 1711 N N . LEU A 1 209 ? 9.269 -7.731 -25.827 1.00 78.94 209 LEU A N 1
ATOM 1712 C CA . LEU A 1 209 ? 10.139 -8.902 -25.848 1.00 78.94 209 LEU A CA 1
ATOM 1713 C C . LEU A 1 209 ? 9.355 -10.154 -26.295 1.00 78.94 209 LEU A C 1
ATOM 1715 O O . LEU A 1 209 ? 8.119 -10.166 -26.405 1.00 78.94 209 LEU A O 1
ATOM 1719 N N . ASN A 1 210 ? 10.088 -11.199 -26.684 1.00 65.88 210 ASN A N 1
ATOM 1720 C CA . ASN A 1 210 ? 9.478 -12.414 -27.222 1.00 65.88 210 ASN A CA 1
ATOM 1721 C C . ASN A 1 210 ? 8.570 -13.075 -26.156 1.00 65.88 210 ASN A C 1
ATOM 1723 O O . ASN A 1 210 ? 8.892 -13.045 -24.973 1.00 65.88 210 ASN A O 1
ATOM 1727 N N . PRO A 1 211 ? 7.427 -13.674 -26.545 1.00 47.47 211 PRO A N 1
ATOM 1728 C CA . PRO A 1 211 ? 6.548 -14.359 -25.599 1.00 47.47 211 PRO A CA 1
ATOM 1729 C C . PRO A 1 211 ? 7.267 -15.578 -24.994 1.00 47.47 211 PRO A C 1
ATOM 1731 O O . PRO A 1 211 ? 7.654 -16.487 -25.724 1.00 47.47 211 PRO A O 1
ATOM 1734 N N . GLY A 1 212 ? 7.450 -15.575 -23.672 1.00 51.88 212 GLY A N 1
ATOM 1735 C CA . GLY A 1 212 ? 8.177 -16.623 -22.937 1.00 51.88 212 GLY A CA 1
ATOM 1736 C C . GLY A 1 212 ? 9.142 -16.115 -21.863 1.00 51.88 212 GLY A C 1
ATOM 1737 O O . GLY A 1 212 ? 9.923 -16.908 -21.354 1.00 51.88 212 GLY A O 1
ATOM 1738 N N . THR A 1 213 ? 9.079 -14.819 -21.539 1.00 57.16 213 THR A N 1
ATOM 1739 C CA . THR A 1 213 ? 10.025 -14.104 -20.684 1.00 57.16 213 THR A CA 1
ATOM 1740 C C . THR A 1 213 ? 10.304 -14.790 -19.354 1.00 57.16 213 THR A C 1
ATOM 1742 O O . THR A 1 213 ? 9.514 -14.702 -18.413 1.00 57.16 213 THR A O 1
ATOM 1745 N N . ASN A 1 214 ? 11.461 -15.444 -19.276 1.00 67.00 214 ASN A N 1
ATOM 1746 C CA . ASN A 1 214 ? 12.021 -15.891 -18.013 1.00 67.00 214 ASN A CA 1
ATOM 1747 C C . ASN A 1 214 ? 12.647 -14.675 -17.333 1.00 67.00 214 ASN A C 1
ATOM 1749 O O . ASN A 1 214 ? 13.547 -14.042 -17.885 1.00 67.00 214 ASN A O 1
ATOM 1753 N N . MET A 1 215 ? 12.152 -14.349 -16.141 1.00 80.25 215 MET A N 1
ATOM 1754 C CA . MET A 1 215 ? 12.785 -13.370 -15.266 1.00 80.25 215 MET A CA 1
ATOM 1755 C C . MET A 1 215 ? 13.642 -14.118 -14.260 1.00 80.25 215 MET A C 1
ATOM 1757 O O . MET A 1 215 ? 13.136 -14.964 -13.522 1.00 80.25 215 MET A O 1
ATOM 1761 N N . GLN A 1 216 ? 14.932 -13.816 -14.239 1.00 82.38 216 GLN A N 1
ATOM 1762 C CA . GLN A 1 216 ? 15.866 -14.383 -13.275 1.00 82.38 216 GLN A CA 1
ATOM 1763 C C . GLN A 1 216 ? 16.593 -13.250 -12.577 1.00 82.38 216 GLN A C 1
ATOM 1765 O O . GLN A 1 216 ? 17.108 -12.342 -13.222 1.00 82.38 216 GLN A O 1
ATOM 1770 N N . PHE A 1 217 ? 16.625 -13.299 -11.252 1.00 85.69 217 PHE A N 1
ATOM 1771 C CA . PHE A 1 217 ? 17.353 -12.327 -10.457 1.00 85.69 217 PHE A CA 1
ATOM 1772 C C . PHE A 1 217 ? 18.648 -12.954 -9.939 1.00 85.69 217 PHE A C 1
ATOM 1774 O O . PHE A 1 217 ? 18.620 -13.978 -9.253 1.00 85.69 217 PHE A O 1
ATOM 1781 N N . ASN A 1 218 ? 19.783 -12.344 -10.276 1.00 84.94 218 ASN A N 1
ATOM 1782 C CA . ASN A 1 218 ? 21.090 -12.722 -9.761 1.00 84.94 218 ASN A CA 1
ATOM 1783 C C . ASN A 1 218 ? 21.443 -11.841 -8.558 1.00 84.94 218 ASN A C 1
ATOM 1785 O O . ASN A 1 218 ? 21.701 -10.645 -8.686 1.00 84.94 218 ASN A O 1
ATOM 1789 N N . ARG A 1 219 ? 21.513 -12.475 -7.386 1.00 81.75 219 ARG A N 1
ATOM 1790 C CA . ARG A 1 219 ? 21.794 -11.815 -6.105 1.00 81.75 219 ARG A CA 1
ATOM 1791 C C . ARG A 1 219 ? 23.216 -11.264 -5.987 1.00 81.75 219 ARG A C 1
ATOM 1793 O O . ARG A 1 219 ? 23.425 -10.353 -5.197 1.00 81.75 219 ARG A O 1
ATOM 1800 N N . VAL A 1 220 ? 24.189 -11.833 -6.703 1.00 81.31 220 VAL A N 1
ATOM 1801 C CA . VAL A 1 220 ? 25.606 -11.446 -6.566 1.00 81.31 220 VAL A CA 1
ATOM 1802 C C . VAL A 1 220 ? 25.851 -10.085 -7.209 1.00 81.31 220 VAL A C 1
ATOM 1804 O O . VAL A 1 220 ? 26.450 -9.210 -6.589 1.00 81.31 220 VAL A O 1
ATOM 1807 N N . ASP A 1 221 ? 25.324 -9.902 -8.417 1.00 81.06 221 ASP A N 1
ATOM 1808 C CA . ASP A 1 221 ? 25.565 -8.710 -9.235 1.00 81.06 221 ASP A CA 1
ATOM 1809 C C . ASP A 1 221 ? 24.414 -7.689 -9.153 1.00 81.06 221 ASP A C 1
ATOM 1811 O O . ASP A 1 221 ? 24.515 -6.589 -9.688 1.00 81.06 221 ASP A O 1
ATOM 1815 N N . ASN A 1 222 ? 23.334 -8.024 -8.429 1.00 88.38 222 ASN A N 1
ATOM 1816 C CA . ASN A 1 222 ? 22.088 -7.249 -8.351 1.00 88.38 222 ASN A CA 1
ATOM 1817 C C . ASN A 1 222 ? 21.426 -7.040 -9.725 1.00 88.38 222 ASN A C 1
ATOM 1819 O O . ASN A 1 222 ? 20.818 -6.000 -9.999 1.00 88.38 222 ASN A O 1
ATOM 1823 N N . ASP A 1 223 ? 21.558 -8.047 -10.587 1.00 90.75 223 ASP A N 1
ATOM 1824 C CA . ASP A 1 223 ? 21.103 -8.010 -11.969 1.00 90.75 223 ASP A CA 1
ATOM 1825 C C . ASP A 1 223 ? 19.789 -8.769 -12.136 1.00 90.75 223 ASP A C 1
ATOM 1827 O O . ASP A 1 223 ? 19.651 -9.940 -11.767 1.00 90.75 223 ASP A O 1
ATOM 1831 N N . LEU A 1 224 ? 18.830 -8.102 -12.764 1.00 90.62 224 LEU A N 1
ATOM 1832 C CA . LEU A 1 224 ? 17.609 -8.690 -13.271 1.00 90.62 224 LEU A CA 1
ATOM 1833 C C . LEU A 1 224 ? 17.791 -9.023 -14.754 1.00 90.62 224 LEU A C 1
ATOM 1835 O O . LEU A 1 224 ? 17.956 -8.141 -15.598 1.00 90.62 224 LEU A O 1
ATOM 1839 N N . TYR A 1 225 ? 17.717 -10.311 -15.062 1.00 88.31 225 TYR A N 1
ATOM 1840 C CA . TYR A 1 225 ? 17.719 -10.835 -16.418 1.00 88.31 225 TYR A CA 1
ATOM 1841 C C . TYR A 1 225 ? 16.279 -10.994 -16.887 1.00 88.31 225 TYR A C 1
ATOM 1843 O O . TYR A 1 225 ? 15.502 -11.746 -16.294 1.00 88.31 225 TYR A O 1
ATOM 1851 N N . ILE A 1 226 ? 15.930 -10.275 -17.951 1.00 86.25 226 ILE A N 1
ATOM 1852 C CA . ILE A 1 226 ? 14.639 -10.366 -18.631 1.00 86.25 226 ILE A CA 1
ATOM 1853 C C . ILE A 1 226 ? 14.932 -10.814 -20.063 1.00 86.25 226 ILE A C 1
ATOM 1855 O O . ILE A 1 226 ? 15.272 -10.001 -20.923 1.00 86.25 226 ILE A O 1
ATOM 1859 N N . ASP A 1 227 ? 14.848 -12.121 -20.314 1.00 79.94 227 ASP A N 1
ATOM 1860 C CA . ASP A 1 227 ? 15.347 -12.741 -21.550 1.00 79.94 227 ASP A CA 1
ATOM 1861 C C . ASP A 1 227 ? 16.829 -12.394 -21.818 1.00 79.94 227 ASP A C 1
ATOM 1863 O O . ASP A 1 227 ? 17.707 -12.795 -21.060 1.00 79.94 227 ASP A O 1
ATOM 1867 N N . ASN A 1 228 ? 17.108 -11.634 -22.884 1.00 79.25 228 ASN A N 1
ATOM 1868 C CA . ASN A 1 228 ? 18.453 -11.194 -23.275 1.00 79.25 228 ASN A CA 1
ATOM 1869 C C . ASN A 1 228 ? 18.748 -9.747 -22.841 1.00 79.25 228 ASN A C 1
ATOM 1871 O O . ASN A 1 228 ? 19.641 -9.113 -23.400 1.00 79.25 228 ASN A O 1
ATOM 1875 N N . VAL A 1 229 ? 17.954 -9.179 -21.933 1.00 87.44 229 VAL A N 1
ATOM 1876 C CA . VAL A 1 229 ? 18.164 -7.832 -21.392 1.00 87.44 229 VAL A CA 1
ATOM 1877 C C . VAL A 1 229 ? 18.711 -7.968 -19.980 1.00 87.44 229 VAL A C 1
ATOM 1879 O O . VAL A 1 229 ? 18.075 -8.596 -19.131 1.00 87.44 229 VAL A O 1
ATOM 1882 N N . THR A 1 230 ? 19.871 -7.365 -19.738 1.00 90.25 230 THR A N 1
ATOM 1883 C CA . THR A 1 230 ? 20.493 -7.323 -18.410 1.00 90.25 230 THR A CA 1
ATOM 1884 C C . THR A 1 230 ? 20.249 -5.956 -17.795 1.00 90.25 230 THR A C 1
ATOM 1886 O O . THR A 1 230 ? 20.614 -4.933 -18.384 1.00 90.25 230 THR A O 1
ATOM 1889 N N . ILE A 1 231 ? 19.623 -5.947 -16.619 1.00 93.69 231 ILE A N 1
ATOM 1890 C CA . ILE A 1 231 ? 19.244 -4.729 -15.908 1.00 93.69 231 ILE A CA 1
ATOM 1891 C C . ILE A 1 231 ? 19.820 -4.776 -14.500 1.00 93.69 231 ILE A C 1
ATOM 1893 O O . ILE A 1 231 ? 19.321 -5.509 -13.651 1.00 93.69 231 ILE A O 1
ATOM 1897 N N . THR A 1 232 ? 20.824 -3.955 -14.227 1.00 94.69 232 THR A N 1
ATOM 1898 C CA . THR A 1 232 ? 21.331 -3.775 -12.866 1.00 94.69 232 THR A CA 1
ATOM 1899 C C . THR A 1 232 ? 20.363 -2.889 -12.093 1.00 94.69 232 THR A C 1
ATOM 1901 O O . THR A 1 232 ? 20.123 -1.738 -12.480 1.00 94.69 232 THR A O 1
ATOM 1904 N N . LEU A 1 233 ? 19.780 -3.427 -11.020 1.00 92.62 233 LEU A N 1
ATOM 1905 C CA . LEU A 1 233 ? 18.776 -2.735 -10.215 1.00 92.62 233 LEU A CA 1
ATOM 1906 C C . LEU A 1 233 ? 19.422 -1.677 -9.297 1.00 92.62 233 LEU A C 1
ATOM 1908 O O . LEU A 1 233 ? 20.556 -1.862 -8.837 1.00 92.62 233 LEU A O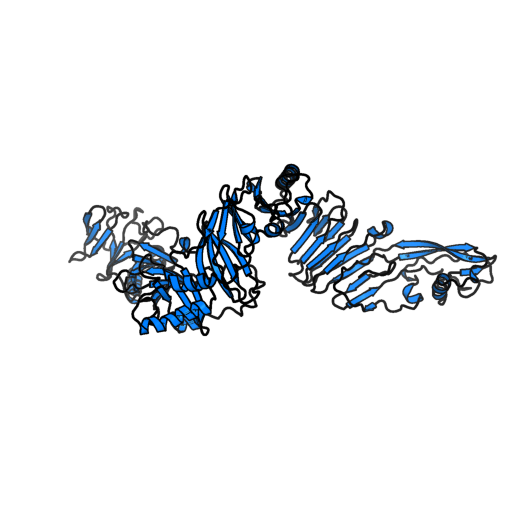 1
ATOM 1912 N N . PRO A 1 234 ? 18.717 -0.571 -8.991 1.00 91.00 234 PRO A N 1
ATOM 1913 C CA . PRO A 1 234 ? 19.208 0.429 -8.053 1.00 91.00 234 PRO A CA 1
ATOM 1914 C C . PRO A 1 234 ? 19.116 -0.095 -6.613 1.00 91.00 234 PRO A C 1
ATOM 1916 O O . PRO A 1 234 ? 18.315 -0.973 -6.307 1.00 91.00 234 PRO A O 1
ATOM 1919 N N . LYS A 1 235 ? 19.908 0.485 -5.704 1.00 82.50 235 LYS A N 1
ATOM 1920 C CA . LYS A 1 235 ? 19.842 0.159 -4.267 1.00 82.50 235 LYS A CA 1
ATOM 1921 C C . LYS A 1 235 ? 18.762 0.931 -3.499 1.00 82.50 235 LYS A C 1
ATOM 1923 O O . LYS A 1 235 ? 18.357 0.479 -2.442 1.00 82.50 235 LYS A O 1
ATOM 1928 N N . ASN A 1 236 ? 18.348 2.096 -4.006 1.00 81.75 236 ASN A N 1
ATOM 1929 C CA . ASN A 1 236 ? 17.505 3.061 -3.292 1.00 81.75 236 ASN A CA 1
ATOM 1930 C C . ASN A 1 236 ? 16.327 3.513 -4.169 1.00 81.75 236 ASN A C 1
ATOM 1932 O O . ASN A 1 236 ? 16.311 4.650 -4.629 1.00 81.75 236 ASN A O 1
ATOM 1936 N N . ALA A 1 237 ? 15.359 2.636 -4.432 1.00 86.50 237 ALA A N 1
ATOM 1937 C CA . ALA A 1 237 ? 14.142 2.993 -5.161 1.00 86.50 237 ALA A CA 1
ATOM 1938 C C . ALA A 1 237 ? 12.904 2.666 -4.324 1.00 86.50 237 ALA A C 1
ATOM 1940 O O . ALA A 1 237 ? 12.894 1.701 -3.570 1.00 86.50 237 ALA A O 1
ATOM 1941 N N . LYS A 1 238 ? 11.830 3.441 -4.489 1.00 88.81 238 LYS A N 1
ATOM 1942 C CA . LYS A 1 238 ? 10.552 3.175 -3.816 1.00 88.81 238 LYS A CA 1
ATOM 1943 C C . LYS A 1 238 ? 9.916 1.887 -4.322 1.00 88.81 238 LYS A C 1
ATOM 1945 O O . LYS A 1 238 ? 9.263 1.169 -3.571 1.00 88.81 238 LYS A O 1
ATOM 1950 N N . GLN A 1 239 ? 10.025 1.658 -5.630 1.00 91.25 239 GLN A N 1
ATOM 1951 C CA . GLN A 1 239 ? 9.413 0.519 -6.297 1.00 91.25 239 GLN A CA 1
ATOM 1952 C C . GLN A 1 239 ? 10.075 0.246 -7.647 1.00 91.25 239 GLN A C 1
ATOM 1954 O O . GLN A 1 239 ? 10.357 1.170 -8.414 1.00 91.25 239 GLN A O 1
ATOM 1959 N N . ILE A 1 240 ? 10.244 -1.038 -7.958 1.00 93.06 240 ILE A N 1
ATOM 1960 C CA . ILE A 1 240 ? 10.656 -1.523 -9.275 1.00 93.06 240 ILE A CA 1
ATOM 1961 C C . ILE A 1 240 ? 9.562 -2.459 -9.783 1.00 93.06 240 ILE A C 1
ATOM 1963 O O . ILE A 1 240 ? 9.256 -3.481 -9.164 1.00 93.06 240 ILE A O 1
ATOM 1967 N N . THR A 1 241 ? 8.976 -2.095 -10.916 1.00 93.19 241 THR A N 1
ATOM 1968 C CA . THR A 1 241 ? 7.867 -2.803 -11.549 1.00 93.19 241 THR A CA 1
ATOM 1969 C C . THR A 1 241 ? 8.298 -3.293 -12.924 1.00 93.19 241 THR A C 1
ATOM 1971 O O . THR A 1 241 ? 8.894 -2.543 -13.686 1.00 93.19 241 THR A O 1
ATOM 1974 N N . VAL A 1 242 ? 7.967 -4.532 -13.274 1.00 91.38 242 VAL A N 1
ATOM 1975 C CA . VAL A 1 242 ? 8.176 -5.105 -14.609 1.00 91.38 242 VAL A CA 1
ATOM 1976 C C . VAL A 1 242 ? 6.822 -5.448 -15.211 1.00 91.38 242 VAL A C 1
ATOM 1978 O O . VAL A 1 242 ? 6.018 -6.137 -14.588 1.00 91.38 242 VAL A O 1
ATOM 1981 N N . ILE A 1 243 ? 6.566 -4.990 -16.432 1.00 88.81 243 ILE A N 1
ATOM 1982 C CA . ILE A 1 243 ? 5.355 -5.306 -17.191 1.00 88.81 243 ILE A CA 1
ATOM 1983 C C . ILE A 1 243 ? 5.760 -6.182 -18.370 1.00 88.81 243 ILE A C 1
ATOM 1985 O O . ILE A 1 243 ? 6.508 -5.741 -19.235 1.00 88.81 243 ILE A O 1
ATOM 1989 N N . ASN A 1 244 ? 5.250 -7.406 -18.441 1.00 85.06 244 ASN A N 1
ATOM 1990 C CA . ASN A 1 244 ? 5.423 -8.284 -19.598 1.00 85.06 244 ASN A CA 1
ATOM 1991 C C . ASN A 1 244 ? 4.055 -8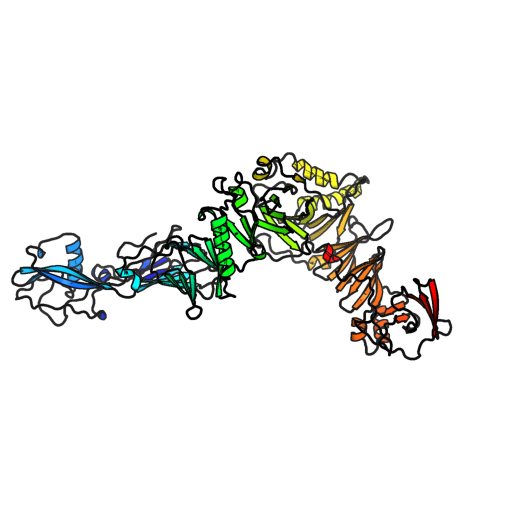.661 -20.191 1.00 85.06 244 ASN A C 1
ATOM 1993 O O . ASN A 1 244 ? 3.024 -8.114 -19.804 1.00 85.06 244 ASN A O 1
ATOM 1997 N N . LYS A 1 245 ? 4.038 -9.568 -21.174 1.00 76.88 245 LYS A N 1
ATOM 1998 C CA . LYS A 1 245 ? 2.795 -10.027 -21.821 1.00 76.88 245 LYS A CA 1
ATOM 1999 C C . LYS A 1 245 ? 1.933 -10.917 -20.925 1.00 76.88 245 LYS A C 1
ATOM 2001 O O . LYS A 1 245 ? 0.855 -11.306 -21.335 1.00 76.88 245 LYS A O 1
ATOM 2006 N N . GLN A 1 246 ? 2.419 -11.329 -19.762 1.00 74.56 246 GLN A N 1
ATOM 2007 C CA . GLN A 1 246 ? 1.687 -12.180 -18.834 1.00 74.56 246 GLN A CA 1
ATOM 2008 C C . GLN A 1 246 ? 1.099 -11.363 -17.681 1.00 74.56 246 GLN A C 1
ATOM 2010 O O . GLN A 1 246 ? 0.056 -11.726 -17.146 1.00 74.56 246 GLN A O 1
ATOM 2015 N N . GLY A 1 247 ? 1.732 -10.252 -17.303 1.00 81.62 247 GLY A N 1
ATOM 2016 C CA . GLY A 1 247 ? 1.256 -9.414 -16.217 1.00 81.62 247 GLY A CA 1
ATOM 2017 C C . GLY A 1 247 ? 2.269 -8.389 -15.718 1.00 81.62 247 GLY A C 1
ATOM 2018 O O . GLY A 1 247 ? 3.272 -8.074 -16.361 1.00 81.62 247 GLY A O 1
ATOM 2019 N N . THR A 1 248 ? 1.978 -7.862 -14.534 1.00 86.62 248 THR A N 1
ATOM 2020 C CA . THR A 1 248 ? 2.794 -6.897 -13.804 1.00 86.62 248 THR A CA 1
ATOM 2021 C C . THR A 1 248 ? 3.421 -7.568 -12.590 1.00 86.62 248 THR A C 1
ATOM 2023 O O . THR A 1 248 ? 2.722 -8.123 -11.739 1.00 86.62 248 THR A O 1
ATOM 2026 N N . PHE A 1 249 ? 4.737 -7.463 -12.484 1.00 86.62 249 PHE A N 1
ATOM 2027 C CA . PHE A 1 249 ? 5.539 -8.001 -11.399 1.00 86.62 249 PHE A CA 1
ATOM 2028 C C . PHE A 1 249 ? 6.182 -6.853 -10.627 1.00 86.62 249 PHE A C 1
ATOM 2030 O O . PHE A 1 249 ? 6.621 -5.875 -11.223 1.00 86.62 249 PHE A O 1
ATOM 2037 N N . ILE A 1 250 ? 6.251 -6.977 -9.308 1.00 89.00 250 ILE A N 1
ATOM 2038 C CA . ILE A 1 250 ? 6.892 -6.009 -8.416 1.00 89.00 250 ILE A CA 1
ATOM 2039 C C . ILE A 1 250 ? 8.083 -6.706 -7.767 1.00 89.00 250 ILE A C 1
ATOM 2041 O O . ILE A 1 250 ? 7.953 -7.840 -7.305 1.00 89.00 250 ILE A O 1
ATOM 2045 N N . PHE A 1 251 ? 9.236 -6.046 -7.740 1.00 88.12 251 PHE A N 1
ATOM 2046 C CA . PHE A 1 251 ? 10.409 -6.566 -7.048 1.00 88.12 251 PHE A CA 1
ATOM 2047 C C . PHE A 1 251 ? 10.201 -6.498 -5.531 1.00 88.12 251 PHE A C 1
ATOM 2049 O O . PHE A 1 251 ? 9.917 -5.437 -4.976 1.00 88.12 251 PHE A O 1
ATOM 2056 N N . ASP A 1 252 ? 10.309 -7.643 -4.867 1.00 84.19 252 ASP A N 1
ATOM 2057 C CA . ASP A 1 252 ? 10.283 -7.759 -3.414 1.00 84.19 252 ASP A CA 1
ATOM 2058 C C . ASP A 1 252 ? 11.723 -7.719 -2.899 1.00 84.19 252 ASP A C 1
ATOM 2060 O O . ASP A 1 252 ? 12.454 -8.706 -3.000 1.00 84.19 252 ASP A O 1
ATOM 2064 N N . GLU A 1 253 ? 12.131 -6.578 -2.344 1.00 80.62 253 GLU A N 1
ATOM 2065 C CA . GLU A 1 253 ? 13.486 -6.388 -1.818 1.00 80.62 253 GLU A CA 1
ATOM 2066 C C . GLU A 1 253 ? 13.799 -7.304 -0.628 1.00 80.62 253 GLU A C 1
ATOM 2068 O O . GLU A 1 253 ? 14.947 -7.707 -0.448 1.00 80.62 253 GLU A O 1
ATOM 2073 N N . LYS A 1 254 ? 12.802 -7.682 0.182 1.00 81.44 254 LYS A N 1
ATOM 2074 C CA . LYS A 1 254 ? 13.027 -8.537 1.356 1.00 81.44 254 LYS A CA 1
ATOM 2075 C C . LYS A 1 254 ? 13.366 -9.959 0.928 1.00 81.44 254 LYS A C 1
ATOM 2077 O O . LYS A 1 254 ? 14.286 -10.570 1.465 1.00 81.44 254 LYS A O 1
ATOM 2082 N N . ASN A 1 255 ? 12.612 -10.475 -0.039 1.00 78.06 255 ASN A N 1
ATOM 2083 C CA . ASN A 1 255 ? 12.770 -11.843 -0.528 1.00 78.06 255 ASN A CA 1
ATOM 2084 C C . ASN A 1 255 ? 13.701 -11.942 -1.752 1.00 78.06 255 ASN A C 1
ATOM 2086 O O . ASN A 1 255 ? 14.045 -13.049 -2.171 1.00 78.06 255 ASN A O 1
ATOM 2090 N N . GLN A 1 256 ? 14.142 -10.800 -2.294 1.00 79.50 256 GLN A N 1
ATOM 2091 C CA . GLN A 1 256 ? 15.032 -10.686 -3.453 1.00 79.50 256 GLN A CA 1
ATOM 2092 C C . GLN A 1 256 ? 14.491 -11.466 -4.661 1.00 79.50 256 GLN A C 1
ATOM 2094 O O . GLN A 1 256 ? 15.186 -12.299 -5.250 1.00 79.50 256 GLN A O 1
ATOM 2099 N N . GLN A 1 257 ? 13.213 -11.244 -4.982 1.00 82.38 257 GLN A N 1
ATOM 2100 C CA . GLN A 1 257 ? 12.499 -11.954 -6.045 1.00 82.38 257 GLN A CA 1
ATOM 2101 C C . GLN A 1 257 ? 11.398 -11.099 -6.677 1.00 82.38 257 GLN A C 1
ATOM 2103 O O . GLN A 1 257 ? 10.855 -10.189 -6.054 1.00 82.38 257 GLN A O 1
ATOM 2108 N N . MET A 1 258 ? 11.033 -11.416 -7.920 1.00 83.88 258 MET A N 1
ATOM 2109 C CA . MET A 1 258 ? 9.885 -10.797 -8.583 1.00 83.88 258 MET A CA 1
ATOM 2110 C C . MET A 1 258 ? 8.591 -11.449 -8.095 1.00 83.88 258 MET A C 1
ATOM 2112 O O . MET A 1 258 ? 8.379 -12.645 -8.289 1.00 83.88 258 MET A O 1
ATOM 2116 N N . ARG A 1 259 ? 7.697 -10.654 -7.509 1.00 83.75 259 ARG A N 1
ATOM 2117 C CA . ARG A 1 259 ? 6.364 -11.087 -7.093 1.00 83.75 259 ARG A CA 1
ATOM 2118 C C . ARG A 1 259 ? 5.332 -10.673 -8.129 1.00 83.75 259 ARG A C 1
ATOM 2120 O O . ARG A 1 259 ? 5.266 -9.506 -8.513 1.00 83.75 259 ARG A O 1
ATOM 2127 N N . LEU A 1 260 ? 4.467 -11.598 -8.529 1.00 83.38 260 LEU A N 1
ATOM 2128 C CA . LEU A 1 260 ? 3.336 -11.267 -9.391 1.00 83.38 260 LEU A CA 1
ATOM 2129 C C . LEU A 1 260 ? 2.323 -10.392 -8.630 1.00 83.38 260 LEU A C 1
ATOM 2131 O O . LEU A 1 260 ? 1.870 -10.744 -7.538 1.00 83.38 260 LEU A O 1
ATOM 2135 N N . ALA A 1 261 ? 1.983 -9.237 -9.201 1.00 82.44 261 ALA A N 1
ATOM 2136 C CA . ALA A 1 261 ? 1.012 -8.302 -8.635 1.00 82.44 261 ALA A CA 1
ATOM 2137 C C . ALA A 1 261 ? -0.316 -8.321 -9.400 1.00 82.44 261 ALA A C 1
ATOM 2139 O O . ALA A 1 261 ? -1.383 -8.289 -8.790 1.00 82.44 261 ALA A O 1
ATOM 2140 N N . ASN A 1 262 ? -0.239 -8.394 -10.728 1.00 85.88 262 ASN A N 1
ATOM 2141 C CA . ASN A 1 262 ? -1.389 -8.363 -11.623 1.00 85.88 262 ASN A CA 1
ATOM 2142 C C . ASN A 1 262 ? -1.157 -9.290 -12.825 1.00 85.88 262 ASN A C 1
ATOM 2144 O O . ASN A 1 262 ? -0.042 -9.346 -13.332 1.00 85.88 262 ASN A O 1
ATOM 2148 N N . VAL A 1 263 ? -2.202 -9.955 -13.307 1.00 88.00 263 VAL A N 1
ATOM 2149 C CA . VAL A 1 263 ? -2.241 -10.705 -14.571 1.00 88.00 263 VAL A CA 1
ATOM 2150 C C . VAL A 1 263 ? -3.294 -10.095 -15.487 1.00 88.00 263 VAL A C 1
ATOM 2152 O O . VAL A 1 263 ? -4.401 -9.798 -15.047 1.00 88.00 263 VAL A O 1
ATOM 2155 N N . ASP A 1 264 ? -2.979 -9.959 -16.772 1.00 86.56 264 ASP A N 1
ATOM 2156 C CA . ASP A 1 264 ? -3.975 -9.570 -17.770 1.00 86.56 264 ASP A CA 1
ATOM 2157 C C . ASP A 1 264 ? -4.642 -10.825 -18.355 1.00 86.56 264 ASP A C 1
ATOM 2159 O O . ASP A 1 264 ? -4.022 -11.613 -19.075 1.00 86.56 264 ASP A O 1
ATOM 2163 N N . GLY A 1 265 ? -5.913 -11.025 -18.007 1.00 84.44 265 GLY A N 1
ATOM 2164 C CA . GLY A 1 265 ? -6.726 -12.161 -18.426 1.00 84.44 265 GLY A CA 1
ATOM 2165 C C . GLY A 1 265 ? -6.954 -12.227 -19.936 1.00 84.44 265 GLY A C 1
ATOM 2166 O O . GLY A 1 265 ? -7.122 -13.327 -20.463 1.00 84.44 265 GLY A O 1
ATOM 2167 N N . SER A 1 266 ? -6.873 -11.098 -20.650 1.00 84.00 266 SER A N 1
ATOM 2168 C CA . SER A 1 266 ? -7.089 -11.033 -22.104 1.00 84.00 266 SER A CA 1
ATOM 2169 C C . SER A 1 266 ? -6.039 -11.803 -22.917 1.00 84.00 266 SER A C 1
ATOM 2171 O O . SER A 1 266 ? -6.263 -12.143 -24.079 1.00 84.00 266 SER A O 1
ATOM 2173 N N . HIS A 1 267 ? -4.891 -12.118 -22.312 1.00 83.12 267 HIS A N 1
ATOM 2174 C CA . HIS A 1 267 ? -3.826 -12.904 -22.937 1.00 83.12 267 HIS A CA 1
ATOM 2175 C C . HIS A 1 267 ? -4.048 -14.420 -22.865 1.00 83.12 267 HIS A C 1
ATOM 2177 O O . HIS A 1 267 ? -3.258 -15.186 -23.424 1.00 83.12 267 HIS A O 1
ATOM 2183 N N . PHE A 1 268 ? -5.118 -14.863 -22.206 1.00 83.31 268 PHE A N 1
ATOM 2184 C CA . PHE A 1 268 ? -5.456 -16.268 -22.040 1.00 83.31 268 PHE A CA 1
ATOM 2185 C C . PHE A 1 268 ? -6.690 -16.618 -22.869 1.00 83.31 268 PHE A C 1
ATOM 2187 O O . PHE A 1 268 ? -7.694 -15.915 -22.860 1.00 83.31 268 PHE A O 1
ATOM 2194 N N . ASN A 1 269 ? -6.631 -17.747 -23.578 1.00 78.06 269 ASN A N 1
ATOM 2195 C CA . ASN A 1 269 ? -7.717 -18.169 -24.469 1.00 78.06 269 ASN A CA 1
ATOM 2196 C C . ASN A 1 269 ? -8.996 -18.543 -23.704 1.00 78.06 269 ASN A C 1
ATOM 2198 O O . ASN A 1 269 ? -10.099 -18.453 -24.239 1.00 78.06 269 ASN A O 1
ATOM 2202 N N . ASN A 1 270 ? -8.842 -19.053 -22.481 1.00 80.06 270 ASN A N 1
ATOM 2203 C CA . ASN A 1 270 ? -9.938 -19.473 -21.615 1.00 80.06 270 ASN A CA 1
ATOM 2204 C C . ASN A 1 270 ? -9.498 -19.524 -20.143 1.00 80.06 270 ASN A C 1
ATOM 2206 O O . ASN A 1 270 ? -8.302 -19.513 -19.829 1.00 80.06 270 ASN A O 1
ATOM 2210 N N . ARG A 1 271 ? -10.483 -19.649 -19.247 1.00 84.88 271 ARG A N 1
ATOM 2211 C CA . ARG A 1 271 ? -10.286 -19.787 -17.799 1.00 84.88 271 ARG A CA 1
ATOM 2212 C C . ARG A 1 271 ? -9.311 -20.908 -17.426 1.00 84.88 271 ARG A C 1
ATOM 2214 O O . ARG A 1 271 ? -8.476 -20.697 -16.554 1.00 84.88 271 ARG A O 1
ATOM 2221 N N . ASP A 1 272 ? -9.371 -22.058 -18.094 1.00 85.75 272 ASP A N 1
ATOM 2222 C CA . ASP A 1 272 ? -8.523 -23.214 -17.765 1.00 85.75 272 ASP A CA 1
ATOM 2223 C C . ASP A 1 272 ? -7.039 -22.936 -18.032 1.00 85.75 272 ASP A C 1
ATOM 2225 O O . ASP A 1 272 ? -6.168 -23.342 -17.263 1.00 85.75 272 ASP A O 1
ATOM 2229 N N . SER A 1 273 ? -6.733 -22.212 -19.113 1.00 86.75 273 SER A N 1
ATOM 2230 C CA . SER A 1 273 ? -5.361 -21.822 -19.444 1.00 86.75 273 SER A CA 1
ATOM 2231 C C . SER A 1 273 ? -4.777 -20.837 -18.428 1.00 86.75 273 SER A C 1
ATOM 2233 O O . SER A 1 273 ? -3.614 -20.980 -18.046 1.00 86.75 273 SER A O 1
ATOM 2235 N N . LEU A 1 274 ? -5.595 -19.901 -17.935 1.00 88.75 274 LEU A N 1
ATOM 2236 C CA . LEU A 1 274 ? -5.229 -18.979 -16.862 1.00 88.75 274 LEU A CA 1
ATOM 2237 C C . LEU A 1 274 ? -5.050 -19.713 -15.524 1.00 88.75 274 LEU A C 1
ATOM 2239 O O . LEU A 1 274 ? -4.047 -19.515 -14.845 1.00 88.75 274 LEU A O 1
ATOM 2243 N N . ASP A 1 275 ? -5.980 -20.597 -15.160 1.00 87.69 275 ASP A N 1
ATOM 2244 C CA . ASP A 1 275 ? -5.914 -21.391 -13.927 1.00 87.69 275 ASP A CA 1
ATOM 2245 C C . ASP A 1 275 ? -4.669 -22.290 -13.898 1.00 87.69 275 ASP A C 1
ATOM 2247 O O . ASP A 1 275 ? -3.927 -22.314 -12.914 1.00 87.69 275 ASP A O 1
ATOM 2251 N N . LYS A 1 276 ? -4.359 -22.963 -15.014 1.00 87.19 276 LYS A N 1
ATOM 2252 C CA . LYS A 1 276 ? -3.132 -23.758 -15.153 1.00 87.19 276 LYS A CA 1
ATOM 2253 C C . LYS A 1 276 ? -1.874 -22.903 -14.981 1.00 87.19 276 LYS A C 1
ATOM 2255 O O . LYS A 1 276 ? -0.923 -23.347 -14.337 1.00 87.19 276 LYS A O 1
ATOM 2260 N N . TYR A 1 277 ? -1.863 -21.697 -15.547 1.00 86.75 277 TYR A N 1
ATOM 2261 C CA . TYR A 1 277 ? -0.751 -20.759 -15.408 1.00 86.75 277 TYR A CA 1
ATOM 2262 C C . TYR A 1 277 ? -0.564 -20.303 -13.956 1.00 86.75 277 TYR A C 1
ATOM 2264 O O . TYR A 1 277 ? 0.545 -20.373 -13.429 1.00 86.75 277 TYR A O 1
ATOM 2272 N N . LEU A 1 278 ? -1.643 -19.919 -13.273 1.00 87.81 278 LEU A N 1
ATOM 2273 C CA . LEU A 1 278 ? -1.595 -19.499 -11.872 1.00 87.81 278 LEU A CA 1
ATOM 2274 C C . LEU A 1 278 ? -1.160 -20.642 -10.947 1.00 87.81 278 LEU A C 1
ATOM 2276 O O . LEU A 1 278 ? -0.320 -20.436 -10.076 1.00 87.81 278 LEU A O 1
ATOM 2280 N N . LYS A 1 279 ? -1.635 -21.871 -11.175 1.00 85.19 279 LYS A N 1
ATOM 2281 C CA . LYS A 1 279 ? -1.179 -23.058 -10.429 1.00 85.19 279 LYS A CA 1
ATOM 2282 C C . LYS A 1 279 ? 0.301 -23.362 -10.651 1.00 85.19 279 LYS A C 1
ATOM 2284 O O . LYS A 1 279 ? 1.001 -23.720 -9.709 1.00 85.19 279 LYS A O 1
ATOM 2289 N N . MET A 1 280 ? 0.798 -23.192 -11.875 1.00 83.50 280 MET A N 1
ATOM 2290 C CA . MET A 1 280 ? 2.229 -23.315 -12.161 1.00 83.50 280 MET A CA 1
ATOM 2291 C C . MET A 1 280 ? 3.046 -22.275 -11.379 1.00 83.50 280 MET A C 1
ATOM 2293 O O . MET A 1 280 ? 4.064 -22.640 -10.799 1.00 83.50 280 MET A O 1
ATOM 2297 N N . LEU A 1 281 ? 2.583 -21.021 -11.309 1.00 80.62 281 LEU A N 1
ATOM 2298 C CA . LEU A 1 281 ? 3.251 -19.965 -10.538 1.00 80.62 281 LEU A CA 1
ATOM 2299 C C . LEU A 1 281 ? 3.173 -20.170 -9.019 1.00 80.62 281 LEU A C 1
ATOM 2301 O O . LEU A 1 281 ? 4.100 -19.791 -8.304 1.00 80.62 281 LEU A O 1
ATOM 2305 N N . ALA A 1 282 ? 2.084 -20.765 -8.523 1.00 79.44 282 ALA A N 1
ATOM 2306 C CA . ALA A 1 282 ? 1.957 -21.161 -7.120 1.00 79.44 282 ALA A CA 1
ATOM 2307 C C . ALA A 1 282 ? 3.059 -22.158 -6.739 1.00 79.44 282 ALA A C 1
ATOM 2309 O O . ALA A 1 282 ? 3.703 -22.013 -5.705 1.00 79.44 282 ALA A O 1
ATOM 2310 N N . ASN A 1 283 ? 3.315 -23.129 -7.620 1.00 75.12 283 ASN A N 1
ATOM 2311 C CA . ASN A 1 283 ? 4.333 -24.157 -7.415 1.00 75.12 283 ASN A CA 1
ATOM 2312 C C . ASN A 1 283 ? 5.771 -23.632 -7.552 1.00 75.12 283 ASN A C 1
ATOM 2314 O O . ASN A 1 283 ? 6.688 -24.264 -7.039 1.00 75.12 283 ASN A O 1
ATOM 2318 N N . SER A 1 284 ? 5.987 -22.511 -8.248 1.00 69.12 284 SER A N 1
ATOM 2319 C CA . SER A 1 284 ? 7.307 -21.886 -8.417 1.00 69.12 284 SER A CA 1
ATOM 2320 C C . SER A 1 284 ? 7.598 -20.778 -7.396 1.00 69.12 284 SER A C 1
ATOM 2322 O O . SER A 1 284 ? 8.477 -19.955 -7.642 1.00 69.12 284 SER A O 1
ATOM 2324 N N . GLU A 1 285 ? 6.827 -20.704 -6.301 1.00 68.19 285 GLU A N 1
ATOM 2325 C CA . GLU A 1 285 ? 6.921 -19.690 -5.229 1.00 68.19 285 GLU A CA 1
ATOM 2326 C C . GLU A 1 285 ? 6.790 -18.226 -5.699 1.00 68.19 285 GLU A C 1
ATOM 2328 O O . GLU A 1 285 ? 7.017 -17.282 -4.946 1.00 68.19 285 GLU A O 1
ATOM 2333 N N . SER A 1 286 ? 6.354 -18.001 -6.941 1.00 69.00 286 SER A N 1
ATOM 2334 C CA . SER A 1 286 ? 6.221 -16.658 -7.527 1.00 69.00 286 SER A CA 1
ATOM 2335 C C . SER A 1 286 ? 4.931 -15.944 -7.089 1.00 69.00 286 SER A C 1
ATOM 2337 O O . SER A 1 286 ? 4.790 -14.726 -7.250 1.00 69.00 286 SER A O 1
ATOM 2339 N N . LEU A 1 287 ? 3.985 -16.703 -6.522 1.00 71.44 287 LEU A N 1
ATOM 2340 C CA . LEU A 1 287 ? 2.758 -16.218 -5.892 1.00 71.44 287 LEU A CA 1
ATOM 2341 C C . LEU A 1 287 ? 2.942 -16.104 -4.374 1.00 71.44 287 LEU A C 1
ATOM 2343 O O . LEU A 1 287 ? 2.530 -16.985 -3.628 1.00 71.44 287 LEU A O 1
ATOM 2347 N N . SER A 1 288 ? 3.536 -15.009 -3.901 1.00 69.81 288 SER A N 1
ATOM 2348 C CA . SER A 1 288 ? 3.686 -14.769 -2.455 1.00 69.81 288 SER A CA 1
ATOM 2349 C C . SER A 1 288 ? 2.559 -13.936 -1.831 1.00 69.81 288 SER A C 1
ATOM 2351 O O . SER A 1 288 ? 2.502 -13.800 -0.612 1.00 69.81 288 SER A O 1
ATOM 2353 N N . SER A 1 289 ? 1.640 -13.381 -2.632 1.00 74.69 289 SER A N 1
ATOM 2354 C CA . SER A 1 289 ? 0.467 -12.664 -2.109 1.00 74.69 289 SER A CA 1
ATOM 2355 C C . SER A 1 289 ? -0.710 -13.613 -1.865 1.00 74.69 289 SER A C 1
ATOM 2357 O O . SER A 1 289 ? -0.924 -14.551 -2.632 1.00 74.69 289 SER A O 1
ATOM 2359 N N . ALA A 1 290 ? -1.511 -13.344 -0.829 1.00 83.44 290 ALA A N 1
ATOM 2360 C CA . ALA A 1 290 ? -2.759 -14.070 -0.573 1.00 83.44 290 ALA A CA 1
ATOM 2361 C C . ALA A 1 290 ? -3.760 -13.929 -1.737 1.00 83.44 290 ALA A C 1
ATOM 2363 O O . ALA A 1 290 ? -4.527 -14.850 -2.022 1.00 83.44 290 ALA A O 1
ATOM 2364 N N . PHE A 1 291 ? -3.707 -12.792 -2.439 1.00 88.06 291 PHE A N 1
ATOM 2365 C CA . PHE A 1 291 ? -4.558 -12.501 -3.583 1.00 88.06 291 PHE A CA 1
ATOM 2366 C C . PHE A 1 291 ? -3.748 -11.937 -4.749 1.00 88.06 291 PHE A C 1
ATOM 2368 O O . PHE A 1 291 ? -2.914 -11.050 -4.569 1.00 88.06 291 PHE A O 1
ATOM 2375 N N . VAL A 1 292 ? -4.032 -12.406 -5.962 1.00 88.19 292 VAL A N 1
ATOM 2376 C CA . VAL A 1 292 ? -3.483 -11.833 -7.200 1.00 88.19 292 VAL A CA 1
ATOM 2377 C C . VAL A 1 292 ? -4.587 -11.191 -8.015 1.00 88.19 292 VAL A C 1
ATOM 2379 O O . VAL A 1 292 ? -5.627 -11.802 -8.245 1.00 88.19 292 VAL A O 1
ATOM 2382 N N . ILE A 1 293 ? -4.354 -9.957 -8.457 1.00 91.75 293 ILE A N 1
ATOM 2383 C CA . ILE A 1 293 ? -5.306 -9.219 -9.284 1.00 91.75 293 ILE A CA 1
ATOM 2384 C C . ILE A 1 293 ? -5.269 -9.783 -10.704 1.00 91.75 293 ILE A C 1
ATOM 2386 O O . ILE A 1 293 ? -4.200 -9.924 -11.291 1.00 91.75 293 ILE A O 1
ATOM 2390 N N . ILE A 1 294 ? -6.435 -10.071 -11.266 1.00 91.88 294 ILE A N 1
ATOM 2391 C CA . ILE A 1 294 ? -6.608 -10.456 -12.662 1.00 91.88 294 ILE A CA 1
ATOM 2392 C C . ILE A 1 294 ? -7.438 -9.363 -13.337 1.00 91.88 294 ILE A C 1
ATOM 2394 O O . ILE A 1 294 ? -8.634 -9.238 -13.076 1.00 91.88 294 ILE A O 1
ATOM 2398 N N . ASN A 1 295 ? -6.817 -8.542 -14.177 1.00 90.00 295 ASN A N 1
ATOM 2399 C CA . ASN A 1 295 ? -7.538 -7.564 -14.994 1.00 90.00 295 ASN A CA 1
ATOM 2400 C C . ASN A 1 295 ? -8.111 -8.234 -16.251 1.00 90.00 295 ASN A C 1
ATOM 2402 O O . ASN A 1 295 ? -7.614 -9.282 -16.658 1.00 90.00 295 ASN A O 1
ATOM 2406 N N . HIS A 1 296 ? -9.147 -7.642 -16.854 1.00 88.12 296 HIS A N 1
ATOM 2407 C CA . HIS A 1 296 ? -9.801 -8.162 -18.068 1.00 88.12 296 HIS A CA 1
ATOM 2408 C C . HIS A 1 296 ? -10.181 -9.651 -17.946 1.00 88.12 296 HIS A C 1
ATOM 2410 O O . HIS A 1 296 ? -9.992 -10.452 -18.864 1.00 88.12 296 HIS A O 1
ATOM 2416 N N . TYR A 1 297 ? -10.644 -10.068 -16.761 1.00 91.19 297 TYR A N 1
ATOM 2417 C CA . TYR A 1 297 ? -10.944 -11.473 -16.512 1.00 91.19 297 TYR A CA 1
ATOM 2418 C C . TYR A 1 297 ? -12.179 -11.901 -17.302 1.00 91.19 297 TYR A C 1
ATOM 2420 O O . TYR A 1 297 ? -13.205 -11.219 -17.298 1.00 91.19 297 TYR A O 1
ATOM 2428 N N . GLN A 1 298 ? -12.095 -13.070 -17.930 1.00 90.38 298 GLN A N 1
ATOM 2429 C CA . GLN A 1 298 ? -13.182 -13.668 -18.688 1.00 90.38 298 GLN A CA 1
ATOM 2430 C C . GLN A 1 298 ? -13.563 -15.030 -18.076 1.00 90.38 298 GLN A C 1
ATOM 2432 O O . GLN A 1 298 ? -12.845 -16.013 -18.283 1.00 90.38 298 GLN A O 1
ATOM 2437 N N . PRO A 1 299 ? -14.687 -15.121 -17.333 1.00 86.56 299 PRO A N 1
ATOM 2438 C CA . PRO A 1 299 ? -15.104 -16.362 -16.673 1.00 86.56 299 PRO A CA 1
ATOM 2439 C C . PRO A 1 299 ? -15.447 -17.477 -17.666 1.00 86.56 299 PRO A C 1
ATOM 2441 O O . PRO A 1 299 ? -15.134 -18.644 -17.428 1.00 86.56 299 PRO A O 1
ATOM 2444 N N . GLU A 1 300 ? -16.074 -17.104 -18.784 1.00 83.31 300 GLU A N 1
ATOM 2445 C CA . GLU A 1 300 ? -16.479 -18.000 -19.863 1.00 83.31 300 GLU A CA 1
ATOM 2446 C C . GLU A 1 300 ? -16.090 -17.424 -21.230 1.00 83.31 300 GLU A C 1
ATOM 2448 O O . GLU A 1 300 ? -16.352 -16.255 -21.545 1.00 83.31 300 GLU A O 1
ATOM 2453 N N . ALA A 1 301 ? -15.487 -18.265 -22.073 1.00 74.75 301 ALA A N 1
ATOM 2454 C CA . ALA A 1 301 ? -15.076 -17.882 -23.418 1.00 74.75 301 ALA A CA 1
ATOM 2455 C C . ALA A 1 301 ? -16.283 -17.399 -24.247 1.00 74.75 301 ALA A C 1
ATOM 2457 O O . ALA A 1 301 ? -17.331 -18.039 -24.286 1.00 74.75 301 ALA A O 1
ATOM 2458 N N . GLY A 1 302 ? -16.136 -16.250 -24.905 1.00 70.81 302 GLY A N 1
ATOM 2459 C CA . GLY A 1 302 ? -17.175 -15.622 -25.727 1.00 70.81 302 GLY A CA 1
ATOM 2460 C C . GLY A 1 302 ? -18.258 -14.825 -24.981 1.00 70.81 302 GLY A C 1
ATOM 2461 O O . GLY A 1 302 ? -19.018 -14.129 -25.646 1.00 70.81 302 GLY A O 1
ATOM 2462 N N . LYS A 1 303 ? -18.328 -14.859 -23.639 1.00 78.44 303 LYS A N 1
ATOM 2463 C CA . LYS A 1 303 ? -19.341 -14.110 -22.855 1.00 78.44 303 LYS A CA 1
ATOM 2464 C C . LYS A 1 303 ? -18.940 -12.684 -22.433 1.00 78.44 303 LYS A C 1
ATOM 2466 O O . LYS A 1 303 ? -19.720 -12.011 -21.765 1.00 78.44 303 LYS A O 1
ATOM 2471 N N . GLY A 1 304 ? -17.768 -12.215 -22.861 1.00 82.50 304 GLY A N 1
ATOM 2472 C CA . GLY A 1 304 ? -17.217 -10.907 -22.491 1.00 82.50 304 GLY A CA 1
ATOM 2473 C C . GLY A 1 304 ? -16.440 -10.930 -21.172 1.00 82.50 304 GLY A C 1
ATOM 2474 O O . GLY A 1 304 ? -16.557 -11.867 -20.380 1.00 82.50 304 GLY A O 1
ATOM 2475 N N . GLU A 1 305 ? -15.603 -9.915 -20.967 1.00 89.88 305 GLU A N 1
ATOM 2476 C CA . GLU A 1 305 ? -14.873 -9.714 -19.713 1.00 89.88 305 GLU A CA 1
ATOM 2477 C C . GLU A 1 305 ? -15.778 -9.142 -18.619 1.00 89.88 305 GLU A C 1
ATOM 2479 O O . GLU A 1 305 ? -16.798 -8.521 -18.904 1.00 89.88 305 GLU A O 1
ATOM 2484 N N . VAL A 1 306 ? -15.396 -9.343 -17.359 1.00 89.31 306 VAL A N 1
ATOM 2485 C CA . VAL A 1 306 ? -16.136 -8.862 -16.178 1.00 89.31 306 VAL A CA 1
ATOM 2486 C C . VAL A 1 306 ? -15.361 -7.809 -15.379 1.00 89.31 306 VAL A C 1
ATOM 2488 O O . VAL A 1 306 ? -15.677 -7.536 -14.223 1.00 89.31 306 VAL A O 1
ATOM 2491 N N . GLY A 1 307 ? -14.328 -7.215 -15.980 1.00 89.06 307 GLY A N 1
ATOM 2492 C CA . GLY A 1 307 ? -13.433 -6.272 -15.313 1.00 89.06 307 GLY A CA 1
ATOM 2493 C C . GLY A 1 307 ? -12.400 -6.978 -14.430 1.00 89.06 307 GLY A C 1
ATOM 2494 O O . GLY A 1 307 ? -11.716 -7.903 -14.880 1.00 89.06 307 GLY A O 1
ATOM 2495 N N . ARG A 1 308 ? -12.245 -6.515 -13.182 1.00 92.81 308 ARG A N 1
ATOM 2496 C CA . ARG A 1 308 ? -11.235 -7.029 -12.250 1.00 92.81 308 ARG A CA 1
ATOM 2497 C C . ARG A 1 308 ? -11.737 -8.249 -11.475 1.00 92.81 308 ARG A C 1
ATOM 2499 O O . ARG A 1 308 ? -12.809 -8.228 -10.875 1.00 92.81 308 ARG A O 1
ATOM 2506 N N . ALA A 1 309 ? -10.902 -9.278 -11.419 1.00 94.19 309 ALA A N 1
ATOM 2507 C CA . ALA A 1 309 ? -11.050 -10.445 -10.562 1.00 94.19 309 ALA A CA 1
ATOM 2508 C C . ALA A 1 309 ? -9.845 -10.594 -9.624 1.00 94.19 309 ALA A C 1
ATOM 2510 O O . ALA A 1 309 ? -8.806 -9.957 -9.800 1.00 94.19 309 ALA A O 1
ATOM 2511 N N . TYR A 1 310 ? -9.990 -11.449 -8.620 1.00 93.69 310 TYR A N 1
ATOM 2512 C CA . TYR A 1 310 ? -8.957 -11.778 -7.647 1.00 93.69 310 TYR A CA 1
ATOM 2513 C C . TYR A 1 310 ? -8.793 -13.292 -7.583 1.00 93.69 310 TYR A C 1
ATOM 2515 O O . TYR A 1 310 ? -9.765 -14.022 -7.412 1.00 93.69 310 TYR A O 1
ATOM 2523 N N . TYR A 1 311 ? -7.562 -13.770 -7.704 1.00 92.00 311 TYR A N 1
ATOM 2524 C CA . TYR A 1 311 ? -7.220 -15.169 -7.486 1.00 92.00 311 TYR A CA 1
ATOM 2525 C C . TYR A 1 311 ? -6.755 -15.365 -6.043 1.00 92.00 311 TYR A C 1
ATOM 2527 O O . TYR A 1 311 ? -5.734 -14.802 -5.649 1.00 92.00 311 TYR A O 1
ATOM 2535 N N . GLU A 1 312 ? -7.497 -16.150 -5.261 1.00 91.62 312 GLU A N 1
ATOM 2536 C CA . GLU A 1 312 ? -7.133 -16.528 -3.892 1.00 91.62 312 GLU A CA 1
ATOM 2537 C C . GLU A 1 312 ? -6.151 -17.702 -3.933 1.00 91.62 312 GLU A C 1
ATOM 2539 O O . GLU A 1 312 ? -6.516 -18.821 -4.309 1.00 91.62 312 GLU A O 1
ATOM 2544 N N . THR A 1 313 ? -4.902 -17.459 -3.536 1.00 87.44 313 THR A N 1
ATOM 2545 C CA . THR A 1 313 ? -3.814 -18.436 -3.695 1.00 87.44 313 THR A CA 1
ATOM 2546 C C . THR A 1 313 ? -4.000 -19.658 -2.801 1.00 87.44 313 THR A C 1
ATOM 2548 O O . THR A 1 313 ? -3.886 -20.787 -3.278 1.00 87.44 313 THR A O 1
ATOM 2551 N N . ALA A 1 314 ? -4.395 -19.451 -1.541 1.00 87.12 314 ALA A N 1
ATOM 2552 C CA . ALA A 1 314 ? -4.577 -20.515 -0.550 1.00 87.12 314 ALA A CA 1
ATOM 2553 C C . ALA A 1 314 ? -5.643 -21.554 -0.942 1.00 87.12 314 ALA A C 1
ATOM 2555 O O . ALA A 1 314 ? -5.511 -22.732 -0.615 1.00 87.12 314 ALA A O 1
ATOM 2556 N N . ARG A 1 315 ? -6.702 -21.131 -1.646 1.00 88.56 315 ARG A N 1
ATOM 2557 C CA . ARG A 1 315 ? -7.830 -21.994 -2.046 1.00 88.56 315 ARG A CA 1
ATOM 2558 C C . ARG A 1 315 ? -7.882 -22.281 -3.545 1.00 88.56 315 ARG A C 1
ATOM 2560 O O . ARG A 1 315 ? -8.753 -23.027 -3.981 1.00 88.56 315 ARG A O 1
ATOM 2567 N N . SER A 1 316 ? -6.965 -21.704 -4.325 1.00 89.56 316 SER A N 1
ATOM 2568 C CA . SER A 1 316 ? -6.898 -21.845 -5.784 1.00 89.56 316 SER A CA 1
ATOM 2569 C C . SER A 1 316 ? -8.239 -21.582 -6.478 1.00 89.56 316 SER A C 1
ATOM 2571 O O . SER A 1 316 ? -8.733 -22.410 -7.247 1.00 89.56 316 SER A O 1
ATOM 2573 N N . ARG A 1 317 ? -8.861 -20.436 -6.179 1.00 90.94 317 ARG A N 1
ATOM 2574 C CA . ARG A 1 317 ? -10.169 -20.056 -6.737 1.00 90.94 317 ARG A CA 1
ATOM 2575 C C . ARG A 1 317 ? -10.209 -18.597 -7.179 1.00 90.94 317 ARG A C 1
ATOM 2577 O O . ARG A 1 317 ? -9.493 -17.754 -6.646 1.00 90.94 317 ARG A O 1
ATOM 2584 N N . MET A 1 318 ? -11.069 -18.318 -8.156 1.00 93.31 318 MET A N 1
ATOM 2585 C CA . MET A 1 318 ? -11.323 -16.973 -8.674 1.00 93.31 318 MET A CA 1
ATOM 2586 C C . MET A 1 318 ? -12.481 -16.325 -7.922 1.00 93.31 318 MET A C 1
ATOM 2588 O O . MET A 1 318 ? -13.513 -16.958 -7.721 1.00 93.31 318 MET A O 1
ATOM 2592 N N . ILE A 1 319 ? -12.321 -15.055 -7.573 1.00 95.88 319 ILE A N 1
ATOM 2593 C CA . ILE A 1 319 ? -13.308 -14.212 -6.905 1.00 95.88 319 ILE A CA 1
ATOM 2594 C C . ILE A 1 319 ? -13.552 -13.004 -7.808 1.00 95.88 319 ILE A C 1
ATOM 2596 O O . ILE A 1 319 ? -12.625 -12.262 -8.129 1.00 95.88 319 ILE A O 1
ATOM 2600 N N . TYR A 1 320 ? -14.786 -12.818 -8.260 1.00 95.12 320 TYR A N 1
ATOM 2601 C CA . TYR A 1 320 ? -15.131 -11.788 -9.238 1.00 95.12 320 TYR A CA 1
ATOM 2602 C C . TYR A 1 320 ? -16.614 -11.441 -9.153 1.00 95.12 320 TYR A C 1
ATOM 2604 O O . TYR A 1 320 ? -17.402 -12.178 -8.566 1.00 95.12 320 TYR A O 1
ATOM 2612 N N . THR A 1 321 ? -16.990 -10.324 -9.770 1.00 93.12 321 THR A N 1
ATOM 2613 C CA . THR A 1 321 ? -18.394 -9.946 -9.958 1.00 93.12 321 THR A CA 1
ATOM 2614 C C . THR A 1 321 ? -18.796 -10.284 -11.387 1.00 93.12 321 THR A C 1
ATOM 2616 O O . THR A 1 321 ? -18.241 -9.728 -12.326 1.00 93.12 321 THR A O 1
ATOM 2619 N N . ASN A 1 322 ? -19.733 -11.209 -11.575 1.00 90.81 322 ASN A N 1
ATOM 2620 C CA . ASN A 1 322 ? -20.134 -11.707 -12.889 1.00 90.81 322 ASN A CA 1
ATOM 2621 C C . ASN A 1 322 ? -21.136 -10.762 -13.571 1.00 90.81 322 ASN A C 1
ATOM 2623 O O . ASN A 1 322 ? -22.322 -11.071 -13.690 1.00 90.81 322 ASN A O 1
ATOM 2627 N N . LEU A 1 323 ? -20.661 -9.584 -13.984 1.00 87.50 323 LEU A N 1
ATOM 2628 C CA . LEU A 1 323 ? -21.485 -8.572 -14.648 1.00 87.50 323 LEU A CA 1
ATOM 2629 C C . LEU A 1 323 ? -20.745 -7.930 -15.837 1.00 87.50 323 LEU A C 1
ATOM 2631 O O . LEU A 1 323 ? -20.247 -6.809 -15.718 1.00 87.50 323 LEU A O 1
ATOM 2635 N N . PRO A 1 324 ? -20.695 -8.602 -17.006 1.00 87.75 324 PRO A N 1
ATOM 2636 C CA . PRO A 1 324 ? -19.948 -8.111 -18.168 1.00 87.75 324 PRO A CA 1
ATOM 2637 C C . PRO A 1 324 ? -20.371 -6.718 -18.650 1.00 87.75 324 PRO A C 1
ATOM 2639 O O . PRO A 1 324 ? -19.545 -5.909 -19.056 1.00 87.75 324 PRO A O 1
ATOM 2642 N N . VAL A 1 325 ? -21.664 -6.393 -18.541 1.00 84.62 325 VAL A N 1
ATOM 2643 C CA . VAL A 1 325 ? -22.214 -5.077 -18.920 1.00 84.62 325 VAL A CA 1
ATOM 2644 C C . VAL A 1 325 ? -21.657 -3.911 -18.095 1.00 84.62 325 VAL A C 1
ATOM 2646 O O . VAL A 1 325 ? -21.808 -2.762 -18.495 1.00 84.62 325 VAL A O 1
ATOM 2649 N N . ALA A 1 326 ? -21.018 -4.193 -16.957 1.00 85.50 326 ALA A N 1
ATOM 2650 C CA . ALA A 1 326 ? -20.392 -3.206 -16.086 1.00 85.50 326 ALA A CA 1
ATOM 2651 C C . ALA A 1 326 ? -18.870 -3.399 -15.975 1.00 85.50 326 ALA A C 1
ATOM 2653 O O . ALA A 1 326 ? -18.276 -2.908 -15.016 1.00 85.50 326 ALA A O 1
ATOM 2654 N N . ALA A 1 327 ? -18.231 -4.104 -16.917 1.00 86.50 327 ALA A N 1
ATOM 2655 C CA . ALA A 1 327 ? -16.800 -4.418 -16.871 1.00 86.50 327 ALA A CA 1
ATOM 2656 C C . ALA A 1 327 ? -15.911 -3.181 -16.640 1.00 86.50 327 ALA A C 1
ATOM 2658 O O . ALA A 1 327 ? -15.040 -3.214 -15.771 1.00 86.50 327 ALA A O 1
ATOM 2659 N N . ASP A 1 328 ? -16.200 -2.059 -17.308 1.00 87.00 328 ASP A N 1
ATOM 2660 C CA . ASP A 1 328 ? -15.475 -0.793 -17.117 1.00 87.00 328 ASP A CA 1
ATOM 2661 C C . ASP A 1 328 ? -15.568 -0.288 -15.670 1.00 87.00 328 ASP A C 1
ATOM 2663 O O . ASP A 1 328 ? -14.578 0.153 -15.079 1.00 87.00 328 ASP A O 1
ATOM 2667 N N . PHE A 1 329 ? -16.753 -0.392 -15.058 1.00 85.81 329 PHE A N 1
ATOM 2668 C CA . PHE A 1 329 ? -16.945 -0.053 -13.650 1.00 85.81 329 PHE A CA 1
ATOM 2669 C C . PHE A 1 329 ? -16.225 -1.061 -12.731 1.00 85.81 329 PHE A C 1
ATOM 2671 O O . PHE A 1 329 ? -15.589 -0.697 -11.743 1.00 85.81 329 PHE A O 1
ATOM 2678 N N . LEU A 1 330 ? -16.252 -2.345 -13.065 1.00 89.62 330 LEU A N 1
ATOM 2679 C CA . LEU A 1 330 ? -15.634 -3.392 -12.254 1.00 89.62 330 LEU A CA 1
ATOM 2680 C C . LEU A 1 330 ? -14.108 -3.462 -12.406 1.00 89.62 330 LEU A C 1
ATOM 2682 O O . LEU A 1 330 ? -13.439 -4.035 -11.552 1.00 89.62 330 LEU A O 1
ATOM 2686 N N . SER A 1 331 ? -13.525 -2.835 -13.431 1.00 88.25 331 SER A N 1
ATOM 2687 C CA . SER A 1 331 ? -12.070 -2.785 -13.666 1.00 88.25 331 SER A CA 1
ATOM 2688 C C . SER A 1 331 ? -11.271 -2.142 -12.519 1.00 88.25 331 SER A C 1
ATOM 2690 O O . SER A 1 331 ? -10.074 -2.397 -12.361 1.00 88.25 331 SER A O 1
ATOM 2692 N N . GLN A 1 332 ? -11.940 -1.333 -11.691 1.00 86.62 332 GLN A N 1
ATOM 2693 C CA . GLN A 1 332 ? -11.368 -0.662 -10.521 1.00 86.62 332 GLN A CA 1
ATOM 2694 C C . GLN A 1 332 ? -11.974 -1.141 -9.196 1.00 86.62 332 GLN A C 1
ATOM 2696 O O . GLN A 1 332 ? -11.677 -0.560 -8.158 1.00 86.62 332 GLN A O 1
ATOM 2701 N N . ALA A 1 333 ? -12.795 -2.196 -9.210 1.00 89.81 333 ALA A N 1
ATOM 2702 C CA . ALA A 1 333 ? -13.331 -2.778 -7.985 1.00 89.81 333 ALA A CA 1
ATOM 2703 C C . ALA A 1 333 ? -12.200 -3.275 -7.073 1.00 89.81 333 ALA A C 1
ATOM 2705 O O . ALA A 1 333 ? -11.176 -3.777 -7.544 1.00 89.81 333 ALA A O 1
ATOM 2706 N N . VAL A 1 334 ? -12.384 -3.142 -5.765 1.00 92.50 334 VAL A N 1
ATOM 2707 C CA . VAL A 1 334 ? -11.427 -3.598 -4.757 1.00 92.50 334 VAL A CA 1
ATOM 2708 C C . VAL A 1 334 ? -12.080 -4.668 -3.894 1.00 92.50 334 VAL A C 1
ATOM 2710 O O . VAL A 1 334 ? -13.208 -4.499 -3.437 1.00 92.50 334 VAL A O 1
ATOM 2713 N N . LEU A 1 335 ? -11.377 -5.784 -3.687 1.00 93.75 335 LEU A N 1
ATOM 2714 C CA . LEU A 1 335 ? -11.814 -6.854 -2.791 1.00 93.75 335 LEU A CA 1
ATOM 2715 C C . LEU A 1 335 ? -11.734 -6.375 -1.332 1.00 93.75 335 LEU A C 1
ATOM 2717 O O . LEU A 1 335 ? -10.649 -6.072 -0.842 1.00 93.75 335 LEU A O 1
ATOM 2721 N N . ALA A 1 336 ? -12.882 -6.311 -0.660 1.00 91.62 336 ALA A N 1
ATOM 2722 C CA . ALA A 1 336 ? -13.036 -5.819 0.708 1.00 91.62 336 ALA A CA 1
ATOM 2723 C C . ALA A 1 336 ? -12.849 -6.914 1.761 1.00 91.62 336 ALA A C 1
ATOM 2725 O O . ALA A 1 336 ? -12.094 -6.718 2.704 1.00 91.62 336 ALA A O 1
ATOM 2726 N N . LYS A 1 337 ? -13.558 -8.045 1.618 1.00 92.25 337 LYS A N 1
ATOM 2727 C CA . LYS A 1 337 ? -13.579 -9.182 2.560 1.00 92.25 337 LYS A CA 1
ATOM 2728 C C . LYS A 1 337 ? -13.873 -10.479 1.814 1.00 92.25 337 LYS A C 1
ATOM 2730 O O . LYS A 1 337 ? -14.617 -10.474 0.834 1.00 92.25 337 LYS A O 1
ATOM 2735 N N . VAL A 1 338 ? -13.325 -11.587 2.308 1.00 92.44 338 VAL A N 1
ATOM 2736 C CA . VAL A 1 338 ? -13.667 -12.952 1.886 1.00 92.44 338 VAL A CA 1
ATOM 2737 C C . VAL A 1 338 ? -14.063 -13.743 3.125 1.00 92.44 338 VAL A C 1
ATOM 2739 O O . VAL A 1 338 ? -13.286 -13.831 4.071 1.00 92.44 338 VAL A O 1
ATOM 2742 N N . GLU A 1 339 ? -15.261 -14.320 3.124 1.00 90.88 339 GLU A N 1
ATOM 2743 C CA . GLU A 1 339 ? -15.774 -15.118 4.239 1.00 90.88 339 GLU A CA 1
ATOM 2744 C C . GLU A 1 339 ? -16.536 -16.328 3.698 1.00 90.88 339 GLU A C 1
ATOM 2746 O O . GLU A 1 339 ? -17.559 -16.197 3.024 1.00 90.88 339 GLU A O 1
ATOM 2751 N N . GLY A 1 340 ? -16.006 -17.527 3.956 1.00 89.88 340 GLY A N 1
ATOM 2752 C CA . GLY A 1 340 ? -16.559 -18.767 3.411 1.00 89.88 340 GLY A CA 1
ATOM 2753 C C . GLY A 1 340 ? -16.602 -18.751 1.877 1.00 89.88 340 GLY A C 1
ATOM 2754 O O . GLY A 1 340 ? -15.554 -18.719 1.220 1.00 89.88 340 GLY A O 1
ATOM 2755 N N . ASP A 1 341 ? -17.820 -18.774 1.334 1.00 93.25 341 ASP A N 1
ATOM 2756 C CA . ASP A 1 341 ? -18.124 -18.763 -0.104 1.00 93.25 341 ASP A CA 1
ATOM 2757 C C . ASP A 1 341 ? -18.681 -17.420 -0.598 1.00 93.25 341 ASP A C 1
ATOM 2759 O O . ASP A 1 341 ? -19.184 -17.323 -1.719 1.00 93.25 341 ASP A O 1
ATOM 2763 N N . LYS A 1 342 ? -18.560 -16.368 0.218 1.00 95.25 342 LYS A N 1
ATOM 2764 C CA . LYS A 1 342 ? -18.979 -15.006 -0.114 1.00 95.25 342 LYS A CA 1
ATOM 2765 C C . LYS A 1 342 ? -17.787 -14.056 -0.137 1.00 95.25 342 LYS A C 1
ATOM 2767 O O . LYS A 1 342 ? -16.818 -14.220 0.611 1.00 95.25 342 LYS A O 1
ATOM 2772 N N . ALA A 1 343 ? -17.875 -13.042 -0.987 1.00 95.75 343 ALA A N 1
ATOM 2773 C CA . ALA A 1 343 ? -16.900 -11.964 -1.047 1.00 95.75 343 ALA A CA 1
ATOM 2774 C C . ALA A 1 343 ? -17.586 -10.604 -1.155 1.00 95.75 343 ALA A C 1
ATOM 2776 O O . ALA A 1 343 ? -18.640 -10.479 -1.776 1.00 95.75 343 ALA A O 1
ATOM 2777 N N . TRP A 1 344 ? -16.963 -9.589 -0.567 1.00 95.25 344 TRP A N 1
ATOM 2778 C CA . TRP A 1 344 ? -17.410 -8.206 -0.626 1.00 95.25 344 TRP A CA 1
ATOM 2779 C C . TRP A 1 344 ? -16.446 -7.414 -1.484 1.00 95.25 344 TRP A C 1
ATOM 2781 O O . TRP A 1 344 ? -15.232 -7.573 -1.372 1.00 95.25 344 TRP A O 1
ATOM 2791 N N . PHE A 1 345 ? -16.991 -6.541 -2.311 1.00 93.69 345 PHE A N 1
ATOM 2792 C CA . PHE A 1 345 ? -16.244 -5.636 -3.164 1.00 93.69 345 PHE A CA 1
ATOM 2793 C C . PHE A 1 345 ? -16.739 -4.219 -2.949 1.00 93.69 345 PHE A C 1
ATOM 2795 O O . PHE A 1 345 ? -17.915 -4.013 -2.653 1.00 93.69 345 PHE A O 1
ATOM 2802 N N . TYR A 1 346 ? -15.854 -3.250 -3.141 1.00 90.44 346 TYR A N 1
ATOM 2803 C CA . TYR A 1 346 ? -16.234 -1.848 -3.152 1.00 90.44 346 TYR A CA 1
ATOM 2804 C C . TYR A 1 346 ? -15.560 -1.089 -4.288 1.00 90.44 346 TYR A C 1
ATOM 2806 O O . TYR A 1 346 ? -14.523 -1.494 -4.822 1.00 90.44 346 TYR A O 1
ATOM 2814 N N . ARG A 1 347 ? -16.183 0.024 -4.661 1.00 86.00 347 ARG A N 1
ATOM 2815 C CA . ARG A 1 347 ? -15.651 1.036 -5.566 1.00 86.00 347 ARG A CA 1
ATOM 2816 C C . ARG A 1 347 ? -16.421 2.327 -5.337 1.00 86.00 347 ARG A C 1
ATOM 2818 O O . ARG A 1 347 ? -17.651 2.303 -5.341 1.00 86.00 347 ARG A O 1
ATOM 2825 N N . ASP A 1 348 ? -15.712 3.448 -5.231 1.00 82.12 348 ASP A N 1
ATOM 2826 C CA . ASP A 1 348 ? -16.326 4.753 -4.981 1.00 82.12 348 ASP A CA 1
ATOM 2827 C C . ASP A 1 348 ? -17.254 4.643 -3.750 1.00 82.12 348 ASP A C 1
ATOM 2829 O O . ASP A 1 348 ? -16.847 4.126 -2.715 1.00 82.12 348 ASP A O 1
ATOM 2833 N N . THR A 1 349 ? -18.522 5.030 -3.833 1.00 77.88 349 THR A N 1
ATOM 2834 C CA . THR A 1 349 ? -19.489 4.851 -2.733 1.00 77.88 349 THR A CA 1
ATOM 2835 C C . THR A 1 349 ? -20.251 3.524 -2.773 1.00 77.88 349 THR A C 1
ATOM 2837 O O . THR A 1 349 ? -21.101 3.285 -1.921 1.00 77.88 349 THR A O 1
ATOM 2840 N N . ALA A 1 350 ? -19.993 2.657 -3.753 1.00 81.75 350 ALA A N 1
ATOM 2841 C CA . ALA A 1 350 ? -20.686 1.383 -3.891 1.00 81.75 350 ALA A CA 1
ATOM 2842 C C . ALA A 1 350 ? -19.937 0.273 -3.149 1.00 81.75 350 ALA A C 1
ATOM 2844 O O . ALA A 1 350 ? -18.736 0.090 -3.340 1.00 81.75 350 ALA A O 1
ATOM 2845 N N . ILE A 1 351 ? -20.674 -0.519 -2.374 1.00 90.19 351 ILE A N 1
ATOM 2846 C CA . ILE A 1 351 ? -20.197 -1.767 -1.783 1.00 90.19 351 ILE A CA 1
ATOM 2847 C C . ILE A 1 351 ? -21.228 -2.865 -2.028 1.00 90.19 351 ILE A C 1
ATOM 2849 O O . ILE A 1 351 ? -22.439 -2.629 -1.989 1.00 90.19 351 ILE A O 1
ATOM 2853 N N . TRP A 1 352 ? -20.762 -4.065 -2.349 1.00 92.69 352 TRP A N 1
ATOM 2854 C CA . TRP A 1 352 ? -21.625 -5.163 -2.755 1.00 92.69 352 TRP A CA 1
ATOM 2855 C C . TRP A 1 352 ? -21.040 -6.525 -2.398 1.00 92.69 352 TRP A C 1
ATOM 2857 O O . TRP A 1 352 ? -19.843 -6.664 -2.158 1.00 92.69 352 TRP A O 1
ATOM 2867 N N . GLN A 1 353 ? -21.908 -7.529 -2.358 1.00 94.88 353 GLN A N 1
ATOM 2868 C CA . GLN A 1 353 ? -21.606 -8.900 -1.972 1.00 94.88 353 GLN A CA 1
ATOM 2869 C C . GLN A 1 353 ? -21.858 -9.848 -3.146 1.00 94.88 353 GLN A C 1
ATOM 2871 O O . GLN A 1 353 ? -22.881 -9.744 -3.828 1.00 94.88 353 GLN A O 1
ATOM 2876 N N . VAL A 1 354 ? -20.958 -10.809 -3.350 1.00 94.88 354 VAL A N 1
ATOM 2877 C CA . VAL A 1 354 ? -21.067 -11.844 -4.384 1.00 94.88 354 VAL A CA 1
ATOM 2878 C C . VAL A 1 354 ? -20.919 -13.248 -3.811 1.00 94.88 354 VAL A C 1
ATOM 2880 O O . VAL A 1 354 ? -20.247 -13.455 -2.798 1.00 94.88 354 VAL A O 1
ATOM 2883 N N . GLU A 1 355 ? -21.502 -14.220 -4.504 1.00 95.19 355 GLU A N 1
ATOM 2884 C CA . GLU A 1 355 ? -21.196 -15.639 -4.334 1.00 95.19 355 GLU A CA 1
ATOM 2885 C C . GLU A 1 355 ? -19.932 -15.996 -5.130 1.00 95.19 355 GLU A C 1
ATOM 2887 O O . GLU A 1 355 ? -19.851 -15.736 -6.329 1.00 95.19 355 GLU A O 1
ATOM 2892 N N . ILE A 1 356 ? -18.935 -16.613 -4.491 1.00 95.25 356 ILE A N 1
ATOM 2893 C CA . ILE A 1 356 ? -17.624 -16.874 -5.112 1.00 95.25 356 ILE A CA 1
ATOM 2894 C C . ILE A 1 356 ? -17.703 -17.923 -6.232 1.00 95.25 356 ILE A C 1
ATOM 2896 O O . ILE A 1 356 ? -16.990 -17.814 -7.230 1.00 95.25 356 ILE A O 1
ATOM 2900 N N . SER A 1 357 ? -18.551 -18.944 -6.091 1.00 91.62 357 SER A N 1
ATOM 2901 C CA . SER A 1 357 ? -18.640 -20.059 -7.048 1.00 91.62 357 SER A CA 1
ATOM 2902 C C . SER A 1 357 ? -19.101 -19.606 -8.441 1.00 91.62 357 SER A C 1
ATOM 2904 O O . SER A 1 357 ? -18.582 -20.086 -9.453 1.00 91.62 357 SER A O 1
ATOM 2906 N N . THR A 1 358 ? -20.039 -18.659 -8.492 1.00 90.31 358 THR A N 1
ATOM 2907 C CA . THR A 1 358 ? -20.700 -18.175 -9.714 1.00 90.31 358 THR A CA 1
ATOM 2908 C C . THR A 1 358 ? -20.338 -16.730 -10.076 1.00 90.31 358 THR A C 1
ATOM 2910 O O . THR A 1 358 ? -20.576 -16.296 -11.207 1.00 90.31 358 THR A O 1
ATOM 2913 N N . GLY A 1 359 ? -19.788 -15.971 -9.124 1.00 91.12 359 GLY A N 1
ATOM 2914 C CA . GLY A 1 359 ? -19.638 -14.519 -9.198 1.00 91.12 359 GLY A CA 1
ATOM 2915 C C . GLY A 1 359 ? -20.975 -13.771 -9.158 1.00 91.12 359 GLY A C 1
ATOM 2916 O O . GLY A 1 359 ? -21.015 -12.585 -9.489 1.00 91.12 359 GLY A O 1
ATOM 2917 N N . GLN A 1 360 ? -22.082 -14.445 -8.820 1.00 91.19 360 GLN A N 1
ATOM 2918 C CA . GLN A 1 360 ? -23.409 -13.841 -8.806 1.00 91.19 360 GLN A CA 1
ATOM 2919 C C . GLN A 1 360 ? -23.477 -12.734 -7.757 1.00 91.19 360 GLN A C 1
ATOM 2921 O O . GLN A 1 360 ? -23.104 -12.935 -6.601 1.00 91.19 360 GLN A O 1
ATOM 2926 N N . LEU A 1 361 ? -23.998 -11.574 -8.158 1.00 90.56 361 LEU A N 1
ATOM 2927 C CA . LEU A 1 361 ? -24.282 -10.490 -7.232 1.00 90.56 361 LEU A CA 1
ATOM 2928 C C . LEU A 1 361 ? -25.447 -10.885 -6.315 1.00 90.56 361 LEU A C 1
ATOM 2930 O O . LEU A 1 361 ? -26.566 -11.076 -6.788 1.00 90.56 361 LEU A O 1
ATOM 2934 N N . LEU A 1 362 ? -25.167 -11.001 -5.016 1.00 91.50 362 LEU A N 1
ATOM 2935 C CA . LEU A 1 362 ? -26.151 -11.354 -3.994 1.00 91.50 362 LEU A CA 1
ATOM 2936 C C . LEU A 1 362 ? -26.836 -10.102 -3.454 1.00 91.50 362 LEU A C 1
ATOM 2938 O O . LEU A 1 362 ? -28.063 -10.011 -3.459 1.00 91.50 362 LEU A O 1
ATOM 2942 N N . ARG A 1 363 ? -26.031 -9.128 -3.013 1.00 90.50 363 ARG A N 1
ATOM 2943 C CA . ARG A 1 363 ? -26.516 -7.911 -2.358 1.00 90.50 363 ARG A CA 1
ATOM 2944 C C . ARG A 1 363 ? -25.747 -6.687 -2.798 1.00 90.50 363 ARG A C 1
ATOM 2946 O O . ARG A 1 363 ? -24.540 -6.755 -3.016 1.00 90.50 363 ARG A O 1
ATOM 2953 N N . GLN A 1 364 ? -26.434 -5.559 -2.854 1.00 88.81 364 GLN A N 1
ATOM 2954 C CA . GLN A 1 364 ? -25.815 -4.252 -3.015 1.00 88.81 364 GLN A CA 1
ATOM 2955 C C . GLN A 1 364 ? -26.211 -3.384 -1.828 1.00 88.81 364 GLN A C 1
ATOM 2957 O O . GLN A 1 364 ? -27.398 -3.168 -1.585 1.00 88.81 364 GLN A O 1
ATOM 2962 N N . TYR A 1 365 ? -25.221 -2.884 -1.097 1.00 86.88 365 TYR A N 1
ATOM 2963 C CA . TYR A 1 365 ? -25.476 -2.013 0.038 1.00 86.88 365 TYR A CA 1
ATOM 2964 C C . TYR A 1 365 ? -25.489 -0.563 -0.432 1.00 86.88 365 TYR A C 1
ATOM 2966 O O . TYR A 1 365 ? -24.677 -0.155 -1.268 1.00 86.88 365 TYR A O 1
ATOM 2974 N N . LEU A 1 366 ? -26.434 0.205 0.097 1.00 81.00 366 LEU A N 1
ATOM 2975 C CA . LEU A 1 366 ? -26.691 1.578 -0.310 1.00 81.00 366 LEU A CA 1
ATOM 2976 C C . LEU A 1 366 ? -26.395 2.507 0.872 1.00 81.00 366 LEU A C 1
ATOM 2978 O O . LEU A 1 366 ? -27.267 2.667 1.728 1.00 81.00 366 LEU A O 1
ATOM 2982 N N . PRO A 1 367 ? -25.185 3.092 0.953 1.00 79.94 367 PRO A N 1
ATOM 2983 C CA . PRO A 1 367 ? -24.878 4.123 1.939 1.00 79.94 367 PRO A CA 1
ATOM 2984 C C . PRO A 1 367 ? -25.797 5.336 1.795 1.00 79.94 367 PRO A C 1
ATOM 2986 O O . PRO A 1 367 ? -26.366 5.576 0.725 1.00 79.94 367 PRO A O 1
ATOM 2989 N N . PHE A 1 368 ? -25.879 6.151 2.845 1.00 71.31 368 PHE A N 1
ATOM 2990 C CA . PHE A 1 368 ? -26.569 7.431 2.753 1.00 71.31 368 PHE A CA 1
ATOM 2991 C C . PHE A 1 368 ? -25.884 8.307 1.695 1.00 71.31 368 PHE A C 1
ATOM 2993 O O . PHE A 1 368 ? -24.661 8.456 1.677 1.00 71.31 368 PHE A O 1
ATOM 3000 N N . SER A 1 369 ? -26.684 8.875 0.791 1.00 61.50 369 SER A N 1
ATOM 3001 C CA . SER A 1 369 ? -26.217 9.928 -0.111 1.00 61.50 369 SER A CA 1
ATOM 3002 C C . SER A 1 369 ? -26.012 11.191 0.712 1.00 61.50 369 SER A C 1
ATOM 3004 O O . SER A 1 369 ? -26.838 11.479 1.562 1.00 61.50 369 SER A O 1
ATOM 3006 N N . PHE A 1 370 ? -24.976 11.975 0.444 1.00 55.31 370 PHE A N 1
ATOM 3007 C CA . PHE A 1 370 ? -24.820 13.299 1.046 1.00 55.31 370 PHE A CA 1
ATOM 3008 C C . PHE A 1 370 ? -24.752 14.340 -0.073 1.00 55.31 370 PHE A C 1
ATOM 3010 O O . PHE A 1 370 ? -24.216 14.037 -1.144 1.00 55.31 370 PHE A O 1
ATOM 3017 N N . PRO A 1 371 ? -25.343 15.532 0.099 1.00 49.72 371 PRO A N 1
ATOM 3018 C CA . PRO A 1 371 ? -25.283 16.573 -0.915 1.00 49.72 371 PRO A CA 1
ATOM 3019 C C . PRO A 1 371 ? -23.828 17.012 -1.112 1.00 49.72 371 PRO A C 1
ATOM 3021 O O . PRO A 1 371 ? -23.286 17.770 -0.319 1.00 49.72 371 PRO A O 1
ATOM 3024 N N . ALA A 1 372 ? -23.191 16.534 -2.182 1.00 46.88 372 ALA A N 1
ATOM 3025 C CA . ALA A 1 372 ? -21.859 16.984 -2.552 1.00 46.88 372 ALA A CA 1
ATOM 3026 C C . ALA A 1 372 ? -21.929 18.475 -2.901 1.00 46.88 372 ALA A C 1
ATOM 3028 O O . ALA A 1 372 ? -22.568 18.856 -3.891 1.00 46.88 372 ALA A O 1
ATOM 3029 N N . ALA A 1 373 ? -21.245 19.322 -2.128 1.00 43.38 373 ALA A N 1
ATOM 3030 C CA . ALA A 1 373 ? -20.835 20.621 -2.635 1.00 43.38 373 ALA A CA 1
ATOM 3031 C C . ALA A 1 373 ? -20.075 20.354 -3.947 1.00 43.38 373 ALA A C 1
ATOM 3033 O O . ALA A 1 373 ? -19.098 19.613 -3.975 1.00 43.38 373 ALA A O 1
ATOM 3034 N N . SER A 1 374 ? -20.638 20.830 -5.058 1.00 42.53 374 SER A N 1
ATOM 3035 C CA . SER A 1 374 ? -20.166 20.697 -6.444 1.00 42.53 374 SER A CA 1
ATOM 3036 C C . SER A 1 374 ? -18.800 20.006 -6.650 1.00 42.53 374 SER A C 1
ATOM 3038 O O . SER A 1 374 ? -17.763 20.609 -6.400 1.00 42.53 374 SER A O 1
ATOM 3040 N N . LYS A 1 375 ? -18.793 18.792 -7.223 1.00 45.91 375 LYS A N 1
ATOM 3041 C CA . LYS A 1 375 ? -17.585 18.091 -7.720 1.00 45.91 375 LYS A CA 1
ATOM 3042 C C . LYS A 1 375 ? -16.475 17.798 -6.686 1.00 45.91 375 LYS A C 1
ATOM 3044 O O . LYS A 1 375 ? -15.336 17.612 -7.105 1.00 45.91 375 LYS A O 1
ATOM 3049 N N . ALA A 1 376 ? -16.782 17.706 -5.394 1.00 52.53 376 ALA A N 1
ATOM 3050 C CA . ALA A 1 376 ? -15.864 17.094 -4.432 1.00 52.53 376 ALA A CA 1
ATOM 3051 C C . ALA A 1 376 ? -15.522 15.651 -4.863 1.00 52.53 376 ALA A C 1
ATOM 3053 O O . ALA A 1 376 ? -16.420 14.861 -5.177 1.00 52.53 376 ALA A O 1
ATOM 3054 N N . ALA A 1 377 ? -14.235 15.318 -4.926 1.00 63.53 377 ALA A N 1
ATOM 3055 C CA . ALA A 1 377 ? -13.761 13.953 -5.002 1.00 63.53 377 ALA A CA 1
ATOM 3056 C C . ALA A 1 377 ? -14.230 13.189 -3.755 1.00 63.53 377 ALA A C 1
ATOM 3058 O O . ALA A 1 377 ? -14.305 13.702 -2.639 1.00 63.53 377 ALA A O 1
ATOM 3059 N N . ILE A 1 378 ? -14.634 11.945 -3.980 1.00 72.50 378 ILE A N 1
ATOM 3060 C CA . ILE A 1 378 ? -15.015 11.021 -2.921 1.00 72.50 378 ILE A CA 1
ATOM 3061 C C . ILE A 1 378 ? -13.945 9.946 -2.910 1.00 72.50 378 ILE A C 1
ATOM 3063 O O . ILE A 1 378 ? -13.624 9.382 -3.958 1.00 72.50 378 ILE A O 1
ATOM 3067 N N . THR A 1 379 ? -13.410 9.648 -1.733 1.00 81.69 379 THR A N 1
ATOM 3068 C CA . THR A 1 379 ? -12.532 8.493 -1.544 1.00 81.69 379 THR A CA 1
ATOM 3069 C C . THR A 1 379 ? -13.186 7.521 -0.583 1.00 81.69 379 THR A C 1
ATOM 3071 O O . THR A 1 379 ? -13.900 7.917 0.336 1.00 81.69 379 THR A O 1
ATOM 3074 N N . SER A 1 380 ? -12.976 6.230 -0.799 1.00 85.00 380 SER A N 1
ATOM 3075 C CA . SER A 1 380 ? -13.496 5.198 0.084 1.00 85.00 380 SER A CA 1
ATOM 3076 C C . SER A 1 380 ? -12.480 4.095 0.281 1.00 85.00 380 SER A C 1
ATOM 3078 O O . SER A 1 380 ? -11.588 3.888 -0.544 1.00 85.00 380 SER A O 1
ATOM 3080 N N . TYR A 1 381 ? -12.602 3.411 1.409 1.00 86.94 381 TYR A N 1
ATOM 3081 C CA . TYR A 1 381 ? -11.769 2.271 1.751 1.00 86.94 381 TYR A CA 1
ATOM 3082 C C . TYR A 1 381 ? -12.474 1.397 2.784 1.00 86.94 381 TYR A C 1
ATOM 3084 O O . TYR A 1 381 ? -13.482 1.788 3.379 1.00 86.94 381 TYR A O 1
ATOM 3092 N N . THR A 1 382 ? -11.941 0.197 2.993 1.00 86.44 382 THR A N 1
ATOM 3093 C CA . THR A 1 382 ? -12.464 -0.750 3.977 1.00 86.44 382 THR A CA 1
ATOM 3094 C C . THR A 1 382 ? -11.417 -1.103 5.016 1.00 86.44 382 THR A C 1
ATOM 3096 O O . THR A 1 382 ? -10.242 -1.245 4.677 1.00 86.44 382 THR A O 1
ATOM 3099 N N . ILE A 1 383 ? -11.855 -1.300 6.256 1.00 82.81 383 ILE A N 1
ATOM 3100 C CA . ILE A 1 383 ? -11.035 -1.809 7.360 1.00 82.81 383 ILE A CA 1
ATOM 3101 C C . ILE A 1 383 ? -11.640 -3.140 7.815 1.00 82.81 383 ILE A C 1
ATOM 3103 O O . ILE A 1 383 ? -12.862 -3.284 7.855 1.00 82.81 383 ILE A O 1
ATOM 3107 N N . GLN A 1 384 ? -10.787 -4.116 8.125 1.00 80.12 384 GLN A N 1
ATOM 3108 C CA . GLN A 1 384 ? -11.195 -5.347 8.798 1.00 80.12 384 GLN A CA 1
ATOM 3109 C C . GLN A 1 384 ? -10.551 -5.385 10.181 1.00 80.12 384 GLN A C 1
ATOM 3111 O O . GLN A 1 384 ? -9.339 -5.556 10.284 1.00 80.12 384 GLN A O 1
ATOM 3116 N N . GLU A 1 385 ? -11.366 -5.252 11.222 1.00 65.12 385 GLU A N 1
ATOM 3117 C CA . GLU A 1 385 ? -10.952 -5.346 12.625 1.00 65.12 385 GLU A CA 1
ATOM 3118 C C . GLU A 1 385 ? -11.932 -6.257 13.367 1.00 65.12 385 GLU A C 1
ATOM 3120 O O . GLU A 1 385 ? -13.132 -6.243 13.093 1.00 65.12 385 GLU A O 1
ATOM 3125 N N . ASN A 1 386 ? -11.415 -7.132 14.237 1.00 65.06 386 ASN A N 1
ATOM 3126 C CA . ASN A 1 386 ? -12.213 -8.027 15.089 1.00 65.06 386 ASN A CA 1
ATOM 3127 C C . ASN A 1 386 ? -13.295 -8.850 14.344 1.00 65.06 386 ASN A C 1
ATOM 3129 O O . ASN A 1 386 ? -14.346 -9.178 14.887 1.00 65.06 386 ASN A O 1
ATOM 3133 N N . GLY A 1 387 ? -13.051 -9.189 13.070 1.00 70.50 387 GLY A N 1
ATOM 3134 C CA . GLY A 1 387 ? -13.987 -9.935 12.216 1.00 70.50 387 GLY A CA 1
ATOM 3135 C C . GLY A 1 387 ? -15.110 -9.099 11.580 1.00 70.50 387 GLY A C 1
ATOM 3136 O O . GLY A 1 387 ? -15.847 -9.619 10.731 1.00 70.50 387 GLY A O 1
ATOM 3137 N N . GLN A 1 388 ? -15.216 -7.812 11.918 1.00 81.44 388 GLN A N 1
ATOM 3138 C CA . GLN A 1 388 ? -16.155 -6.871 11.313 1.00 81.44 388 GLN A CA 1
ATOM 3139 C C . GLN A 1 388 ? -15.558 -6.216 10.063 1.00 81.44 388 GLN A C 1
ATOM 3141 O O . GLN A 1 388 ? -14.351 -5.998 9.960 1.00 81.44 388 GLN A O 1
ATOM 3146 N N . LEU A 1 389 ? -16.420 -5.911 9.089 1.00 89.44 389 LEU A N 1
ATOM 3147 C CA . LEU A 1 389 ? -16.055 -5.131 7.911 1.00 89.44 389 LEU A CA 1
ATOM 3148 C C . LEU A 1 389 ? -16.576 -3.712 8.075 1.00 89.44 389 LEU A C 1
ATOM 3150 O O . LEU A 1 389 ? -17.783 -3.494 8.160 1.00 89.44 389 LEU A O 1
ATOM 3154 N N . LEU A 1 390 ? -15.663 -2.754 8.052 1.00 90.00 390 LEU A N 1
ATOM 3155 C CA . LEU A 1 390 ? -15.992 -1.343 8.068 1.00 90.00 390 LEU A CA 1
ATOM 3156 C C . LEU A 1 390 ? -15.816 -0.760 6.678 1.00 90.00 390 LEU A C 1
ATOM 3158 O O . LEU A 1 390 ? -14.825 -1.039 6.002 1.00 90.00 390 LEU A O 1
ATOM 3162 N N . PHE A 1 391 ? -16.760 0.074 6.269 1.00 89.56 391 PHE A N 1
ATOM 3163 C CA . PHE A 1 391 ? -16.704 0.825 5.027 1.00 89.56 391 PHE A CA 1
ATOM 3164 C C . PHE A 1 391 ? -16.678 2.317 5.335 1.00 89.56 391 PHE A C 1
ATOM 3166 O O . PHE A 1 391 ? -17.587 2.846 5.974 1.00 89.56 391 PHE A O 1
ATOM 3173 N N . VAL A 1 392 ? -15.617 2.986 4.895 1.00 88.62 392 VAL A N 1
ATOM 3174 C CA . VAL A 1 392 ? -15.375 4.402 5.164 1.00 88.62 392 VAL A CA 1
ATOM 3175 C C . VAL A 1 392 ? -15.500 5.187 3.869 1.00 88.62 392 VAL A C 1
ATOM 3177 O O . VAL A 1 392 ? -14.920 4.811 2.852 1.00 88.62 392 VAL A O 1
ATOM 3180 N N . ILE A 1 393 ? -16.236 6.293 3.920 1.00 84.62 393 ILE A N 1
ATOM 3181 C CA . ILE A 1 393 ? -16.401 7.238 2.815 1.00 84.62 393 ILE A CA 1
ATOM 3182 C C . ILE A 1 393 ? -15.908 8.602 3.292 1.00 84.62 393 ILE A C 1
ATOM 3184 O O . ILE A 1 393 ? -16.467 9.148 4.240 1.00 84.62 393 ILE A O 1
ATOM 3188 N N . ASN A 1 394 ? -14.891 9.155 2.634 1.00 83.81 394 ASN A N 1
ATOM 3189 C CA . ASN A 1 394 ? -14.430 10.528 2.833 1.00 83.81 394 ASN A CA 1
ATOM 3190 C C . ASN A 1 394 ? -14.901 11.422 1.684 1.00 83.81 394 ASN A C 1
ATOM 3192 O O . ASN A 1 394 ? -14.926 11.001 0.523 1.00 83.81 394 ASN A O 1
ATOM 3196 N N . GLN A 1 395 ? -15.186 12.674 2.010 1.00 76.00 395 GLN A N 1
ATOM 3197 C CA . GLN A 1 395 ? -15.514 13.739 1.071 1.00 76.00 395 GLN A CA 1
ATOM 3198 C C . GLN A 1 395 ? -14.487 14.869 1.202 1.00 76.00 395 GLN A C 1
ATOM 3200 O O . GLN A 1 395 ? -13.926 15.079 2.278 1.00 76.00 395 GLN A O 1
ATOM 3205 N N . ASP A 1 396 ? -14.232 15.593 0.110 1.00 68.88 396 ASP A N 1
ATOM 3206 C CA . ASP A 1 396 ? -13.237 16.682 0.086 1.00 68.88 396 ASP A CA 1
ATOM 3207 C C . ASP A 1 396 ? -13.543 17.845 1.043 1.00 68.88 396 ASP A C 1
ATOM 3209 O O . ASP A 1 396 ? -12.661 18.643 1.342 1.00 68.88 396 ASP A O 1
ATOM 3213 N N . ASP A 1 397 ? -14.777 17.968 1.536 1.00 67.81 397 ASP A N 1
ATOM 3214 C CA . ASP A 1 397 ? -15.146 18.961 2.551 1.00 67.81 397 ASP A CA 1
ATOM 3215 C C . ASP A 1 397 ? -14.667 18.591 3.972 1.00 67.81 397 ASP A C 1
ATOM 3217 O O . ASP A 1 397 ? -14.945 19.318 4.930 1.00 67.81 397 ASP A O 1
ATOM 3221 N N . GLY A 1 398 ? -13.946 17.472 4.106 1.00 72.19 398 GLY A N 1
ATOM 3222 C CA . GLY A 1 398 ? -13.456 16.927 5.367 1.00 72.19 398 GLY A CA 1
ATOM 3223 C C . GLY A 1 398 ? -14.457 15.998 6.058 1.00 72.19 398 GLY A C 1
ATOM 3224 O O . GLY A 1 398 ? -14.151 15.464 7.129 1.00 72.19 398 GLY A O 1
ATOM 3225 N N . MET A 1 399 ? -15.644 15.769 5.478 1.00 77.38 399 MET A N 1
ATOM 3226 C CA . MET A 1 399 ? -16.622 14.859 6.058 1.00 77.38 399 MET A CA 1
ATOM 3227 C C . MET A 1 399 ? -16.220 13.398 5.843 1.00 77.38 399 MET A C 1
ATOM 3229 O O . MET A 1 399 ? -15.911 12.964 4.733 1.00 77.38 399 MET A O 1
ATOM 3233 N N . ARG A 1 400 ? -16.290 12.602 6.911 1.00 84.69 400 ARG A N 1
ATOM 3234 C CA . ARG A 1 400 ? -16.054 11.153 6.872 1.00 84.69 400 ARG A CA 1
ATOM 3235 C C . ARG A 1 400 ? -17.243 10.408 7.451 1.00 84.69 400 ARG A C 1
ATOM 3237 O O . ARG A 1 400 ? -17.663 10.702 8.563 1.00 84.69 400 ARG A O 1
ATOM 3244 N N . CYS A 1 401 ? -17.743 9.403 6.749 1.00 82.69 401 CYS A N 1
ATOM 3245 C CA . CYS A 1 401 ? -18.794 8.510 7.229 1.00 82.69 401 CYS A CA 1
ATOM 3246 C C . CYS A 1 401 ? -18.248 7.093 7.371 1.00 82.69 401 CYS A C 1
ATOM 3248 O O . CYS A 1 401 ? -17.553 6.608 6.479 1.00 82.69 401 CYS A O 1
ATOM 3250 N N . VAL A 1 402 ? -18.587 6.428 8.472 1.00 86.88 402 VAL A N 1
ATOM 3251 C CA . VAL A 1 402 ? -18.149 5.064 8.776 1.00 86.88 402 VAL A CA 1
ATOM 3252 C C . VAL A 1 402 ? -19.369 4.170 8.912 1.00 86.88 402 VAL A C 1
ATOM 3254 O O . VAL A 1 402 ? -20.296 4.478 9.667 1.00 86.88 402 VAL A O 1
ATOM 3257 N N . TYR A 1 403 ? -19.346 3.053 8.194 1.00 85.38 403 TYR A N 1
ATOM 3258 C CA . TYR A 1 403 ? -20.401 2.054 8.192 1.00 85.38 403 TYR A CA 1
ATOM 3259 C C . TYR A 1 403 ? -19.874 0.695 8.642 1.00 85.38 403 TYR A C 1
ATOM 3261 O O . TYR A 1 403 ? -18.795 0.299 8.212 1.00 85.38 403 TYR A O 1
ATOM 3269 N N . THR A 1 404 ? -20.660 -0.053 9.414 1.00 90.62 404 THR A N 1
ATOM 3270 C CA . THR A 1 404 ? -20.467 -1.500 9.57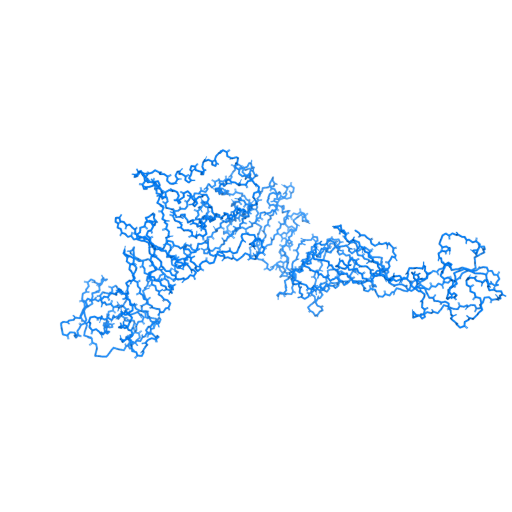6 1.00 90.62 404 THR A CA 1
ATOM 3271 C C . THR A 1 404 ? -21.240 -2.243 8.494 1.00 90.62 404 THR A C 1
ATOM 3273 O O . THR A 1 404 ? -22.401 -1.935 8.204 1.00 90.62 404 THR A O 1
ATOM 3276 N N . VAL A 1 405 ? -20.571 -3.206 7.867 1.00 91.62 405 VAL A N 1
ATOM 3277 C CA . VAL A 1 405 ? -21.094 -4.013 6.765 1.00 91.62 405 VAL A CA 1
ATOM 3278 C C . VAL A 1 405 ? -21.264 -5.441 7.265 1.00 91.62 405 VAL A C 1
ATOM 3280 O O . VAL A 1 405 ? -20.295 -6.176 7.456 1.00 91.62 405 VAL A O 1
ATOM 3283 N N . GLU A 1 406 ? -22.513 -5.830 7.475 1.00 90.88 406 GLU A N 1
ATOM 3284 C CA . GLU A 1 406 ? -22.907 -7.180 7.870 1.00 90.88 406 GLU A CA 1
ATOM 3285 C C . GLU A 1 406 ? -23.455 -7.951 6.662 1.00 90.88 406 GLU A C 1
ATOM 3287 O O . GLU A 1 406 ? -23.639 -7.403 5.573 1.00 90.88 406 GLU A O 1
ATOM 3292 N N . ASP A 1 407 ? -23.772 -9.237 6.840 1.00 89.19 407 ASP A N 1
ATOM 3293 C CA . ASP A 1 407 ? -24.330 -10.045 5.752 1.00 89.19 407 ASP A CA 1
ATOM 3294 C C . ASP A 1 407 ? -25.609 -9.415 5.175 1.00 89.19 407 ASP A C 1
ATOM 3296 O O . ASP A 1 407 ? -25.707 -9.266 3.964 1.00 89.19 407 ASP A O 1
ATOM 3300 N N . ALA A 1 408 ? -26.544 -8.974 6.023 1.00 88.75 408 ALA A N 1
ATOM 3301 C CA . ALA A 1 408 ? -27.846 -8.437 5.606 1.00 88.75 408 ALA A CA 1
ATOM 3302 C C . ALA A 1 408 ? -28.111 -6.989 6.064 1.00 88.75 408 ALA A C 1
ATOM 3304 O O . ALA A 1 408 ? -29.246 -6.521 5.988 1.00 88.75 408 ALA A O 1
ATOM 3305 N N . ALA A 1 409 ? -27.096 -6.274 6.556 1.00 88.06 409 ALA A N 1
ATOM 3306 C CA . ALA A 1 409 ? -27.266 -4.917 7.065 1.00 88.06 409 ALA A CA 1
ATOM 3307 C C . ALA A 1 409 ? -26.077 -4.009 6.741 1.00 88.06 409 ALA A C 1
ATOM 3309 O O . ALA A 1 409 ? -24.932 -4.451 6.670 1.00 88.06 409 ALA A O 1
ATOM 3310 N N . LEU A 1 410 ? -26.378 -2.721 6.576 1.00 87.31 410 LEU A N 1
ATOM 3311 C CA . LEU A 1 410 ? -25.402 -1.641 6.496 1.00 87.31 410 LEU A CA 1
ATOM 3312 C C . LEU A 1 410 ? -25.766 -0.604 7.561 1.00 87.31 410 LEU A C 1
ATOM 3314 O O . LEU A 1 410 ? -26.784 0.079 7.421 1.00 87.31 410 LEU A O 1
ATOM 3318 N N . ASN A 1 411 ? -24.965 -0.487 8.620 1.00 83.94 411 ASN A N 1
ATOM 3319 C CA . ASN A 1 411 ? -25.243 0.454 9.706 1.00 83.94 411 ASN A CA 1
ATOM 3320 C C . ASN A 1 411 ? -24.273 1.627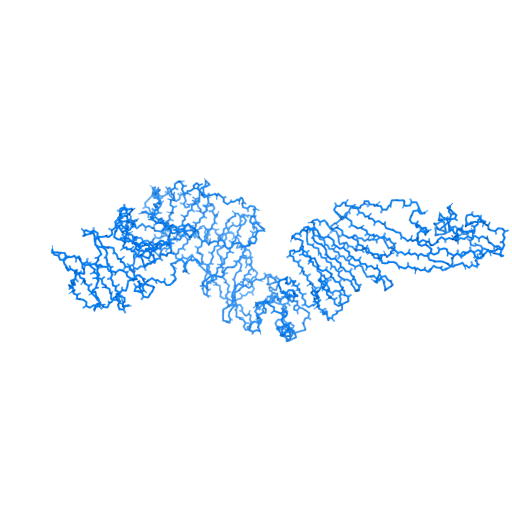 9.652 1.00 83.94 411 ASN A C 1
ATOM 3322 O O . ASN A 1 411 ? -23.066 1.422 9.690 1.00 83.94 411 ASN A O 1
ATOM 3326 N N . LEU A 1 412 ? -24.779 2.855 9.608 1.00 82.81 412 LEU A N 1
ATOM 3327 C CA . LEU A 1 412 ? -23.963 4.043 9.832 1.00 82.81 412 LEU A CA 1
ATOM 3328 C C . LEU A 1 412 ? -23.651 4.147 11.328 1.00 82.81 412 LEU A C 1
ATOM 3330 O O . LEU A 1 412 ? -24.571 4.329 12.128 1.00 82.81 412 LEU A O 1
ATOM 3334 N N . VAL A 1 413 ? -22.370 4.043 11.681 1.00 83.38 413 VAL A N 1
ATOM 3335 C CA . VAL A 1 413 ? -21.896 4.053 13.075 1.00 83.38 413 VAL A CA 1
ATOM 3336 C C . VAL A 1 413 ? -21.225 5.365 13.461 1.00 83.38 413 VAL A C 1
ATOM 3338 O O . VAL A 1 413 ? -21.279 5.747 14.629 1.00 83.38 413 VAL A O 1
ATOM 3341 N N . ALA A 1 414 ? -20.641 6.095 12.500 1.00 82.56 414 ALA A N 1
ATOM 3342 C CA . ALA A 1 414 ? -20.033 7.387 12.798 1.00 82.56 414 ALA A CA 1
ATOM 3343 C C . ALA A 1 414 ? -20.007 8.393 11.635 1.00 82.56 414 ALA A C 1
ATOM 3345 O O . ALA A 1 414 ? -19.939 8.013 10.462 1.00 82.56 414 ALA A O 1
ATOM 3346 N N . ILE A 1 415 ? -20.014 9.687 11.981 1.00 81.62 415 ILE A N 1
ATOM 3347 C CA . ILE A 1 415 ? -19.807 10.827 11.074 1.00 81.62 415 ILE A CA 1
ATOM 3348 C C . ILE A 1 415 ? -18.757 11.778 11.670 1.00 81.62 415 ILE A C 1
ATOM 3350 O O . ILE A 1 415 ? -18.874 12.217 12.809 1.00 81.62 415 ILE A O 1
ATOM 3354 N N . TYR A 1 416 ? -17.761 12.177 10.887 1.00 83.56 416 TYR A N 1
ATOM 3355 C CA . TYR A 1 416 ? -16.735 13.141 11.285 1.00 83.56 416 TYR A CA 1
ATOM 3356 C C . TYR A 1 416 ? -16.779 14.362 10.380 1.00 83.56 416 TYR A C 1
ATOM 3358 O O . TYR A 1 416 ? -17.127 14.242 9.210 1.00 83.56 416 TYR A O 1
ATOM 3366 N N . GLY A 1 417 ? -16.395 15.524 10.906 1.00 76.94 417 GLY A N 1
ATOM 3367 C CA . GLY A 1 417 ? -16.060 16.711 10.111 1.00 76.94 417 GLY A CA 1
ATOM 3368 C C . GLY A 1 417 ? -17.244 17.505 9.546 1.00 76.94 417 GLY A C 1
ATOM 3369 O O . GLY A 1 417 ? -17.037 18.607 9.048 1.00 76.94 417 GLY A O 1
ATOM 3370 N N . SER A 1 418 ? -18.484 17.017 9.667 1.00 75.31 418 SER A N 1
ATOM 3371 C CA . SER A 1 418 ? -19.668 17.718 9.149 1.00 75.31 418 SER A CA 1
ATOM 3372 C C . SER A 1 418 ? -20.007 18.968 9.973 1.00 75.31 418 SER A C 1
ATOM 3374 O O . SER A 1 418 ? -20.697 18.889 10.990 1.00 75.31 418 SER A O 1
ATOM 3376 N N . LYS A 1 419 ? -19.535 20.141 9.534 1.00 73.75 419 LYS A N 1
ATOM 3377 C CA . LYS A 1 419 ? -19.796 21.424 10.214 1.00 73.75 419 LYS A CA 1
ATOM 3378 C C . LYS A 1 41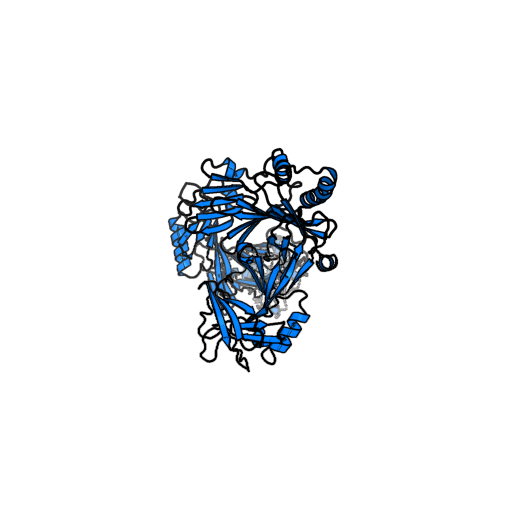9 ? -21.278 21.774 10.261 1.00 73.75 419 LYS A C 1
ATOM 3380 O O . LYS A 1 419 ? -21.740 22.245 11.291 1.00 73.75 419 LYS A O 1
ATOM 3385 N N . ASP A 1 420 ? -22.020 21.535 9.184 1.00 70.00 420 ASP A N 1
ATOM 3386 C CA . ASP A 1 420 ? -23.443 21.885 9.114 1.00 70.00 420 ASP A CA 1
ATOM 3387 C C . ASP A 1 420 ? -24.269 21.071 10.108 1.00 70.00 420 ASP A C 1
ATOM 3389 O O . ASP A 1 420 ? -25.035 21.635 10.889 1.00 70.00 420 ASP A O 1
ATOM 3393 N N . LEU A 1 421 ? -24.043 19.758 10.153 1.00 70.56 421 LEU A N 1
ATOM 3394 C CA . LEU A 1 421 ? -24.736 18.869 11.077 1.00 70.56 421 LEU A CA 1
ATOM 3395 C C . LEU A 1 421 ? -24.349 19.178 12.531 1.00 70.56 421 LEU A C 1
ATOM 3397 O O . LEU A 1 421 ? -25.210 19.239 13.409 1.00 70.56 421 LEU A O 1
ATOM 3401 N N . LEU A 1 422 ? -23.067 19.452 12.785 1.00 75.75 422 LEU A N 1
ATOM 3402 C CA . LEU A 1 422 ? -22.590 19.889 14.096 1.00 75.75 422 LEU A CA 1
ATOM 3403 C C . LEU A 1 422 ? -23.210 21.231 14.523 1.00 75.75 422 LEU A C 1
ATOM 3405 O O . LEU A 1 422 ? -23.681 21.339 15.651 1.00 75.75 422 LEU A O 1
ATOM 3409 N N . ASN A 1 423 ? -23.294 22.215 13.623 1.00 74.56 423 ASN A N 1
ATOM 3410 C CA . ASN A 1 423 ? -23.945 23.503 13.872 1.00 74.56 423 ASN A CA 1
ATOM 3411 C C . ASN A 1 423 ? -25.444 23.342 14.143 1.00 74.56 423 ASN A C 1
ATOM 3413 O O . ASN A 1 423 ? -25.999 24.069 14.958 1.00 74.56 423 ASN A O 1
ATOM 3417 N N . GLN A 1 424 ? -26.125 22.403 13.487 1.00 70.06 424 GLN A N 1
ATOM 3418 C CA . GLN A 1 424 ? -27.533 22.123 13.765 1.00 70.06 424 GLN A CA 1
ATOM 3419 C C . GLN A 1 424 ? -27.743 21.498 15.139 1.00 70.06 424 GLN A C 1
ATOM 3421 O O . GLN A 1 424 ? -28.661 21.910 15.846 1.00 70.06 424 GLN A O 1
ATOM 3426 N N . LEU A 1 425 ? -26.892 20.549 15.537 1.00 71.50 425 LEU A N 1
ATOM 3427 C CA . LEU A 1 425 ? -26.913 19.985 16.888 1.00 71.50 425 LEU A CA 1
ATOM 3428 C C . LEU A 1 425 ? -26.616 21.070 17.938 1.00 71.50 425 LEU A C 1
ATOM 3430 O O . LEU A 1 425 ? -27.312 21.149 18.952 1.00 71.50 425 LEU A O 1
ATOM 3434 N N . ASP A 1 426 ? -25.666 21.966 17.655 1.00 68.38 426 ASP A N 1
ATOM 3435 C CA . ASP A 1 426 ? -25.360 23.130 18.496 1.00 68.38 426 ASP A CA 1
ATOM 3436 C C . ASP A 1 426 ? -26.498 24.164 18.522 1.00 68.38 426 ASP A C 1
ATOM 3438 O O . ASP A 1 426 ? -26.739 24.775 19.558 1.00 68.38 426 ASP A O 1
ATOM 3442 N N . ASN A 1 427 ? -27.240 24.351 17.430 1.00 64.31 427 ASN A N 1
ATOM 3443 C CA . ASN A 1 427 ? -28.397 25.250 17.376 1.00 64.31 427 ASN A CA 1
ATOM 3444 C C . ASN A 1 427 ? -29.635 24.631 18.043 1.00 64.31 427 ASN A C 1
ATOM 3446 O O . ASN A 1 427 ? -30.454 25.353 18.609 1.00 64.31 427 ASN A O 1
ATOM 3450 N N . PHE A 1 428 ? -29.770 23.302 18.045 1.00 59.50 428 PHE A N 1
ATOM 3451 C CA . PHE A 1 428 ? -30.841 22.590 18.748 1.00 59.50 428 PHE A CA 1
ATOM 3452 C C . PHE A 1 428 ? -30.775 22.805 20.268 1.00 59.50 428 PHE A C 1
ATOM 3454 O O . PHE A 1 428 ? -31.818 22.901 20.920 1.00 59.50 428 PHE A O 1
ATOM 3461 N N . LYS A 1 429 ? -29.563 23.025 20.805 1.00 52.44 429 LYS A N 1
ATOM 3462 C CA . LYS A 1 429 ? -29.324 23.559 22.158 1.00 52.44 429 LYS A CA 1
ATOM 3463 C C . LYS A 1 429 ? -30.207 24.774 22.468 1.00 52.44 429 LYS A C 1
ATOM 3465 O O . LYS A 1 429 ? -30.741 24.872 23.563 1.00 52.44 429 LYS A O 1
ATOM 3470 N N . GLN A 1 430 ? -30.403 25.676 21.501 1.00 47.38 430 GLN A N 1
ATOM 3471 C CA . GLN A 1 430 ? -31.182 26.907 21.684 1.00 47.38 430 GLN A CA 1
ATOM 3472 C C . GLN A 1 430 ? -32.704 26.688 21.602 1.00 47.38 430 GLN A C 1
ATOM 3474 O O . GLN A 1 430 ? -33.469 27.524 22.076 1.00 47.38 430 GLN A O 1
ATOM 3479 N N . LEU A 1 431 ? -33.163 25.582 21.003 1.00 38.41 431 LEU A N 1
ATOM 3480 C CA . LEU A 1 431 ? -34.585 25.302 20.750 1.00 38.41 431 LEU A CA 1
ATOM 3481 C C . LEU A 1 431 ? -35.248 24.470 21.860 1.00 38.41 431 LEU A C 1
ATOM 3483 O O . LEU A 1 431 ? -36.438 24.671 22.136 1.00 38.41 431 LEU A O 1
ATOM 3487 N N . ILE A 1 432 ? -34.489 23.593 22.532 1.00 43.50 432 ILE A N 1
ATOM 3488 C CA . ILE A 1 432 ? -34.951 22.881 23.738 1.00 43.50 432 ILE A CA 1
ATOM 3489 C C . ILE A 1 432 ? -35.218 23.873 24.881 1.00 43.50 432 ILE A C 1
ATOM 3491 O O . ILE A 1 432 ? -36.255 23.762 25.538 1.00 43.50 432 ILE A O 1
ATOM 3495 N N . ASP A 1 433 ? -34.375 24.900 25.037 1.00 37.34 433 ASP A N 1
ATOM 3496 C CA . ASP A 1 433 ? -34.562 25.970 26.030 1.00 37.34 433 ASP A CA 1
ATOM 3497 C C . ASP A 1 433 ? -35.834 26.810 25.788 1.00 37.34 433 ASP A C 1
ATOM 3499 O O . ASP A 1 433 ? -36.344 27.445 26.712 1.00 37.34 433 ASP A O 1
ATOM 3503 N N . PHE A 1 434 ? -36.383 26.811 24.565 1.00 29.00 434 PHE A N 1
ATOM 3504 C CA . PHE A 1 434 ? -37.476 27.710 24.180 1.00 29.00 434 PHE A CA 1
ATOM 3505 C C . PHE A 1 434 ? -38.872 27.065 24.113 1.00 29.00 434 PHE A C 1
ATOM 3507 O O . PHE A 1 434 ? -39.859 27.799 24.159 1.00 29.00 434 PHE A O 1
ATOM 3514 N N . THR A 1 435 ? -39.011 25.734 23.972 1.00 33.00 435 THR A N 1
ATOM 3515 C CA . THR A 1 435 ? -40.331 25.139 23.625 1.00 33.00 435 THR A CA 1
ATOM 3516 C C . THR A 1 435 ? -40.779 23.872 24.361 1.00 33.00 435 THR A C 1
ATOM 3518 O O . THR A 1 435 ? -41.954 23.525 24.243 1.00 33.00 435 THR A O 1
ATOM 3521 N N . GLY A 1 436 ? -39.933 23.183 25.136 1.00 35.81 436 GLY A N 1
ATOM 3522 C CA . GLY A 1 436 ? -40.376 22.041 25.959 1.00 35.81 436 GLY A CA 1
ATOM 3523 C C . GLY A 1 436 ? -41.141 20.929 25.209 1.00 35.81 436 GLY A C 1
ATOM 3524 O O . GLY A 1 436 ? -42.003 20.276 25.798 1.00 35.81 436 GLY A O 1
ATOM 3525 N N . GLN A 1 437 ? -40.886 20.720 23.910 1.00 34.16 437 GLN A N 1
ATOM 3526 C CA . GLN A 1 437 ? -41.585 19.728 23.080 1.00 34.16 437 GLN A CA 1
ATOM 3527 C C . GLN A 1 437 ? -40.597 18.847 22.296 1.00 34.16 437 GLN A C 1
ATOM 3529 O O . GLN A 1 437 ? -39.923 19.293 21.370 1.00 34.16 437 GLN A O 1
ATOM 3534 N N . ASN A 1 438 ? -40.586 17.560 22.657 1.00 43.25 438 ASN A N 1
ATOM 3535 C CA . ASN A 1 438 ? -39.881 16.442 22.021 1.00 43.25 438 ASN A CA 1
ATOM 3536 C C . ASN A 1 438 ? -40.426 16.141 20.612 1.00 43.25 438 ASN A C 1
ATOM 3538 O O . ASN A 1 438 ? -41.287 15.274 20.446 1.00 43.25 438 ASN A O 1
ATOM 3542 N N . LYS A 1 439 ? -39.939 16.821 19.568 1.00 37.25 439 LYS A N 1
ATOM 3543 C CA . LYS A 1 439 ? -40.211 16.391 18.186 1.00 37.25 439 LYS A CA 1
ATOM 3544 C C . LYS A 1 439 ? -38.937 16.228 17.360 1.00 37.25 439 LYS A C 1
ATOM 3546 O O . LYS A 1 439 ? -38.409 17.176 16.799 1.00 37.25 439 LYS A O 1
ATOM 3551 N N . ASN A 1 440 ? -38.580 14.950 17.210 1.00 46.28 440 ASN A N 1
ATOM 3552 C CA . ASN A 1 440 ? -38.055 14.341 15.990 1.00 46.28 440 ASN A CA 1
ATOM 3553 C C . ASN A 1 440 ? -36.657 14.766 15.506 1.00 46.28 440 ASN A C 1
ATOM 3555 O O . ASN A 1 440 ? -36.485 15.177 14.369 1.00 46.28 440 ASN A O 1
ATOM 3559 N N . THR A 1 441 ? -35.634 14.509 16.317 1.00 41.72 441 THR A N 1
ATOM 3560 C CA . THR A 1 441 ? -34.204 14.513 15.942 1.00 41.72 441 THR A CA 1
ATOM 3561 C C . THR A 1 441 ? -33.855 13.476 14.867 1.00 41.72 441 THR A C 1
ATOM 3563 O O . THR A 1 441 ? -33.195 13.825 13.892 1.00 41.72 441 THR A O 1
ATOM 3566 N N . ALA A 1 442 ? -34.361 12.235 14.960 1.00 38.44 442 ALA A N 1
ATOM 3567 C CA . ALA A 1 442 ? -34.242 11.251 13.876 1.00 38.44 442 ALA A CA 1
ATOM 3568 C C . ALA A 1 442 ? -34.919 11.759 12.610 1.00 38.44 442 ALA A C 1
ATOM 3570 O O . ALA A 1 442 ? -34.331 11.673 11.550 1.00 38.44 442 ALA A O 1
ATOM 3571 N N . THR A 1 443 ? -36.131 12.310 12.704 1.00 37.97 443 THR A N 1
ATOM 3572 C CA . THR A 1 443 ? -36.839 12.815 11.525 1.00 37.97 443 THR A CA 1
ATOM 3573 C C . THR A 1 443 ? -36.280 14.135 11.032 1.00 37.97 443 THR A C 1
ATOM 3575 O O . THR A 1 443 ? -36.590 14.435 9.904 1.00 37.97 443 THR A O 1
ATOM 3578 N N . LEU A 1 444 ? -35.468 14.890 11.786 1.00 40.19 444 LEU A N 1
ATOM 3579 C CA . LEU A 1 444 ? -34.764 16.072 11.278 1.00 40.19 444 LEU A CA 1
ATOM 3580 C C . LEU A 1 444 ? -33.473 15.680 10.557 1.00 40.19 444 LEU A C 1
ATOM 3582 O O . LEU A 1 444 ? -33.273 16.102 9.429 1.00 40.19 444 LEU A O 1
ATOM 3586 N N . LEU A 1 445 ? -32.683 14.770 11.137 1.00 42.78 445 LEU A N 1
ATOM 3587 C CA . LEU A 1 445 ? -31.524 14.151 10.479 1.00 42.78 445 LEU A CA 1
ATOM 3588 C C . LEU A 1 445 ? -31.943 13.319 9.258 1.00 42.78 445 LEU A C 1
ATOM 3590 O O . LEU A 1 445 ? -31.279 13.364 8.232 1.00 42.78 445 LEU A O 1
ATOM 3594 N N . LEU A 1 446 ? -33.083 12.619 9.339 1.00 41.16 446 LEU A N 1
ATOM 3595 C CA . LEU A 1 446 ? -33.733 11.921 8.227 1.00 41.16 446 LEU A CA 1
ATOM 3596 C C . LEU A 1 446 ? -34.546 12.873 7.332 1.00 41.16 446 LEU A C 1
ATOM 3598 O O . LEU A 1 446 ? -34.794 12.512 6.190 1.00 41.16 446 LEU A O 1
ATOM 3602 N N . SER A 1 447 ? -34.987 14.057 7.793 1.00 37.97 447 SER A N 1
ATOM 3603 C CA . SER A 1 447 ? -35.677 15.057 6.946 1.00 37.97 447 SER A CA 1
ATOM 3604 C C . SER A 1 447 ? -34.706 15.877 6.145 1.00 37.97 447 SER A C 1
ATOM 3606 O O . SER A 1 447 ? -34.999 16.215 5.010 1.00 37.97 447 SER A O 1
ATOM 3608 N N . GLU A 1 448 ? -33.533 16.153 6.698 1.00 38.75 448 GLU A N 1
ATOM 3609 C CA . GLU A 1 448 ? -32.410 16.577 5.898 1.00 38.75 448 GLU A CA 1
ATOM 3610 C C . GLU A 1 448 ? -32.025 15.410 5.017 1.00 38.75 448 GLU A C 1
ATOM 3612 O O . GLU A 1 448 ? -32.162 15.593 3.817 1.00 38.75 448 GLU A O 1
ATOM 3617 N N . ALA A 1 449 ? -31.852 14.181 5.537 1.00 35.97 449 ALA A N 1
ATOM 3618 C CA . ALA A 1 449 ? -31.683 12.995 4.689 1.00 35.97 449 ALA A CA 1
ATOM 3619 C C . ALA A 1 449 ? -32.834 12.685 3.702 1.00 35.97 449 ALA A C 1
ATOM 3621 O O . ALA A 1 449 ? -32.716 11.765 2.900 1.00 35.97 449 ALA A O 1
ATOM 3622 N N . THR A 1 450 ? -33.937 13.443 3.708 1.00 32.72 450 THR A N 1
ATOM 3623 C CA . THR A 1 450 ? -35.019 13.384 2.709 1.00 32.72 450 THR A CA 1
ATOM 3624 C C . THR A 1 450 ? -35.269 14.713 1.983 1.00 32.72 450 THR A C 1
ATOM 3626 O O . THR A 1 450 ? -35.888 14.689 0.922 1.00 32.72 450 THR A O 1
ATOM 3629 N N . GLN A 1 451 ? -34.658 15.840 2.373 1.00 35.75 451 GLN A N 1
ATOM 3630 C CA . GLN A 1 451 ? -34.221 16.865 1.412 1.00 35.75 451 GLN A CA 1
ATOM 3631 C C . GLN A 1 451 ? -33.157 16.280 0.466 1.00 35.75 451 GLN A C 1
ATOM 3633 O O . GLN A 1 451 ? -32.979 16.773 -0.647 1.00 35.75 451 GLN A O 1
ATOM 3638 N N . PHE A 1 452 ? -32.572 15.135 0.835 1.00 40.44 452 PHE A N 1
ATOM 3639 C CA . PHE A 1 452 ? -31.793 14.259 -0.036 1.00 40.44 452 PHE A CA 1
ATOM 3640 C C . PHE A 1 452 ? -32.657 13.413 -1.009 1.00 40.44 452 PHE A C 1
ATOM 3642 O O . PHE A 1 452 ? -32.154 12.461 -1.599 1.00 40.44 452 PHE A O 1
ATOM 3649 N N . SER A 1 453 ? -33.946 13.735 -1.204 1.00 30.22 453 SER A N 1
ATOM 3650 C CA . SER A 1 453 ? -34.803 13.124 -2.245 1.00 30.22 453 SER A CA 1
ATOM 3651 C C . SER A 1 453 ? -35.023 14.004 -3.485 1.00 30.22 453 SER A C 1
ATOM 3653 O O . SER A 1 453 ? -35.573 13.524 -4.474 1.00 30.22 453 SER A O 1
ATOM 3655 N N . ASN A 1 454 ? -34.569 15.266 -3.469 1.00 31.39 454 ASN A N 1
ATOM 3656 C CA . ASN A 1 454 ? -34.720 16.197 -4.600 1.00 31.39 454 ASN A CA 1
ATOM 3657 C C . ASN A 1 454 ? -33.402 16.590 -5.283 1.00 31.39 454 ASN A C 1
ATOM 3659 O O . ASN A 1 454 ? -33.424 17.255 -6.319 1.00 31.39 454 ASN A O 1
ATOM 3663 N N . SER A 1 455 ? -32.257 16.155 -4.763 1.00 32.41 455 SER A N 1
ATOM 3664 C CA . SER A 1 455 ? -31.048 16.032 -5.570 1.00 32.41 455 SER A CA 1
ATOM 3665 C C . SER A 1 455 ? -31.061 14.653 -6.217 1.00 32.41 455 SER A C 1
ATOM 3667 O O . SER A 1 455 ? -31.409 13.657 -5.584 1.00 32.41 455 SER A O 1
ATOM 3669 N N . SER A 1 456 ? -30.716 14.583 -7.506 1.00 30.66 456 SER A N 1
ATOM 3670 C CA . SER A 1 456 ? -30.465 13.288 -8.135 1.00 30.66 456 SER A CA 1
ATOM 3671 C C . SER A 1 456 ? -29.493 12.507 -7.246 1.00 30.66 456 SER A C 1
ATOM 3673 O O . SER A 1 456 ? -28.518 13.120 -6.794 1.00 30.66 456 SER A O 1
ATOM 3675 N N . PRO A 1 457 ? -29.728 11.207 -6.987 1.00 32.12 457 PRO A N 1
ATOM 3676 C CA . PRO A 1 457 ? -28.748 10.389 -6.287 1.00 32.12 457 PRO A CA 1
ATOM 3677 C C . PRO A 1 457 ? -27.379 10.657 -6.915 1.00 32.12 457 PRO A C 1
ATOM 3679 O O . PRO A 1 457 ? -27.279 10.754 -8.147 1.00 32.12 457 PRO A O 1
ATOM 3682 N N . ILE A 1 458 ? -26.329 10.809 -6.090 1.00 35.09 458 ILE A N 1
ATOM 3683 C CA . ILE A 1 458 ? -24.946 10.669 -6.578 1.00 35.09 458 ILE A CA 1
ATOM 3684 C C . ILE A 1 458 ? -24.990 9.467 -7.510 1.00 35.09 458 ILE A C 1
ATOM 3686 O O . ILE A 1 458 ? -25.573 8.465 -7.107 1.00 35.09 458 ILE A O 1
ATOM 3690 N N . LYS A 1 459 ? -24.512 9.595 -8.756 1.00 39.22 459 LYS A N 1
ATOM 3691 C CA . LYS A 1 459 ? -24.661 8.581 -9.814 1.00 39.22 459 LYS A CA 1
ATOM 3692 C C . LYS A 1 459 ? -24.058 7.224 -9.388 1.00 39.22 459 LYS A C 1
ATOM 3694 O O . LYS A 1 459 ? -23.044 6.802 -9.920 1.00 39.22 459 LYS A O 1
ATOM 3699 N N . ILE A 1 460 ? -24.740 6.492 -8.509 1.00 43.69 460 ILE A N 1
ATOM 3700 C CA . ILE A 1 460 ? -24.643 5.056 -8.209 1.00 43.69 460 ILE A CA 1
ATOM 3701 C C . ILE A 1 460 ? -25.479 4.308 -9.271 1.00 43.69 460 ILE A C 1
ATOM 3703 O O . ILE A 1 460 ? -26.044 3.235 -9.066 1.00 43.69 460 ILE A O 1
ATOM 3707 N N . ASP A 1 461 ? -25.610 4.932 -10.441 1.00 45.00 461 ASP A N 1
ATOM 3708 C CA . ASP A 1 461 ? -26.523 4.570 -11.511 1.00 45.00 461 ASP A CA 1
ATOM 3709 C C . ASP A 1 461 ? -26.035 3.340 -12.272 1.00 45.00 461 ASP A C 1
ATOM 3711 O O . ASP A 1 461 ? -26.812 2.728 -12.990 1.00 45.00 461 ASP A O 1
ATOM 3715 N N . THR A 1 462 ? -24.759 2.966 -12.161 1.00 51.59 462 THR A N 1
ATOM 3716 C CA . THR A 1 462 ? -24.209 1.956 -13.065 1.00 51.59 462 THR A CA 1
ATOM 3717 C C . THR A 1 462 ? -24.633 0.546 -12.660 1.00 51.59 462 THR A C 1
ATOM 3719 O O . THR A 1 462 ? -25.258 -0.128 -13.462 1.00 51.59 462 THR A O 1
ATOM 3722 N N . ILE A 1 463 ? -24.386 0.089 -11.424 1.00 53.22 463 ILE A N 1
ATOM 3723 C CA . ILE A 1 463 ? -24.781 -1.279 -11.018 1.00 53.22 463 ILE A CA 1
ATOM 3724 C C . ILE A 1 463 ? -26.304 -1.392 -10.830 1.00 53.22 463 ILE A C 1
ATOM 3726 O O . ILE A 1 463 ? -26.914 -2.344 -11.317 1.00 53.22 463 ILE A O 1
ATOM 3730 N N . SER A 1 464 ? -26.929 -0.401 -10.185 1.00 49.78 464 SER A N 1
ATOM 3731 C CA . SER A 1 464 ? -28.355 -0.435 -9.819 1.00 49.78 464 SER A CA 1
ATOM 3732 C C . SER A 1 464 ? -29.303 -0.391 -11.026 1.00 49.78 464 SER A C 1
ATOM 3734 O O . SER A 1 464 ? -30.351 -1.031 -11.000 1.00 49.78 464 SER A O 1
ATOM 3736 N N . LYS A 1 465 ? -28.935 0.293 -12.123 1.00 53.12 465 LYS A N 1
ATOM 3737 C CA . LYS A 1 465 ? -29.715 0.260 -13.377 1.00 53.12 465 LYS A CA 1
ATOM 3738 C C . LYS A 1 465 ? -29.572 -1.053 -14.146 1.00 53.12 465 LYS A C 1
ATOM 3740 O O . LYS A 1 465 ? -30.396 -1.320 -15.017 1.00 53.12 465 LYS A O 1
ATOM 3745 N N . LEU A 1 466 ? -28.527 -1.841 -13.878 1.00 53.16 466 LEU A N 1
ATOM 3746 C CA . LEU A 1 466 ? -28.143 -2.987 -14.707 1.00 53.16 466 LEU A CA 1
ATOM 3747 C C . LEU A 1 466 ? -28.621 -4.344 -14.162 1.00 53.16 466 LEU A C 1
ATOM 3749 O O . LEU A 1 466 ? -28.568 -5.320 -14.908 1.00 53.16 466 LEU A O 1
ATOM 3753 N N . ILE A 1 467 ? -29.091 -4.440 -12.908 1.00 57.31 467 ILE A N 1
ATOM 3754 C CA . ILE A 1 467 ? -29.438 -5.729 -12.279 1.00 57.31 467 ILE A CA 1
ATOM 3755 C C . ILE A 1 467 ? -30.792 -5.682 -11.559 1.00 57.31 467 ILE A C 1
ATOM 3757 O O . ILE A 1 467 ? -30.997 -4.886 -10.652 1.00 57.31 467 ILE A O 1
ATOM 3761 N N . SER A 1 468 ? -31.687 -6.619 -11.893 1.00 53.31 468 SER A N 1
ATOM 3762 C CA . SER A 1 468 ? -32.993 -6.806 -11.238 1.00 53.31 468 SER A CA 1
ATOM 3763 C C . SER A 1 468 ? -33.026 -7.911 -10.167 1.00 53.31 468 SER A C 1
ATOM 3765 O O . SER A 1 468 ? -34.078 -8.144 -9.582 1.00 53.31 468 SER A O 1
ATOM 3767 N N . THR A 1 469 ? -31.927 -8.647 -9.949 1.00 61.44 469 THR A N 1
ATOM 3768 C CA . THR A 1 469 ? -31.895 -9.860 -9.101 1.00 61.44 469 THR A CA 1
ATOM 3769 C C . THR A 1 469 ? -31.153 -9.711 -7.773 1.00 61.44 469 THR A C 1
ATOM 3771 O O . THR A 1 469 ? -31.234 -10.621 -6.956 1.00 61.44 469 THR A O 1
ATOM 3774 N N . ALA A 1 470 ? -30.400 -8.629 -7.564 1.00 75.19 470 ALA A N 1
ATOM 3775 C CA . ALA A 1 470 ? -29.663 -8.413 -6.321 1.00 75.19 470 ALA A CA 1
ATOM 3776 C C . ALA A 1 470 ? -30.570 -7.797 -5.251 1.00 75.19 470 ALA A C 1
ATOM 3778 O O . ALA A 1 470 ? -31.377 -6.913 -5.547 1.00 75.19 470 ALA A O 1
ATOM 3779 N N . GLU A 1 471 ? -30.418 -8.237 -4.005 1.00 83.00 471 GLU A N 1
ATOM 3780 C CA . GLU A 1 471 ? -31.110 -7.629 -2.872 1.00 83.00 471 GLU A CA 1
ATOM 3781 C C . GLU A 1 471 ? -30.462 -6.275 -2.544 1.00 83.00 471 GLU A C 1
ATOM 3783 O O . GLU A 1 471 ? -29.256 -6.182 -2.293 1.00 83.00 471 GLU A O 1
ATOM 3788 N N . LEU A 1 472 ? -31.257 -5.205 -2.568 1.00 85.06 472 LEU A N 1
ATOM 3789 C CA . LEU A 1 472 ? -30.803 -3.878 -2.161 1.00 85.06 472 LEU A C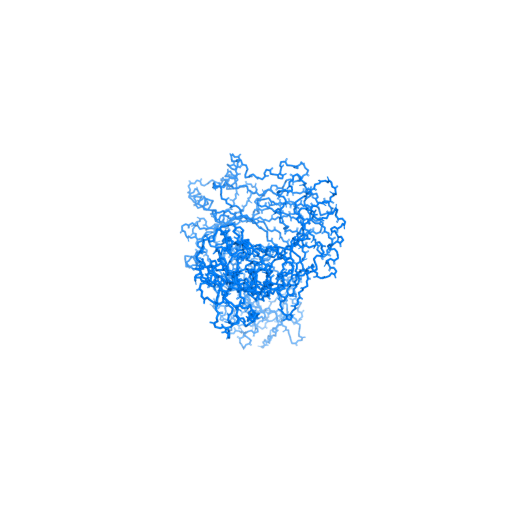A 1
ATOM 3790 C C . LEU A 1 472 ? -30.893 -3.763 -0.641 1.00 85.06 472 LEU A C 1
ATOM 3792 O O . LEU A 1 472 ? -31.979 -3.883 -0.074 1.00 85.06 472 LEU A O 1
ATOM 3796 N N . VAL A 1 473 ? -29.763 -3.485 0.005 1.00 83.94 473 VAL A N 1
ATOM 3797 C CA . VAL A 1 473 ? -29.676 -3.296 1.456 1.00 83.94 473 VAL A CA 1
ATOM 3798 C C . VAL A 1 473 ? -29.530 -1.799 1.742 1.00 83.94 473 VAL A C 1
ATOM 3800 O O . VAL A 1 473 ? -28.425 -1.261 1.607 1.00 83.94 473 VAL A O 1
ATOM 3803 N N . PRO A 1 474 ? -30.617 -1.088 2.092 1.00 77.12 474 PRO A N 1
ATOM 3804 C CA . PRO A 1 474 ? -30.529 0.320 2.456 1.00 77.12 474 PRO A CA 1
ATOM 3805 C C . PRO A 1 474 ? -29.748 0.498 3.761 1.00 77.12 474 PRO A C 1
ATOM 3807 O O . PRO A 1 474 ? -29.865 -0.313 4.683 1.00 77.12 474 PRO A O 1
ATOM 3810 N N . SER A 1 475 ? -28.977 1.581 3.856 1.00 78.00 475 SER A N 1
ATOM 3811 C CA . SER A 1 475 ? -28.332 1.961 5.107 1.00 78.00 475 SER A CA 1
ATOM 3812 C C . SER A 1 475 ? -29.358 2.302 6.183 1.00 78.00 475 SER A C 1
ATOM 3814 O O . SER A 1 475 ? -30.340 3.006 5.936 1.00 78.00 475 SER A O 1
ATOM 3816 N N . ARG A 1 476 ? -29.079 1.870 7.409 1.00 76.50 476 ARG A N 1
ATOM 3817 C CA . ARG A 1 476 ? -29.779 2.302 8.621 1.00 76.50 476 ARG A CA 1
ATOM 3818 C C . ARG A 1 476 ? -28.802 2.990 9.564 1.00 76.50 476 ARG A C 1
ATOM 3820 O O . ARG A 1 476 ? -27.595 2.789 9.475 1.00 76.50 476 ARG A O 1
ATOM 3827 N N . VAL A 1 477 ? -29.316 3.826 10.455 1.00 72.62 477 VAL A N 1
ATOM 3828 C CA . VAL A 1 477 ? -28.509 4.370 11.553 1.00 72.62 477 VAL A CA 1
ATOM 3829 C C . VAL A 1 477 ? -28.323 3.260 12.589 1.00 72.62 477 VAL A C 1
ATOM 3831 O O . VAL A 1 477 ? -29.278 2.533 12.867 1.00 72.62 477 VAL A O 1
ATOM 3834 N N . ALA A 1 478 ? -27.106 3.096 13.111 1.00 77.69 478 ALA A N 1
ATOM 3835 C CA . ALA A 1 478 ? -26.834 2.145 14.185 1.00 77.69 478 ALA A CA 1
ATOM 3836 C C . ALA A 1 478 ? -27.586 2.515 15.480 1.00 77.69 478 ALA A C 1
ATOM 3838 O O . ALA A 1 478 ? -28.118 3.618 15.614 1.00 77.69 478 ALA A O 1
ATOM 3839 N N . GLU A 1 479 ? -27.610 1.603 16.455 1.00 76.81 479 GLU A N 1
ATOM 3840 C CA . GLU A 1 479 ? -28.206 1.866 17.778 1.00 76.81 479 GLU A CA 1
ATOM 3841 C C . GLU A 1 479 ? -27.555 3.061 18.485 1.00 76.81 479 GLU A C 1
ATOM 3843 O O . GLU A 1 479 ? -28.213 3.785 19.231 1.00 76.81 479 GLU A O 1
ATOM 3848 N N . VAL A 1 480 ? -26.273 3.293 18.204 1.00 77.50 480 VAL A N 1
ATOM 3849 C CA . VAL A 1 480 ? -25.529 4.472 18.630 1.00 77.50 480 VAL A CA 1
ATOM 3850 C C . VAL A 1 480 ? -24.773 5.019 17.425 1.00 77.50 480 VAL A C 1
ATOM 3852 O O . VAL A 1 480 ? -23.963 4.315 16.826 1.00 77.50 480 VAL A O 1
ATOM 3855 N N . LEU A 1 481 ? -25.033 6.276 17.073 1.00 80.69 481 LEU A N 1
ATOM 3856 C CA . LEU A 1 481 ? -24.305 7.006 16.038 1.00 80.69 481 LEU A CA 1
ATOM 3857 C C . LEU A 1 481 ? -23.392 8.039 16.694 1.00 80.69 481 LEU A C 1
ATOM 3859 O O . LEU A 1 481 ? -23.868 8.943 17.381 1.00 80.69 481 LEU A O 1
ATOM 3863 N N . TYR A 1 482 ? -22.088 7.913 16.469 1.00 84.56 482 TYR A N 1
ATOM 3864 C CA . TYR A 1 482 ? -21.086 8.840 16.986 1.00 84.56 482 TYR A CA 1
ATOM 3865 C C . TYR A 1 482 ? -20.793 9.965 15.990 1.00 84.56 482 TYR A C 1
ATOM 3867 O O . TYR A 1 482 ? -20.643 9.726 14.793 1.00 84.56 482 TYR A O 1
ATOM 3875 N N . LEU A 1 483 ? -20.686 11.201 16.471 1.00 83.38 483 LEU A N 1
ATOM 3876 C CA . LEU A 1 483 ? -20.348 12.349 15.643 1.00 83.38 483 LEU A CA 1
ATOM 3877 C C . LEU A 1 483 ? -19.263 13.188 16.285 1.00 83.38 483 LEU A C 1
ATOM 3879 O O . LEU A 1 483 ? -19.308 13.469 17.481 1.00 83.38 483 LEU A O 1
ATOM 3883 N N . SER A 1 484 ? -18.301 13.627 15.480 1.00 85.56 484 SER A N 1
ATOM 3884 C CA . SER A 1 484 ? -17.280 14.549 15.966 1.00 85.56 484 SER A CA 1
ATOM 3885 C C . SER A 1 484 ? -16.777 15.512 14.905 1.00 85.56 484 SER A C 1
ATOM 3887 O O . SER A 1 484 ? -16.839 15.254 13.707 1.00 85.56 484 SER A O 1
ATOM 3889 N N . GLY A 1 485 ? -16.261 16.649 15.344 1.00 82.19 485 GLY A N 1
ATOM 3890 C CA . GLY A 1 485 ? -15.649 17.638 14.464 1.00 82.19 485 GLY A CA 1
ATOM 3891 C C . GLY A 1 485 ? -15.451 18.957 15.184 1.00 82.19 485 GLY A C 1
ATOM 3892 O O . GLY A 1 485 ? -15.616 19.031 16.397 1.00 82.19 485 GLY A O 1
ATOM 3893 N N . TYR A 1 486 ? -15.071 19.991 14.442 1.00 81.44 486 TYR A N 1
ATOM 3894 C CA . TYR A 1 486 ? -14.687 21.273 15.022 1.00 81.44 486 TYR A CA 1
ATOM 3895 C C . TYR A 1 486 ? -15.757 22.340 14.785 1.00 81.44 486 TYR A C 1
ATOM 3897 O O . TYR A 1 486 ? -16.101 22.630 13.639 1.00 81.44 486 TYR A O 1
ATOM 3905 N N . ILE A 1 487 ? -16.207 22.975 15.867 1.00 76.88 487 ILE A N 1
ATOM 3906 C CA . ILE A 1 487 ? -17.012 24.204 15.859 1.00 76.88 487 ILE A CA 1
ATOM 3907 C C . ILE A 1 487 ? -16.176 25.278 16.555 1.00 76.88 487 ILE A C 1
ATOM 3909 O O . ILE A 1 487 ? -15.661 25.038 17.643 1.00 76.88 487 ILE A O 1
ATOM 3913 N N . ASP A 1 488 ? -15.964 26.430 15.914 1.00 79.19 488 ASP A N 1
ATOM 3914 C CA . ASP A 1 488 ? -15.149 27.531 16.458 1.00 79.19 488 ASP A CA 1
ATOM 3915 C C . ASP A 1 488 ? -13.766 27.098 16.990 1.00 79.19 488 ASP A C 1
ATOM 3917 O O . ASP A 1 488 ? -13.274 27.588 18.006 1.00 79.19 488 ASP A O 1
ATOM 3921 N N . LYS A 1 489 ? -13.114 26.171 16.270 1.00 77.31 489 LYS A N 1
ATOM 3922 C CA . LYS A 1 489 ? -11.823 25.535 16.623 1.00 77.31 489 LYS A CA 1
ATOM 3923 C C . LYS A 1 489 ? -11.850 24.658 17.880 1.00 77.31 489 LYS A C 1
ATOM 3925 O O . LYS A 1 489 ? -10.803 24.153 18.271 1.00 77.31 489 LYS A O 1
ATOM 3930 N N . GLN A 1 490 ? -13.014 24.428 18.478 1.00 78.00 490 GLN A N 1
ATOM 3931 C CA . GLN A 1 490 ? -13.197 23.463 19.554 1.00 78.00 490 GLN A CA 1
ATOM 3932 C C . GLN A 1 490 ? -13.736 22.156 18.995 1.00 78.00 490 GLN A C 1
ATOM 3934 O O . GLN A 1 490 ? -14.722 22.143 18.254 1.00 78.00 490 GLN A O 1
ATOM 3939 N N . LYS A 1 491 ? -13.089 21.051 19.360 1.00 83.12 491 LYS A N 1
ATOM 3940 C CA . LYS A 1 491 ? -13.569 19.721 19.011 1.00 83.12 491 LYS A CA 1
ATOM 3941 C C . LYS A 1 491 ? -14.813 19.399 19.834 1.00 83.12 491 LYS A C 1
ATOM 3943 O O . LYS A 1 491 ? -14.846 19.620 21.041 1.00 83.12 491 LYS A O 1
ATOM 3948 N N . GLN A 1 492 ? -15.844 18.912 19.163 1.00 84.81 492 GLN A N 1
ATOM 3949 C CA . GLN A 1 492 ? -17.111 18.516 19.756 1.00 84.81 492 GLN A CA 1
ATOM 3950 C C . GLN A 1 492 ? -17.348 17.033 19.502 1.00 84.81 492 GLN A C 1
ATOM 3952 O O . GLN A 1 492 ? -16.955 16.505 18.459 1.00 84.81 492 GLN A O 1
ATOM 3957 N N . HIS A 1 493 ? -18.016 16.387 20.454 1.00 87.75 493 HIS A N 1
ATOM 3958 C CA . HIS A 1 493 ? -18.317 14.962 20.429 1.00 87.75 493 HIS A CA 1
ATOM 3959 C C . HIS A 1 493 ? -19.779 14.738 20.813 1.00 87.75 493 HIS A C 1
ATOM 3961 O O . HIS A 1 493 ? -20.235 15.218 21.856 1.00 87.75 493 HIS A O 1
ATOM 3967 N N . TYR A 1 494 ? -20.490 13.995 19.971 1.00 85.19 494 TYR A N 1
ATOM 3968 C CA . TYR A 1 494 ? -21.913 13.718 20.092 1.00 85.19 494 TYR A CA 1
ATOM 3969 C C . TYR A 1 494 ? -22.208 12.230 19.913 1.00 85.19 494 TYR A C 1
ATOM 3971 O O . TYR A 1 494 ? -21.596 11.561 19.085 1.00 85.19 494 TYR A O 1
ATOM 3979 N N . TRP A 1 495 ? -23.199 11.731 20.646 1.00 85.12 495 TRP A N 1
ATOM 3980 C CA . TRP A 1 495 ? -23.779 10.404 20.468 1.00 85.12 495 TRP A CA 1
ATOM 3981 C C . TRP A 1 495 ? -25.281 10.546 20.274 1.00 85.12 495 TRP A C 1
ATOM 3983 O O . TRP A 1 495 ? -25.970 11.186 21.071 1.00 85.12 495 TRP A O 1
ATOM 3993 N N . LEU A 1 496 ? -25.788 9.945 19.205 1.00 77.38 496 LEU A N 1
ATOM 3994 C CA . LEU A 1 496 ? -27.205 9.906 18.879 1.00 77.38 496 LEU A CA 1
ATOM 3995 C C . LEU A 1 496 ? -27.722 8.488 19.087 1.00 77.38 496 LEU A C 1
ATOM 3997 O O . LEU A 1 496 ? -27.217 7.552 18.471 1.00 77.38 496 LEU A O 1
ATOM 4001 N N . ILE A 1 497 ? -28.747 8.347 19.924 1.00 75.44 497 ILE A N 1
ATOM 4002 C CA . ILE A 1 497 ? -29.397 7.065 20.211 1.00 75.44 497 ILE A CA 1
ATOM 4003 C C . ILE A 1 497 ? -30.831 7.129 19.666 1.00 75.44 497 ILE A C 1
ATOM 4005 O O . ILE A 1 497 ? -31.667 7.853 20.228 1.00 75.44 497 ILE A O 1
ATOM 4009 N N . PRO A 1 498 ? -31.147 6.435 18.557 1.00 64.62 498 PRO A N 1
ATOM 4010 C CA . PRO A 1 498 ? -32.505 6.373 18.024 1.00 64.62 498 PRO A CA 1
ATOM 4011 C C . PRO A 1 498 ? -33.441 5.635 18.998 1.00 64.62 498 PRO A C 1
ATOM 4013 O O . PRO A 1 498 ? -33.114 4.544 19.455 1.00 64.62 498 PRO A O 1
ATOM 4016 N N . THR A 1 499 ? -34.627 6.182 19.304 1.00 58.22 499 THR A N 1
ATOM 4017 C CA . THR A 1 499 ? -35.645 5.477 20.116 1.00 58.22 499 THR A CA 1
ATOM 4018 C C . THR A 1 499 ? -36.928 5.231 19.323 1.00 58.22 499 THR A C 1
ATOM 4020 O O . THR A 1 499 ? -37.349 6.069 18.526 1.00 58.22 499 THR A O 1
ATOM 4023 N N . ALA A 1 500 ? -37.564 4.075 19.545 1.00 45.50 500 ALA A N 1
ATOM 4024 C CA . ALA A 1 500 ? -38.677 3.593 18.722 1.00 45.50 500 ALA A CA 1
ATOM 4025 C C . ALA A 1 500 ? -39.962 4.445 18.801 1.00 45.50 500 ALA A C 1
ATOM 4027 O O . ALA A 1 500 ? -40.753 4.401 17.865 1.00 45.50 500 ALA A O 1
ATOM 4028 N N . ASN A 1 501 ? -40.178 5.219 19.878 1.00 40.41 501 ASN A N 1
ATOM 4029 C CA . ASN A 1 501 ? -41.477 5.858 20.144 1.00 40.41 501 ASN A CA 1
ATOM 4030 C C . ASN A 1 501 ? -41.442 7.352 20.545 1.00 40.41 501 ASN A C 1
ATOM 4032 O O . ASN A 1 501 ? -42.508 7.966 20.542 1.00 40.41 501 ASN A O 1
ATOM 4036 N N . HIS A 1 502 ? -40.291 7.971 20.870 1.00 39.47 502 HIS A N 1
ATOM 4037 C CA . HIS A 1 502 ? -40.277 9.320 21.486 1.00 39.47 502 HIS A CA 1
ATOM 4038 C C . HIS A 1 502 ? -39.169 10.297 21.024 1.00 39.47 502 HIS A C 1
ATOM 4040 O O . HIS A 1 502 ? -38.946 11.314 21.675 1.00 39.47 502 HIS A O 1
ATOM 4046 N N . GLY A 1 503 ? -38.534 10.067 19.870 1.00 53.59 503 GLY A N 1
ATOM 4047 C CA . GLY A 1 503 ? -37.453 10.925 19.353 1.00 53.59 503 GLY A CA 1
ATOM 4048 C C . GLY A 1 503 ? -36.058 10.403 19.717 1.00 53.59 503 GLY A C 1
ATOM 4049 O O . GLY A 1 503 ? -35.917 9.522 20.561 1.00 53.59 503 GLY A O 1
ATOM 4050 N N . SER A 1 504 ? -35.013 10.874 19.036 1.00 55.38 504 SER A N 1
ATOM 4051 C CA . SER A 1 504 ? -33.640 10.438 19.327 1.00 55.38 504 SER A CA 1
ATOM 4052 C C . SER A 1 504 ? -33.083 11.190 20.521 1.00 55.38 504 SER A C 1
ATOM 4054 O O . SER A 1 504 ? -33.242 12.410 20.616 1.00 55.38 504 SER A O 1
ATOM 4056 N N . LYS A 1 505 ? -32.363 10.469 21.375 1.00 72.06 505 LYS A N 1
ATOM 4057 C CA . LYS A 1 505 ? -31.592 11.049 22.468 1.00 72.06 505 LYS A CA 1
ATOM 4058 C C . LYS A 1 505 ? -30.263 11.571 21.926 1.00 72.06 505 LYS A C 1
ATOM 4060 O O . LYS A 1 505 ? -29.606 10.863 21.162 1.00 72.06 505 LYS A O 1
ATOM 4065 N N . VAL A 1 506 ? -29.892 12.793 22.299 1.00 79.00 506 VAL A N 1
ATOM 4066 C CA . VAL A 1 506 ? -28.628 13.429 21.903 1.00 79.00 506 VAL A CA 1
ATOM 4067 C C . VAL A 1 506 ? -27.787 13.604 23.150 1.00 79.00 506 VAL A C 1
ATOM 4069 O O . VAL A 1 506 ? -28.238 14.224 24.103 1.00 79.00 506 VAL A O 1
ATOM 4072 N N . ILE A 1 507 ? -26.574 13.069 23.135 1.00 83.88 507 ILE A N 1
ATOM 4073 C CA . ILE A 1 507 ? -25.634 13.185 24.243 1.00 83.88 507 ILE A CA 1
ATOM 4074 C C . ILE A 1 507 ? -24.402 13.925 23.733 1.00 83.88 507 ILE A C 1
ATOM 4076 O O . ILE A 1 507 ? -23.853 13.558 22.695 1.00 83.88 507 ILE A O 1
ATOM 4080 N N . ARG A 1 508 ? -23.964 14.955 24.455 1.00 87.56 508 ARG A N 1
ATOM 4081 C CA . ARG A 1 508 ? -22.765 15.747 24.171 1.00 87.56 508 ARG A CA 1
ATOM 4082 C C . ARG A 1 508 ? -21.729 15.529 25.267 1.00 87.56 508 ARG A C 1
ATOM 4084 O O . ARG A 1 508 ? -22.056 15.592 26.449 1.00 87.56 508 ARG A O 1
ATOM 4091 N N . LEU A 1 509 ? -20.469 15.341 24.888 1.00 89.62 509 LEU A N 1
ATOM 4092 C CA . LEU A 1 509 ? -19.358 15.371 25.840 1.00 89.62 509 LEU A CA 1
ATOM 4093 C C . LEU A 1 509 ? -18.774 16.788 25.913 1.00 89.62 509 LEU A C 1
ATOM 4095 O O . LEU A 1 509 ? -18.237 17.296 24.930 1.00 89.62 509 LEU A O 1
ATOM 4099 N N . ASN A 1 510 ? -18.838 17.409 27.093 1.00 88.94 510 ASN A N 1
ATOM 4100 C CA . ASN A 1 510 ? -18.268 18.733 27.344 1.00 88.94 510 ASN A CA 1
ATOM 4101 C C . ASN A 1 510 ? -16.931 18.616 28.081 1.00 88.94 510 ASN A C 1
ATOM 4103 O O . ASN A 1 510 ? -16.887 18.664 29.310 1.00 88.94 510 ASN A O 1
ATOM 4107 N N . LEU A 1 511 ? -15.827 18.468 27.348 1.00 85.19 511 LEU A N 1
ATOM 4108 C CA . LEU A 1 511 ? -14.502 18.373 27.970 1.00 85.19 511 LEU A CA 1
ATOM 4109 C C . LEU A 1 511 ? -14.128 19.658 28.741 1.00 85.19 511 LEU A C 1
ATOM 4111 O O . LEU A 1 511 ? -14.469 20.755 28.291 1.00 85.19 511 LEU A O 1
ATOM 4115 N N . PRO A 1 512 ? -13.383 19.562 29.860 1.00 77.75 512 PRO A N 1
ATOM 4116 C CA . PRO A 1 512 ? -12.837 20.729 30.549 1.00 77.75 512 PRO A CA 1
ATOM 4117 C C . PRO A 1 512 ? -11.924 21.565 29.640 1.00 77.75 512 PRO A C 1
ATOM 4119 O O . PRO A 1 512 ? -11.133 21.020 28.871 1.00 77.75 512 PRO A O 1
ATOM 4122 N N . THR A 1 513 ? -11.964 22.893 29.781 1.00 67.06 513 THR A N 1
ATOM 4123 C CA . THR A 1 513 ? -11.239 23.851 28.920 1.00 67.06 513 THR A CA 1
ATOM 4124 C C . THR A 1 513 ? -9.730 23.587 28.823 1.00 67.06 513 THR A C 1
ATOM 4126 O O . THR A 1 513 ? -9.141 23.812 27.772 1.00 67.06 513 THR A O 1
ATOM 4129 N N . LEU A 1 514 ? -9.101 23.088 29.894 1.00 60.41 514 LEU A N 1
ATOM 4130 C CA . LEU A 1 514 ? -7.670 22.750 29.913 1.00 60.41 514 LEU A CA 1
ATOM 4131 C C . LEU A 1 514 ? -7.337 21.549 29.012 1.00 60.41 514 LEU A C 1
ATOM 4133 O O . LEU A 1 514 ? -6.298 21.542 28.365 1.00 60.41 514 LEU A O 1
ATOM 4137 N N . VAL A 1 515 ? -8.240 20.569 28.918 1.00 59.88 515 VAL A N 1
ATOM 4138 C CA . VAL A 1 515 ? -8.066 19.373 28.075 1.00 59.88 515 VAL A CA 1
ATOM 4139 C C . VAL A 1 515 ? -8.260 19.724 26.597 1.00 59.88 515 VAL A C 1
ATOM 4141 O O . VAL A 1 515 ? -7.546 19.209 25.744 1.00 59.88 515 VAL A O 1
ATOM 4144 N N . GLN A 1 516 ? -9.161 20.668 26.302 1.00 56.56 516 GLN A N 1
ATOM 4145 C CA . GLN A 1 516 ? -9.411 21.155 24.939 1.00 56.56 516 GLN A CA 1
ATOM 4146 C C . GLN A 1 516 ? -8.226 21.939 24.339 1.00 56.56 516 GLN A C 1
ATOM 4148 O O . GLN A 1 516 ? -8.136 22.061 23.123 1.00 56.56 516 GLN A O 1
ATOM 4153 N N . GLN A 1 517 ? -7.330 22.496 25.165 1.00 48.72 517 GLN A N 1
ATOM 4154 C CA . GLN A 1 517 ? -6.166 23.273 24.705 1.00 48.72 517 GLN A CA 1
ATOM 4155 C C . GLN A 1 517 ? -4.944 22.406 24.359 1.00 48.72 517 GLN A C 1
ATOM 4157 O O . GLN A 1 517 ? -4.098 22.843 23.581 1.00 48.72 517 GLN A O 1
ATOM 4162 N N . GLU A 1 518 ? -4.847 21.193 24.913 1.00 51.06 518 GLU A N 1
ATOM 4163 C CA . GLU A 1 518 ? -3.796 20.220 24.572 1.00 51.06 518 GLU A CA 1
ATOM 4164 C C . GLU A 1 518 ? -4.064 19.500 23.241 1.00 51.06 518 GLU A C 1
ATOM 4166 O O . GLU A 1 518 ? -3.144 18.954 22.630 1.00 51.06 518 GLU A O 1
ATOM 4171 N N . GLU A 1 519 ? -5.314 19.504 22.772 1.00 50.81 519 GLU A N 1
ATOM 4172 C CA . GLU A 1 519 ? -5.692 18.975 21.464 1.00 50.81 519 GLU A CA 1
ATOM 4173 C C . GLU A 1 519 ? -5.238 19.937 20.360 1.00 50.81 519 GLU A C 1
ATOM 4175 O O . GLU A 1 519 ? -5.962 20.829 19.918 1.00 50.81 519 GLU A O 1
ATOM 4180 N N . VAL A 1 520 ? -3.994 19.760 19.911 1.00 39.78 520 VAL A N 1
ATOM 4181 C CA . VAL A 1 520 ? -3.476 20.432 18.716 1.00 39.78 520 VAL A CA 1
ATOM 4182 C C . VAL A 1 520 ? -4.417 20.109 17.544 1.00 39.78 520 VAL A C 1
ATOM 4184 O O . VAL A 1 520 ? -4.668 18.928 17.286 1.00 39.78 520 VAL A O 1
ATOM 4187 N N . PRO A 1 521 ? -4.948 21.112 16.816 1.00 38.69 521 PRO A N 1
ATOM 4188 C CA . PRO A 1 521 ? -5.684 20.860 15.586 1.00 38.69 521 PRO A CA 1
ATOM 4189 C C . PRO A 1 521 ? -4.805 20.020 14.662 1.00 38.69 521 PRO A C 1
ATOM 4191 O O . PRO A 1 521 ? -3.640 20.369 14.451 1.00 38.69 521 PRO A O 1
ATOM 4194 N N . LEU A 1 522 ? -5.342 18.924 14.118 1.00 40.72 522 LEU A N 1
ATOM 4195 C CA . LEU A 1 522 ? -4.673 18.207 13.033 1.00 40.72 522 LEU A CA 1
ATOM 4196 C C . LEU A 1 522 ? -4.213 19.240 11.982 1.00 40.72 522 LEU A C 1
ATOM 4198 O O . LEU A 1 522 ? -4.977 20.161 11.670 1.00 40.72 522 LEU A O 1
ATOM 4202 N N . PRO A 1 523 ? -2.962 19.156 11.489 1.00 29.56 523 PRO A N 1
ATOM 4203 C CA . PRO A 1 523 ? -2.472 20.093 10.491 1.00 29.56 523 PRO A CA 1
ATOM 4204 C C . PRO A 1 523 ? -3.401 20.059 9.275 1.00 29.56 523 PRO A C 1
ATOM 4206 O O . PRO A 1 523 ? -3.864 18.987 8.901 1.00 29.56 523 PRO A O 1
ATOM 4209 N N . ASN A 1 524 ? -3.675 21.248 8.723 1.00 32.50 524 ASN A N 1
ATOM 4210 C CA . ASN A 1 524 ? -4.570 21.536 7.598 1.00 32.50 524 ASN A CA 1
ATOM 4211 C C . ASN A 1 524 ? -4.894 20.327 6.696 1.00 32.50 524 ASN A C 1
ATOM 4213 O O . ASN A 1 524 ? -3.980 19.669 6.181 1.00 32.50 524 ASN A O 1
ATOM 4217 N N . ASP A 1 525 ? -6.196 20.155 6.436 1.00 34.75 525 ASP A N 1
ATOM 4218 C CA . ASP A 1 525 ? -6.854 19.138 5.590 1.00 34.75 525 ASP A CA 1
ATOM 4219 C C . ASP A 1 525 ? -6.236 18.928 4.187 1.00 34.75 525 ASP A C 1
ATOM 4221 O O . ASP A 1 525 ? -6.547 17.949 3.518 1.00 34.75 525 ASP A O 1
ATOM 4225 N N . ASP A 1 526 ? -5.292 19.766 3.755 1.00 27.77 526 ASP A N 1
ATOM 4226 C CA . ASP A 1 526 ? -4.573 19.624 2.484 1.00 27.77 526 ASP A CA 1
ATOM 4227 C C . ASP A 1 526 ? -3.413 18.603 2.513 1.00 27.77 526 ASP A C 1
ATOM 4229 O O . ASP A 1 526 ? -2.883 18.238 1.462 1.00 27.77 526 ASP A O 1
ATOM 4233 N N . THR A 1 527 ? -2.973 18.123 3.686 1.00 25.95 527 THR A N 1
ATOM 4234 C CA . THR A 1 527 ? -1.750 17.284 3.797 1.00 25.95 527 THR A CA 1
ATOM 4235 C C . THR A 1 527 ? -1.976 15.780 3.978 1.00 25.95 527 THR A C 1
ATOM 4237 O O . THR A 1 527 ? -1.020 15.007 3.888 1.00 25.95 527 THR A O 1
ATOM 4240 N N . ILE A 1 528 ? -3.224 15.325 4.126 1.00 31.94 528 ILE A N 1
ATOM 4241 C CA . ILE A 1 528 ? -3.549 13.889 4.270 1.00 31.94 528 ILE A CA 1
ATOM 4242 C C . ILE A 1 528 ? -3.624 13.175 2.901 1.00 31.94 528 ILE A C 1
ATOM 4244 O O . ILE A 1 528 ? -3.723 11.953 2.832 1.00 31.94 528 ILE A O 1
ATOM 4248 N N . ALA A 1 529 ? -3.471 13.893 1.784 1.00 26.52 529 ALA A N 1
ATOM 4249 C CA . ALA A 1 529 ? -3.585 13.305 0.449 1.00 26.52 529 ALA A CA 1
ATOM 4250 C C . ALA A 1 529 ? -2.451 12.327 0.059 1.00 26.52 529 ALA A C 1
ATOM 4252 O O . ALA A 1 529 ? -2.584 11.648 -0.953 1.00 26.52 529 ALA A O 1
ATOM 4253 N N . ASN A 1 530 ? -1.342 12.228 0.809 1.00 26.67 530 ASN A N 1
ATOM 4254 C CA . ASN A 1 530 ? -0.178 11.430 0.375 1.00 26.67 530 ASN A CA 1
ATOM 4255 C C . ASN A 1 530 ? 0.587 10.664 1.466 1.00 26.67 530 ASN A C 1
ATOM 4257 O O . ASN A 1 530 ? 1.706 10.207 1.219 1.00 26.67 530 ASN A O 1
ATOM 4261 N N . GLN A 1 531 ? 0.014 10.460 2.651 1.00 27.12 531 GLN A N 1
ATOM 4262 C CA . GLN A 1 531 ? 0.640 9.599 3.655 1.00 27.12 531 GLN A CA 1
ATOM 4263 C C . GLN A 1 531 ? -0.060 8.245 3.704 1.00 27.12 531 GLN A C 1
ATOM 4265 O O . GLN A 1 531 ? -1.280 8.158 3.796 1.00 27.12 531 GLN A O 1
ATOM 4270 N N . SER A 1 532 ? 0.751 7.190 3.600 1.00 31.94 532 SER A N 1
ATOM 4271 C CA . SER A 1 532 ? 0.428 5.806 3.944 1.00 31.94 532 SER A CA 1
ATOM 4272 C C . SER A 1 532 ? -0.655 5.745 5.017 1.00 31.94 532 SER A C 1
ATOM 4274 O O . SER A 1 532 ? -0.426 6.247 6.114 1.00 31.94 532 SER A O 1
ATOM 4276 N N . LEU A 1 533 ? -1.803 5.163 4.642 1.00 35.19 533 LEU A N 1
ATOM 4277 C CA . LEU A 1 533 ? -3.017 4.932 5.430 1.00 35.19 533 LEU A CA 1
ATOM 4278 C C . LEU A 1 533 ? -2.675 4.494 6.861 1.00 35.19 533 LEU A C 1
ATOM 4280 O O . LEU A 1 533 ? -2.573 3.308 7.162 1.00 35.19 533 LEU A O 1
ATOM 4284 N N . SER A 1 534 ? -2.455 5.473 7.732 1.00 31.62 534 SER A N 1
ATOM 4285 C CA . SER A 1 534 ? -2.336 5.269 9.164 1.00 31.62 534 SER A CA 1
ATOM 4286 C C . SER A 1 534 ? -3.746 4.996 9.668 1.00 31.62 534 SER A C 1
ATOM 4288 O O . SER A 1 534 ? -4.631 5.843 9.523 1.00 31.62 534 SER A O 1
ATOM 4290 N N . LEU A 1 535 ? -3.957 3.784 10.183 1.00 40.56 535 LEU A N 1
ATOM 4291 C CA . LEU A 1 535 ? -5.165 3.331 10.870 1.00 40.56 535 LEU A CA 1
ATOM 4292 C C . LEU A 1 535 ? -5.353 4.172 12.144 1.00 40.56 535 LEU A C 1
ATOM 4294 O O . LEU A 1 535 ? -5.007 3.753 13.244 1.00 40.56 535 LEU A O 1
ATOM 4298 N N . ALA A 1 536 ? -5.820 5.412 11.997 1.00 38.44 536 ALA A N 1
ATOM 4299 C CA . ALA A 1 536 ? -6.259 6.212 13.130 1.00 38.44 536 ALA A CA 1
ATOM 4300 C C . ALA A 1 536 ? -7.514 5.550 13.733 1.00 38.44 536 ALA A C 1
ATOM 4302 O O . ALA A 1 536 ? -8.383 5.133 12.961 1.00 38.44 536 ALA A O 1
ATOM 4303 N N . PRO A 1 537 ? -7.629 5.458 15.073 1.00 51.12 537 PRO A N 1
ATOM 4304 C CA . PRO A 1 537 ? -8.776 4.831 15.722 1.00 51.12 537 PRO A CA 1
ATOM 4305 C C . PRO A 1 537 ? -10.066 5.505 15.261 1.00 51.12 537 PRO A C 1
ATOM 4307 O O . PRO A 1 537 ? -10.124 6.733 15.148 1.00 51.12 537 PRO A O 1
ATOM 4310 N N . LEU A 1 538 ? -11.083 4.691 14.974 1.00 57.50 538 LEU A N 1
ATOM 4311 C CA . LEU A 1 538 ? -12.330 5.152 14.370 1.00 57.50 538 LEU A CA 1
ATOM 4312 C C . LEU A 1 538 ? -12.960 6.225 15.250 1.00 57.50 538 LEU A C 1
ATOM 4314 O O . LEU A 1 538 ? -13.196 7.325 14.774 1.00 57.50 538 LEU A O 1
ATOM 4318 N N . SER A 1 539 ? -13.128 5.989 16.548 1.00 62.72 539 SER A N 1
ATOM 4319 C CA . SER A 1 539 ? -13.540 7.009 17.518 1.00 62.72 539 SER A CA 1
ATOM 4320 C C . SER A 1 539 ? -12.440 7.274 18.539 1.00 62.72 539 SER A C 1
ATOM 4322 O O . SER A 1 539 ? -11.850 6.341 19.063 1.00 62.72 539 SER A O 1
ATOM 4324 N N . GLU A 1 540 ? -12.200 8.536 18.891 1.00 75.19 540 GLU A N 1
ATOM 4325 C CA . GLU A 1 540 ? -11.312 8.872 20.014 1.00 75.19 540 GLU A CA 1
ATOM 4326 C C . GLU A 1 540 ? -11.948 8.525 21.369 1.00 75.19 540 GLU A C 1
ATOM 4328 O O . GLU A 1 540 ? -11.268 8.049 22.280 1.00 75.19 540 GLU A O 1
ATOM 4333 N N . PHE A 1 541 ? -13.261 8.745 21.476 1.00 84.00 541 PHE A N 1
ATOM 4334 C CA . PHE A 1 541 ? -14.054 8.474 22.665 1.00 84.00 541 PHE A CA 1
ATOM 4335 C C . PHE A 1 541 ? -15.104 7.398 22.396 1.00 84.00 541 PHE A C 1
ATOM 4337 O O . PHE A 1 541 ? -15.786 7.436 21.374 1.00 84.00 541 PHE A O 1
ATOM 4344 N N . ILE A 1 542 ? -15.295 6.506 23.364 1.00 84.12 542 ILE A N 1
ATOM 4345 C CA . ILE A 1 542 ? -16.384 5.525 23.399 1.00 84.12 542 ILE A CA 1
ATOM 4346 C C . ILE A 1 542 ? -17.364 5.920 24.506 1.00 84.12 542 ILE A C 1
ATOM 4348 O O . ILE A 1 542 ? -16.939 6.258 25.612 1.00 84.12 542 ILE A O 1
ATOM 4352 N N . LEU A 1 543 ? -18.670 5.832 24.241 1.00 85.50 543 LEU A N 1
ATOM 4353 C CA . LEU A 1 543 ? -19.694 5.863 25.288 1.00 85.50 543 LEU A CA 1
ATOM 4354 C C . LEU A 1 543 ? -19.661 4.521 26.040 1.00 85.50 543 LEU A C 1
ATOM 4356 O O . LEU A 1 543 ? -20.205 3.528 25.569 1.00 85.50 543 LEU A O 1
ATOM 4360 N N . ALA A 1 544 ? -18.971 4.485 27.179 1.00 83.88 544 ALA A N 1
ATOM 4361 C CA . ALA A 1 544 ? -18.641 3.262 27.909 1.00 83.88 544 ALA A CA 1
ATOM 4362 C C . ALA A 1 544 ? -19.806 2.723 28.754 1.00 83.88 544 ALA A C 1
ATOM 4364 O O . ALA A 1 544 ? -19.969 1.512 28.874 1.00 83.88 544 ALA A O 1
ATOM 4365 N N . ALA A 1 545 ? -20.603 3.608 29.361 1.00 83.88 545 ALA A N 1
ATOM 4366 C CA . ALA A 1 545 ? -21.777 3.229 30.146 1.00 83.88 545 ALA A CA 1
ATOM 4367 C C . ALA A 1 545 ? -22.754 4.401 30.314 1.00 83.88 545 ALA A C 1
ATOM 4369 O O . ALA A 1 545 ? -22.371 5.568 30.223 1.00 83.88 545 ALA A O 1
ATOM 4370 N N . THR A 1 546 ? -24.011 4.077 30.615 1.00 85.00 546 THR A N 1
ATOM 4371 C CA . THR A 1 546 ? -25.050 5.030 31.037 1.00 85.00 546 THR A CA 1
ATOM 4372 C C . THR A 1 546 ? -25.516 4.652 32.440 1.00 85.00 546 THR A C 1
ATOM 4374 O O . THR A 1 546 ? -25.775 3.476 32.695 1.00 85.00 546 THR A O 1
ATOM 4377 N N . THR A 1 547 ? -25.608 5.616 33.357 1.00 82.62 547 THR A N 1
ATOM 4378 C CA . THR A 1 547 ? -26.045 5.355 34.735 1.00 82.62 547 THR A CA 1
ATOM 4379 C C . THR A 1 547 ? -27.560 5.196 34.824 1.00 82.62 547 THR A C 1
ATOM 4381 O O . THR A 1 547 ? -28.321 5.704 33.998 1.00 82.62 547 THR A O 1
ATOM 4384 N N . MET A 1 548 ? -28.008 4.467 35.845 1.00 73.06 548 MET A N 1
ATOM 4385 C CA . MET A 1 548 ? -29.428 4.213 36.090 1.00 73.06 548 MET A CA 1
ATOM 4386 C C . MET A 1 548 ? -30.030 5.317 36.975 1.00 73.06 548 MET A C 1
ATOM 4388 O O . MET A 1 548 ? -29.441 5.673 37.995 1.00 73.06 548 MET A O 1
ATOM 4392 N N . GLY A 1 549 ? -31.223 5.817 36.635 1.00 68.19 549 GLY A N 1
ATOM 4393 C CA . GLY A 1 549 ? -31.953 6.819 37.427 1.00 68.19 549 GLY A CA 1
ATOM 4394 C C . GLY A 1 549 ? -32.901 7.683 36.588 1.00 68.19 549 GLY A C 1
ATOM 4395 O O . GLY A 1 549 ? -32.978 7.513 35.374 1.00 68.19 549 GLY A O 1
ATOM 4396 N N . GLU A 1 550 ? -33.619 8.613 37.233 1.00 65.38 550 GLU A N 1
ATOM 4397 C CA . GLU A 1 550 ? -34.503 9.580 36.547 1.00 65.38 550 GLU A CA 1
ATOM 4398 C C . GLU A 1 550 ? -33.719 10.581 35.677 1.00 65.38 550 GLU A C 1
ATOM 4400 O O . GLU A 1 550 ? -34.205 10.990 34.625 1.00 65.38 550 GLU A O 1
ATOM 4405 N N . SER A 1 551 ? -32.484 10.904 36.078 1.00 75.19 551 SER A N 1
ATOM 4406 C CA . SER A 1 551 ? -31.527 11.711 35.310 1.00 75.19 551 SER A CA 1
ATOM 4407 C C . SER A 1 551 ? -30.253 10.893 35.068 1.00 75.19 551 SER A C 1
ATOM 4409 O O . SER A 1 551 ? -29.400 10.835 35.955 1.00 75.19 551 SER A O 1
ATOM 4411 N N . PRO A 1 552 ? -30.130 10.206 33.919 1.00 82.50 552 PRO A N 1
ATOM 4412 C CA . PRO A 1 552 ? -28.964 9.382 33.619 1.00 82.50 552 PRO A CA 1
ATOM 4413 C C . PRO A 1 552 ? -27.730 10.240 33.307 1.00 82.50 552 PRO A C 1
ATOM 4415 O O . PRO A 1 552 ? -27.811 11.199 32.538 1.00 82.50 552 PRO A O 1
ATOM 4418 N N . GLY A 1 553 ? -26.589 9.839 33.861 1.00 87.19 553 GLY A N 1
ATOM 4419 C CA . GLY A 1 553 ? -25.256 10.310 33.491 1.00 87.19 553 GLY A CA 1
ATOM 4420 C C . GLY A 1 553 ? -24.543 9.325 32.560 1.00 87.19 553 GLY A C 1
ATOM 4421 O O . GLY A 1 553 ? -24.983 8.188 32.378 1.00 87.19 553 GLY A O 1
ATOM 4422 N N . TYR A 1 554 ? -23.430 9.751 31.968 1.00 89.88 554 TYR A N 1
ATOM 4423 C CA . TYR A 1 554 ? -22.736 9.025 30.902 1.00 89.88 554 TYR A CA 1
ATOM 4424 C C . TYR A 1 554 ? -21.238 8.970 31.148 1.00 89.88 554 TYR A C 1
ATOM 4426 O O . TYR A 1 554 ? -20.608 9.978 31.466 1.00 89.88 554 TYR A O 1
ATOM 4434 N N . TYR A 1 555 ? -20.669 7.789 30.945 1.00 90.12 555 TYR A N 1
ATOM 4435 C CA . TYR A 1 555 ? -19.238 7.553 31.013 1.00 90.12 555 TYR A CA 1
ATOM 4436 C C . TYR A 1 555 ? -18.631 7.518 29.614 1.00 90.12 555 TYR A C 1
ATOM 4438 O O . TYR A 1 555 ? -19.087 6.756 28.763 1.00 90.12 555 TYR A O 1
ATOM 4446 N N . PHE A 1 556 ? -17.574 8.296 29.395 1.00 91.19 556 PHE A N 1
ATOM 4447 C CA . PHE A 1 556 ? -16.850 8.372 28.129 1.00 91.19 556 PHE A CA 1
ATOM 4448 C C . PHE A 1 556 ? -15.400 7.958 28.317 1.00 91.19 556 PHE A C 1
ATOM 4450 O O . PHE A 1 556 ? -14.685 8.555 29.120 1.00 91.19 556 PHE A O 1
ATOM 4457 N N . TYR A 1 557 ? -14.957 6.956 27.568 1.00 89.44 557 TYR A N 1
ATOM 4458 C CA . TYR A 1 557 ? -13.585 6.464 27.620 1.00 89.44 557 TYR A CA 1
ATOM 4459 C C . TYR A 1 557 ? -12.781 6.985 26.434 1.00 89.44 557 TYR A C 1
ATOM 4461 O O . TYR A 1 557 ? -13.188 6.775 25.294 1.00 89.44 557 TYR A O 1
ATOM 4469 N N . ASN A 1 558 ? -11.653 7.645 26.693 1.00 87.81 558 ASN A N 1
ATOM 4470 C CA . ASN A 1 558 ? -10.688 8.030 25.669 1.00 87.81 558 ASN A CA 1
ATOM 4471 C C . ASN A 1 558 ? -9.699 6.880 25.446 1.00 87.81 558 ASN A C 1
ATOM 4473 O O . ASN A 1 558 ? -8.920 6.548 26.344 1.00 87.81 558 ASN A O 1
ATOM 4477 N N . LEU A 1 559 ? -9.711 6.306 24.241 1.00 78.75 559 LEU A N 1
ATOM 4478 C CA . LEU A 1 559 ? -8.863 5.162 23.889 1.00 78.75 559 LEU A CA 1
ATOM 4479 C C . LEU A 1 559 ? -7.370 5.508 23.881 1.00 78.75 559 LEU A C 1
ATOM 4481 O O . LEU A 1 559 ? -6.550 4.678 24.249 1.00 78.75 559 LEU A O 1
ATOM 4485 N N . GLN A 1 560 ? -7.011 6.722 23.459 1.00 81.25 560 GLN A N 1
ATOM 4486 C CA . GLN A 1 560 ? -5.613 7.124 23.275 1.00 81.25 560 GLN A CA 1
ATOM 4487 C C . GLN A 1 560 ? -4.947 7.517 24.592 1.00 81.25 560 GLN A C 1
ATOM 4489 O O . GLN A 1 560 ? -3.760 7.277 24.793 1.00 81.25 560 GLN A O 1
ATOM 4494 N N . LYS A 1 561 ? -5.711 8.153 25.484 1.00 85.12 561 LYS A N 1
ATOM 4495 C CA . LYS A 1 561 ? -5.217 8.643 26.775 1.00 85.12 561 LYS A CA 1
ATOM 4496 C C . LYS A 1 561 ? -5.449 7.645 27.915 1.00 85.12 561 LYS A C 1
ATOM 4498 O O . LYS A 1 561 ? -4.987 7.891 29.025 1.00 85.12 561 LYS A O 1
ATOM 4503 N N . HIS A 1 562 ? -6.178 6.553 27.671 1.00 88.31 562 HIS A N 1
ATOM 4504 C CA . HIS A 1 562 ? -6.617 5.598 28.693 1.00 88.31 562 HIS A CA 1
ATOM 4505 C C . HIS A 1 562 ? -7.309 6.280 29.891 1.00 88.31 562 HIS A C 1
ATOM 4507 O O . HIS A 1 562 ? -7.110 5.905 31.052 1.00 88.31 562 HIS A O 1
ATOM 4513 N N . THR A 1 563 ? -8.127 7.301 29.611 1.00 90.88 563 THR A N 1
ATOM 4514 C CA . THR A 1 563 ? -8.833 8.111 30.615 1.00 90.88 563 THR A CA 1
ATOM 4515 C C . THR A 1 563 ? -10.347 7.980 30.497 1.00 90.88 563 THR A C 1
ATOM 4517 O O . THR A 1 563 ? -10.892 7.817 29.408 1.00 90.88 563 THR A O 1
ATOM 4520 N N . LEU A 1 564 ? -11.044 8.060 31.630 1.00 91.56 564 LEU A N 1
ATOM 4521 C CA . LEU A 1 564 ? -12.500 7.982 31.720 1.00 91.56 564 LEU A CA 1
ATOM 4522 C C . LEU A 1 564 ? -13.070 9.291 32.258 1.00 91.56 564 LEU A C 1
ATOM 4524 O O . LEU A 1 564 ? -12.649 9.778 33.310 1.00 91.56 564 LEU A O 1
ATOM 4528 N N . TYR A 1 565 ? -14.070 9.811 31.560 1.00 92.81 565 TYR A N 1
ATOM 4529 C CA . TYR A 1 565 ? -14.812 11.009 31.922 1.00 92.81 565 TYR A CA 1
ATOM 4530 C C . TYR A 1 565 ? -16.256 10.662 32.271 1.00 92.81 565 TYR A C 1
ATOM 4532 O O . TYR A 1 565 ? -16.818 9.721 31.715 1.00 92.81 565 TYR A O 1
ATOM 4540 N N . PHE A 1 566 ? -16.866 11.444 33.155 1.00 92.06 566 PHE A N 1
ATOM 4541 C CA . PHE A 1 566 ? -18.280 11.347 33.497 1.00 92.06 566 PHE A CA 1
ATOM 4542 C C . PHE A 1 566 ? -19.001 12.661 33.219 1.00 92.06 566 PHE A C 1
ATOM 4544 O O . PHE A 1 566 ? -18.585 13.718 33.694 1.00 92.06 566 PHE A O 1
ATOM 4551 N N . GLN A 1 567 ? -20.100 12.580 32.479 1.00 91.88 567 GLN A N 1
ATOM 4552 C CA . GLN A 1 567 ? -21.035 13.673 32.251 1.00 91.88 567 GLN A CA 1
ATOM 4553 C C . GLN A 1 567 ? -22.310 13.395 33.068 1.00 91.88 567 GLN A C 1
ATOM 4555 O O . GLN A 1 567 ? -22.949 12.369 32.840 1.00 91.88 567 GLN A O 1
ATOM 4560 N N . PRO A 1 568 ? -22.711 14.274 34.005 1.00 88.56 568 PRO A N 1
ATOM 4561 C CA . PRO A 1 568 ? -23.859 14.030 34.887 1.00 88.56 568 PRO A CA 1
ATOM 4562 C C . PRO A 1 568 ? -25.232 14.147 34.199 1.00 88.56 568 PRO A C 1
ATOM 4564 O O . PRO A 1 568 ? -26.247 13.831 34.812 1.00 88.56 568 PRO A O 1
ATOM 4567 N N . ASP A 1 569 ? -25.273 14.626 32.958 1.00 86.44 569 ASP A N 1
ATOM 4568 C CA . ASP A 1 569 ? -26.474 14.863 32.159 1.00 86.44 569 ASP A CA 1
ATOM 4569 C C . ASP A 1 569 ? -26.196 14.593 30.670 1.00 86.44 569 ASP A C 1
ATOM 4571 O O . ASP A 1 569 ? -25.140 14.098 30.298 1.00 86.44 569 ASP A O 1
ATOM 4575 N N . GLU A 1 570 ? -27.125 14.923 29.776 1.00 83.12 570 GLU A N 1
ATOM 4576 C CA . GLU A 1 570 ? -26.934 14.759 28.325 1.00 83.12 570 GLU A CA 1
ATOM 4577 C C . GLU A 1 570 ? -25.902 15.733 27.717 1.00 83.12 570 GLU A C 1
ATOM 4579 O O . GLU A 1 570 ? -25.710 15.755 26.504 1.00 83.12 570 GLU A O 1
ATOM 4584 N N . GLY A 1 571 ? -25.247 16.578 28.521 1.00 81.12 571 GLY A N 1
ATOM 4585 C CA . GLY A 1 571 ? -24.285 17.587 28.075 1.00 81.12 571 GLY A CA 1
ATOM 4586 C C . GLY A 1 571 ? -24.912 18.811 27.407 1.00 81.12 571 GLY A C 1
ATOM 4587 O O . GLY A 1 571 ? -24.207 19.761 27.066 1.00 81.12 571 GLY A O 1
ATOM 4588 N N . LEU A 1 572 ? -26.236 18.846 27.253 1.00 76.50 572 LEU A N 1
ATOM 4589 C CA . LEU A 1 572 ? -26.950 19.972 26.643 1.00 76.50 572 LEU A CA 1
ATOM 4590 C C . LEU A 1 572 ? -27.045 21.191 27.580 1.00 76.50 572 LEU A C 1
ATOM 4592 O O . LEU A 1 572 ? -27.124 22.323 27.110 1.00 76.50 572 LEU A O 1
ATOM 4596 N N . SER A 1 573 ? -26.934 20.985 28.897 1.00 74.69 573 SER A N 1
ATOM 4597 C CA . SER A 1 573 ? -26.952 22.050 29.913 1.00 74.69 573 SER A CA 1
ATOM 4598 C C . SER A 1 573 ? -25.585 22.721 30.152 1.00 74.69 573 SER A C 1
ATOM 4600 O O . SER A 1 573 ? -25.447 23.513 31.078 1.00 74.69 573 SER A O 1
ATOM 4602 N N . ASN A 1 574 ? -24.571 22.440 29.320 1.00 74.69 574 ASN A N 1
ATOM 4603 C CA . ASN A 1 574 ? -23.185 22.947 29.423 1.00 74.69 574 ASN A CA 1
ATOM 4604 C C . ASN A 1 574 ? -22.426 22.575 30.703 1.00 74.69 574 ASN A C 1
ATOM 4606 O O . ASN A 1 574 ? -21.369 23.149 30.977 1.00 74.69 574 ASN A O 1
ATOM 4610 N N . ASN A 1 575 ? -22.920 21.611 31.478 1.00 83.19 575 ASN A N 1
ATOM 4611 C CA . ASN A 1 575 ? -22.134 21.044 32.563 1.00 83.19 575 ASN A CA 1
ATOM 4612 C C . ASN A 1 575 ? -20.871 20.409 31.976 1.00 83.19 575 ASN A C 1
ATOM 4614 O O . ASN A 1 575 ? -20.948 19.722 30.957 1.00 83.19 575 ASN A O 1
ATOM 4618 N N . GLN A 1 576 ? -19.712 20.664 32.581 1.00 88.19 576 GLN A N 1
ATOM 4619 C CA . GLN A 1 576 ? -18.462 20.046 32.145 1.00 88.19 576 GLN A CA 1
ATOM 4620 C C . GLN A 1 576 ? -18.400 18.595 32.617 1.00 88.19 576 GLN A C 1
ATOM 4622 O O . GLN A 1 576 ? -18.771 18.284 33.752 1.00 88.19 576 GLN A O 1
ATOM 4627 N N . ALA A 1 577 ? -17.886 17.726 31.754 1.00 91.06 577 ALA A N 1
ATOM 4628 C CA . ALA A 1 577 ? -17.528 16.374 32.125 1.00 91.06 577 ALA A CA 1
ATOM 4629 C C . ALA A 1 577 ? -16.357 16.392 33.112 1.00 91.06 577 ALA A C 1
ATOM 4631 O O . ALA A 1 577 ? -15.440 17.211 33.020 1.00 91.06 577 ALA A O 1
ATOM 4632 N N . GLN A 1 578 ? -16.378 15.458 34.051 1.00 91.25 578 GLN A N 1
ATOM 4633 C CA . GLN A 1 578 ? -15.374 15.324 35.096 1.00 91.25 578 GLN A CA 1
ATOM 4634 C C . GLN A 1 578 ? -14.443 14.168 34.753 1.00 91.25 578 GLN A C 1
ATOM 4636 O O . GLN A 1 578 ? -14.905 13.115 34.325 1.00 91.25 578 GLN A O 1
ATOM 4641 N N . LEU A 1 579 ? -13.134 14.348 34.932 1.00 91.38 579 LEU A N 1
ATOM 4642 C CA . LEU A 1 579 ? -12.182 13.243 34.840 1.00 91.38 579 LEU A CA 1
ATOM 4643 C C . LEU A 1 579 ? -12.357 12.342 36.069 1.00 91.38 579 LEU A C 1
ATOM 4645 O O . LEU A 1 579 ? -12.209 12.809 37.195 1.00 91.38 579 LEU A O 1
ATOM 4649 N N . VAL A 1 580 ? -12.664 11.065 35.847 1.00 90.69 580 VAL A N 1
ATOM 4650 C CA . VAL A 1 580 ? -13.000 10.108 36.916 1.00 90.69 580 VAL A CA 1
ATOM 4651 C C . VAL A 1 580 ? -11.889 9.086 37.142 1.00 90.69 580 VAL A C 1
ATOM 4653 O O . VAL A 1 580 ? -11.627 8.686 38.277 1.00 90.69 580 VAL A O 1
ATOM 4656 N N . ALA A 1 581 ? -11.220 8.651 36.074 1.00 89.56 581 ALA A N 1
ATOM 4657 C CA . ALA A 1 581 ? -10.126 7.691 36.162 1.00 89.56 581 ALA A CA 1
ATOM 4658 C C . ALA A 1 581 ? -9.109 7.885 35.026 1.00 89.56 581 ALA A C 1
ATOM 4660 O O . ALA A 1 581 ? -9.450 8.359 33.943 1.00 89.56 581 ALA A O 1
ATOM 4661 N N . THR A 1 582 ? -7.862 7.497 35.279 1.00 91.81 582 THR A N 1
ATOM 4662 C CA . THR A 1 582 ? -6.734 7.529 34.334 1.00 91.81 582 THR A CA 1
ATOM 4663 C C . THR A 1 582 ? -5.966 6.209 34.393 1.00 91.81 582 THR A C 1
ATOM 4665 O O . THR A 1 582 ? -6.175 5.425 35.321 1.00 91.81 582 THR A O 1
ATOM 4668 N N . ASN A 1 583 ? -5.078 5.970 33.420 1.00 90.88 583 ASN A N 1
ATOM 4669 C CA . ASN A 1 583 ? -4.231 4.770 33.328 1.00 90.88 583 ASN A CA 1
ATOM 4670 C C . ASN A 1 583 ? -5.051 3.475 33.389 1.00 90.88 583 ASN A C 1
ATOM 4672 O O . ASN A 1 583 ? -4.729 2.538 34.121 1.00 90.88 583 ASN A O 1
ATOM 4676 N N . ILE A 1 584 ? -6.179 3.459 32.683 1.00 88.94 584 ILE A N 1
ATOM 4677 C CA . ILE A 1 584 ? -7.107 2.334 32.707 1.00 88.94 584 ILE A CA 1
ATOM 4678 C C . ILE A 1 584 ? -6.600 1.250 31.763 1.00 88.94 584 ILE A C 1
ATOM 4680 O O . ILE A 1 584 ? -6.590 1.446 30.549 1.00 88.94 584 ILE A O 1
ATOM 4684 N N . LYS A 1 585 ? -6.263 0.095 32.340 1.00 86.06 585 LYS A N 1
ATOM 4685 C CA . LYS A 1 585 ? -5.890 -1.126 31.622 1.00 86.06 585 LYS A CA 1
ATOM 4686 C C . LYS A 1 585 ? -7.120 -1.768 30.980 1.00 86.06 585 LYS A C 1
ATOM 4688 O O . LYS A 1 585 ? -7.106 -2.083 29.795 1.00 86.06 585 LYS A O 1
ATOM 4693 N N . THR A 1 586 ? -8.202 -1.904 31.752 1.00 84.31 586 THR A N 1
ATOM 4694 C CA . THR A 1 586 ? -9.437 -2.569 31.306 1.00 84.31 586 THR A CA 1
ATOM 4695 C C . THR A 1 586 ? -10.674 -1.931 31.941 1.00 84.31 586 THR A C 1
ATOM 4697 O O . THR A 1 586 ? -10.669 -1.590 33.125 1.00 84.31 586 THR A O 1
ATOM 4700 N N . LEU A 1 587 ? -11.752 -1.817 31.157 1.00 83.19 587 LEU A N 1
ATOM 4701 C CA . LEU A 1 587 ? -13.116 -1.535 31.618 1.00 83.19 587 LEU A CA 1
ATOM 4702 C C . LEU A 1 587 ? -13.997 -2.754 31.357 1.00 83.19 587 LEU A C 1
ATOM 4704 O O . LEU A 1 587 ? -13.897 -3.355 30.286 1.00 83.19 587 LEU A O 1
ATOM 4708 N N . PHE A 1 588 ? -14.877 -3.087 32.295 1.00 77.88 588 PHE A N 1
ATOM 4709 C CA . PHE A 1 588 ? -15.828 -4.188 32.132 1.00 77.88 588 PHE A CA 1
ATOM 4710 C C . PHE A 1 588 ? -17.139 -3.890 32.875 1.00 77.88 588 PHE A C 1
ATOM 4712 O O . PHE A 1 588 ? -17.114 -3.317 33.971 1.00 77.88 588 PHE A O 1
ATOM 4719 N N . PRO A 1 589 ? -18.299 -4.231 32.289 1.00 72.75 589 PRO A N 1
ATOM 4720 C CA . PRO A 1 589 ? -19.590 -4.053 32.922 1.00 72.75 589 PRO A CA 1
ATOM 4721 C C . PRO A 1 589 ? -20.000 -5.341 33.653 1.00 72.75 589 PRO A C 1
ATOM 4723 O O . PRO A 1 589 ? -19.971 -6.421 33.070 1.00 72.75 589 PRO A O 1
ATOM 4726 N N . ILE A 1 590 ? -20.435 -5.241 34.910 1.00 69.00 590 ILE A N 1
ATOM 4727 C CA . ILE A 1 590 ? -21.001 -6.365 35.677 1.00 69.00 590 ILE A CA 1
ATOM 4728 C C . ILE A 1 590 ? -22.305 -5.889 36.318 1.00 69.00 590 ILE A C 1
ATOM 4730 O O . ILE A 1 590 ? -22.318 -4.872 37.010 1.00 69.00 590 ILE A O 1
ATOM 4734 N N . ASN A 1 591 ? -23.414 -6.604 36.097 1.00 67.69 591 ASN A N 1
ATOM 4735 C CA . ASN A 1 591 ? -24.726 -6.302 36.694 1.00 67.69 591 ASN A CA 1
ATOM 4736 C C . ASN A 1 591 ? -25.149 -4.821 36.560 1.00 67.69 591 ASN A C 1
ATOM 4738 O O . ASN A 1 591 ? -25.562 -4.190 37.534 1.00 67.69 591 ASN A O 1
ATOM 4742 N N . ASN A 1 592 ? -25.022 -4.255 35.352 1.00 66.69 592 ASN A N 1
ATOM 4743 C CA . ASN A 1 592 ? -25.299 -2.842 35.030 1.00 66.69 592 ASN A CA 1
ATOM 4744 C C . ASN A 1 592 ? -24.446 -1.813 35.796 1.00 66.69 592 ASN A C 1
ATOM 4746 O O . ASN A 1 592 ? -24.819 -0.644 35.890 1.00 66.69 592 ASN A O 1
ATOM 4750 N N . LYS A 1 593 ? -23.299 -2.225 36.337 1.00 75.38 593 LYS A N 1
ATOM 4751 C CA . LYS A 1 593 ? -22.292 -1.345 36.933 1.00 75.38 593 LYS A CA 1
ATOM 4752 C C . LYS A 1 593 ? -21.010 -1.415 36.119 1.00 75.38 593 LYS A C 1
ATOM 4754 O O . LYS A 1 593 ? -20.665 -2.476 35.604 1.00 75.38 593 LYS A O 1
ATOM 4759 N N . LEU A 1 594 ? -20.306 -0.294 36.011 1.00 84.94 594 LEU A N 1
ATOM 4760 C CA . LEU A 1 594 ? -19.039 -0.221 35.295 1.00 84.94 594 LEU A CA 1
ATOM 4761 C C . LEU A 1 594 ? -17.886 -0.344 36.292 1.00 84.94 594 LEU A C 1
ATOM 4763 O O . LEU A 1 594 ? -17.860 0.357 37.302 1.00 84.94 594 LEU A O 1
ATOM 4767 N N . PHE A 1 595 ? -16.925 -1.210 35.996 1.00 86.69 595 PHE A N 1
ATOM 4768 C CA . PHE A 1 595 ? -15.725 -1.411 36.801 1.00 86.69 595 PHE A CA 1
ATOM 4769 C C . PHE A 1 595 ? -14.482 -1.073 35.983 1.00 86.69 595 PHE A C 1
ATOM 4771 O O . PHE A 1 595 ? -14.477 -1.203 34.754 1.00 86.69 595 PHE A O 1
ATOM 4778 N N . SER A 1 596 ? -13.426 -0.642 36.669 1.00 89.75 596 SER A N 1
ATOM 4779 C CA . SER A 1 596 ? -12.125 -0.376 36.063 1.00 89.75 596 SER A CA 1
ATOM 4780 C C . SER A 1 596 ? -11.005 -1.115 36.780 1.00 89.75 596 SER A C 1
ATOM 4782 O O . SER A 1 596 ? -10.969 -1.213 38.007 1.00 89.75 596 SER A O 1
ATOM 4784 N N . LEU A 1 597 ? -10.064 -1.601 35.974 1.00 88.81 597 LEU A N 1
ATOM 4785 C CA . LEU A 1 597 ? -8.749 -2.048 36.405 1.00 88.81 597 LEU A CA 1
ATOM 4786 C C . LEU A 1 597 ? -7.712 -1.090 35.822 1.00 88.81 597 LEU A C 1
ATOM 4788 O O . LEU A 1 597 ? -7.662 -0.884 34.606 1.00 88.81 597 LEU A O 1
ATOM 4792 N N . ARG A 1 598 ? -6.888 -0.501 36.684 1.00 90.56 598 ARG A N 1
ATOM 4793 C CA . ARG A 1 598 ? -5.779 0.370 36.284 1.00 90.56 598 ARG A CA 1
ATOM 4794 C C . ARG A 1 598 ? -4.505 -0.425 36.002 1.00 90.56 598 ARG A C 1
ATOM 4796 O O . ARG A 1 598 ? -4.360 -1.562 36.444 1.00 90.56 598 ARG A O 1
ATOM 4803 N N . GLU A 1 599 ? -3.575 0.178 35.267 1.00 89.50 599 GLU A N 1
ATOM 4804 C CA . GLU A 1 599 ? -2.266 -0.417 34.949 1.00 89.50 599 GLU A CA 1
ATOM 4805 C C . GLU A 1 599 ? -1.412 -0.700 36.189 1.00 89.50 599 GLU A C 1
ATOM 4807 O O . GLU A 1 599 ? -0.684 -1.688 36.222 1.00 89.50 599 GLU A O 1
ATOM 4812 N N . ASP A 1 600 ? -1.545 0.128 37.225 1.00 89.81 600 ASP A N 1
ATOM 4813 C CA . ASP A 1 600 ? -0.920 -0.077 38.536 1.00 89.81 600 ASP A CA 1
ATOM 4814 C C . ASP A 1 600 ? -1.607 -1.176 39.362 1.00 89.81 600 ASP A C 1
ATOM 4816 O O . ASP A 1 600 ? -1.132 -1.531 40.434 1.00 89.81 600 ASP A O 1
ATOM 4820 N N . GLY A 1 601 ? -2.701 -1.758 38.866 1.00 89.69 601 GLY A N 1
ATOM 4821 C CA . GLY A 1 601 ? -3.382 -2.869 39.509 1.00 89.69 601 GLY A CA 1
ATOM 4822 C C . GLY A 1 601 ? -4.440 -2.465 40.535 1.00 89.69 601 GLY A C 1
ATOM 4823 O O . GLY A 1 601 ? -4.887 -3.337 41.279 1.00 89.69 601 GLY A O 1
ATOM 4824 N N . ILE A 1 602 ? -4.857 -1.196 40.580 1.00 92.00 602 ILE A N 1
ATOM 4825 C CA . ILE A 1 602 ? -5.983 -0.724 41.404 1.00 92.00 602 ILE A CA 1
ATOM 4826 C C . ILE A 1 602 ? -7.324 -1.095 40.751 1.00 92.00 602 ILE A C 1
ATOM 4828 O O . ILE A 1 602 ? -7.502 -0.926 39.540 1.00 92.00 602 ILE A O 1
ATOM 4832 N N . PHE A 1 603 ? -8.277 -1.559 41.564 1.00 88.56 603 PHE A N 1
ATOM 4833 C CA . PHE A 1 603 ? -9.622 -1.966 41.155 1.00 88.56 603 PHE A CA 1
ATOM 4834 C C . PHE A 1 603 ? -10.688 -1.033 41.742 1.00 88.56 603 PHE A C 1
ATOM 4836 O O . PHE A 1 603 ? -10.738 -0.811 42.958 1.00 88.56 603 PHE A O 1
ATOM 4843 N N . SER A 1 604 ? -11.574 -0.533 40.881 1.00 90.88 604 SER A N 1
ATOM 4844 C CA . SER A 1 604 ? -12.594 0.442 41.266 1.00 90.88 604 SER A CA 1
ATOM 4845 C C . SER A 1 604 ? -13.960 0.191 40.633 1.00 90.88 604 SER A C 1
ATOM 4847 O O . SER A 1 604 ? -14.073 -0.334 39.525 1.00 90.88 604 SER A O 1
ATOM 4849 N N . LEU A 1 605 ? -15.005 0.651 41.324 1.00 89.31 605 LEU A N 1
ATOM 4850 C CA . LEU A 1 605 ? -16.370 0.770 40.813 1.00 89.31 605 LEU A CA 1
ATOM 4851 C C . LEU A 1 605 ? -16.662 2.218 40.424 1.00 89.31 605 LEU A C 1
ATOM 4853 O O . LEU A 1 605 ? -16.406 3.147 41.189 1.00 89.31 605 LEU A O 1
ATOM 4857 N N . LEU A 1 606 ? -17.262 2.387 39.253 1.00 89.62 606 LEU A N 1
ATOM 4858 C CA . LEU A 1 606 ? -17.760 3.654 38.752 1.00 89.62 606 LEU A CA 1
ATOM 4859 C C . LEU A 1 606 ? -19.266 3.698 39.029 1.00 89.62 606 LEU A C 1
ATOM 4861 O O . LEU A 1 606 ? -20.036 2.925 38.453 1.00 89.62 606 LEU A O 1
ATOM 4865 N N . ASP A 1 607 ? -19.677 4.531 39.983 1.00 84.81 607 ASP A N 1
ATOM 4866 C CA . ASP A 1 607 ? -21.051 4.524 40.485 1.00 84.81 607 ASP A CA 1
ATOM 4867 C C . ASP A 1 607 ? -22.026 5.403 39.679 1.00 84.81 607 ASP A C 1
ATOM 4869 O O . ASP A 1 607 ? -21.669 6.104 38.738 1.00 84.81 607 ASP A O 1
ATOM 4873 N N . ASN A 1 608 ? -23.306 5.407 40.061 1.00 82.75 608 ASN A N 1
ATOM 4874 C CA . ASN A 1 608 ? -24.323 6.175 39.333 1.00 82.75 608 ASN A CA 1
ATOM 4875 C C . ASN A 1 608 ? -24.179 7.705 39.461 1.00 82.75 608 ASN A C 1
ATOM 4877 O O . ASN A 1 608 ? -24.910 8.435 38.792 1.00 82.75 608 ASN A O 1
ATOM 4881 N N . GLN A 1 609 ? -23.279 8.188 40.320 1.00 84.69 609 GLN A N 1
ATOM 4882 C CA . GLN A 1 609 ? -23.027 9.605 40.584 1.00 84.69 609 GLN A CA 1
ATOM 4883 C C . GLN A 1 609 ? -21.724 10.100 39.944 1.00 84.69 609 GLN A C 1
ATOM 4885 O O . GLN A 1 609 ? -21.346 11.249 40.169 1.00 84.69 609 GLN A O 1
ATOM 4890 N N . GLY A 1 610 ? -21.026 9.264 39.168 1.00 85.50 610 GLY A N 1
ATOM 4891 C CA . GLY A 1 610 ? -19.750 9.648 38.570 1.00 85.50 610 GLY A CA 1
ATOM 4892 C C . GLY A 1 610 ? -18.540 9.403 39.462 1.00 85.50 610 GLY A C 1
ATOM 4893 O O . GLY A 1 610 ? -17.437 9.805 39.098 1.00 85.50 610 GLY A O 1
ATOM 4894 N N . ARG A 1 611 ? -18.705 8.769 40.628 1.00 89.69 611 ARG A N 1
ATOM 4895 C CA . ARG A 1 611 ? -17.618 8.594 41.597 1.00 89.69 611 ARG A CA 1
ATOM 4896 C C . ARG A 1 611 ? -16.800 7.351 41.274 1.00 89.69 611 ARG A C 1
ATOM 4898 O O . ARG A 1 611 ? -17.347 6.299 40.954 1.00 89.69 611 ARG A O 1
ATOM 4905 N N . ASN A 1 612 ? -15.482 7.486 41.403 1.00 91.50 612 ASN A N 1
ATOM 4906 C CA . ASN A 1 612 ? -14.526 6.387 41.343 1.00 91.50 612 ASN A CA 1
ATOM 4907 C C . ASN A 1 612 ? -14.320 5.831 42.756 1.00 91.50 612 ASN A C 1
ATOM 4909 O O . ASN A 1 612 ? -13.597 6.427 43.553 1.00 91.50 612 ASN A O 1
ATOM 4913 N N . VAL A 1 613 ? -15.010 4.741 43.078 1.00 91.69 613 VAL A N 1
ATOM 4914 C CA . VAL A 1 613 ? -14.969 4.115 44.400 1.00 91.69 613 VAL A CA 1
ATOM 4915 C C . VAL A 1 613 ? -13.909 3.022 44.399 1.00 91.69 613 VAL A C 1
ATOM 4917 O O . VAL A 1 613 ? -14.055 2.024 43.692 1.00 91.69 613 VAL A O 1
ATOM 4920 N N . LEU A 1 614 ? -12.860 3.198 45.206 1.00 93.38 614 LEU A N 1
ATOM 4921 C CA . LEU A 1 614 ? -11.834 2.181 45.416 1.00 93.38 614 LEU A CA 1
ATOM 4922 C C . LEU A 1 614 ? -12.469 0.928 46.029 1.00 93.38 614 LEU A C 1
ATOM 4924 O O . LEU A 1 614 ? -13.088 0.991 47.091 1.00 93.38 614 LEU A O 1
ATOM 4928 N N . LEU A 1 615 ? -12.307 -0.206 45.352 1.00 90.44 615 LEU A N 1
ATOM 4929 C CA . LEU A 1 615 ? -12.837 -1.495 45.787 1.00 90.44 615 LEU A CA 1
ATOM 4930 C C . LEU A 1 615 ? -11.740 -2.480 46.185 1.00 90.44 615 LEU A C 1
ATOM 4932 O O . LEU A 1 615 ? -12.007 -3.397 46.959 1.00 90.44 615 LEU A O 1
ATOM 4936 N N . GLY A 1 616 ? -10.522 -2.331 45.667 1.00 91.25 616 GLY A N 1
ATOM 4937 C CA . GLY A 1 616 ? -9.450 -3.265 45.977 1.00 91.25 616 GLY A CA 1
ATOM 4938 C C . GLY A 1 616 ? -8.202 -3.109 45.127 1.00 91.25 616 GLY A C 1
ATOM 4939 O O . GLY A 1 616 ? -8.052 -2.152 44.366 1.00 91.25 616 GLY A O 1
ATOM 4940 N N . VAL A 1 617 ? -7.313 -4.088 45.260 1.00 92.81 617 VAL A N 1
ATOM 4941 C CA . VAL A 1 617 ? -6.042 -4.170 44.538 1.00 92.81 617 VAL A CA 1
ATOM 4942 C C . VAL A 1 617 ? -5.818 -5.577 43.986 1.00 92.81 617 VAL A C 1
ATOM 4944 O O . VAL A 1 617 ? -6.241 -6.583 44.564 1.00 92.81 617 VAL A O 1
ATOM 4947 N N . SER A 1 618 ? -5.149 -5.636 42.842 1.00 89.62 618 SER A N 1
ATOM 4948 C CA . SER A 1 618 ? -4.765 -6.874 42.168 1.00 89.62 618 SER A CA 1
ATOM 4949 C C . SER A 1 618 ? -3.476 -7.472 42.739 1.00 89.62 618 SER A C 1
ATOM 4951 O O . SER A 1 618 ? -2.732 -6.826 43.482 1.00 89.62 618 SER A O 1
ATOM 4953 N N . GLN A 1 619 ? -3.166 -8.698 42.320 1.00 87.44 619 GLN A N 1
ATOM 4954 C CA . GLN A 1 619 ? -1.899 -9.362 42.632 1.00 87.44 619 GLN A CA 1
ATOM 4955 C C . GLN A 1 619 ? -0.670 -8.548 42.192 1.00 87.44 619 GLN A C 1
ATOM 4957 O O . GLN A 1 619 ? 0.359 -8.589 42.861 1.00 87.44 619 GLN A O 1
ATOM 4962 N N . ASP A 1 620 ? -0.772 -7.810 41.080 1.00 87.12 620 ASP A N 1
ATOM 4963 C CA . ASP A 1 620 ? 0.346 -7.064 40.501 1.00 87.12 620 ASP A CA 1
ATOM 4964 C C . ASP A 1 620 ? 0.708 -5.895 41.418 1.00 87.12 620 ASP A C 1
ATOM 4966 O O . ASP A 1 620 ? 1.880 -5.702 41.745 1.00 87.12 620 ASP A O 1
ATOM 4970 N N . TRP A 1 621 ? -0.309 -5.195 41.929 1.00 92.62 621 TRP A N 1
ATOM 4971 C CA . TRP A 1 621 ? -0.141 -4.148 42.935 1.00 92.62 621 TRP A CA 1
ATOM 4972 C C . TRP A 1 621 ? 0.466 -4.724 44.225 1.00 92.62 621 TRP A C 1
ATOM 4974 O O . TRP A 1 621 ? 1.461 -4.217 44.737 1.00 92.62 621 TRP A O 1
ATOM 4984 N N . LEU A 1 622 ? -0.051 -5.857 44.717 1.00 91.19 622 LEU A N 1
ATOM 4985 C CA . LEU A 1 622 ? 0.468 -6.501 45.933 1.00 91.19 622 LEU A CA 1
ATOM 4986 C C . LEU A 1 622 ? 1.942 -6.916 45.810 1.00 91.19 622 LEU A C 1
ATOM 4988 O O . LEU A 1 622 ? 2.691 -6.820 46.783 1.00 91.19 622 LEU A O 1
ATOM 4992 N N . ARG A 1 623 ? 2.382 -7.354 44.623 1.00 88.44 623 ARG A N 1
ATOM 4993 C CA . ARG A 1 623 ? 3.796 -7.666 44.347 1.00 88.44 623 ARG A CA 1
ATOM 4994 C C . ARG A 1 623 ? 4.671 -6.420 44.355 1.00 88.44 623 ARG A C 1
ATOM 4996 O O . ARG A 1 623 ? 5.788 -6.475 44.859 1.00 88.44 623 ARG A O 1
ATOM 5003 N N . GLN A 1 624 ? 4.177 -5.313 43.807 1.00 90.00 624 GLN A N 1
ATOM 5004 C CA . GLN A 1 624 ? 4.911 -4.047 43.761 1.00 90.00 624 GLN A CA 1
ATOM 5005 C C . GLN A 1 624 ? 5.064 -3.414 45.152 1.00 90.00 624 GLN A C 1
ATOM 5007 O O . GLN A 1 624 ? 6.091 -2.801 45.436 1.00 90.00 624 GLN A O 1
ATOM 5012 N N . HIS A 1 625 ? 4.087 -3.623 46.039 1.00 90.56 625 HIS A N 1
ATOM 5013 C CA . HIS A 1 625 ? 4.031 -3.030 47.379 1.00 90.56 625 HIS A CA 1
ATOM 5014 C C . HIS A 1 625 ? 4.318 -4.040 48.512 1.00 90.56 625 HIS A C 1
ATOM 5016 O O . HIS A 1 625 ? 3.918 -3.835 49.656 1.00 90.56 625 HIS A O 1
ATOM 5022 N N . SER A 1 626 ? 5.049 -5.127 48.230 1.00 84.25 626 SER A N 1
ATOM 5023 C CA . SER A 1 626 ? 5.191 -6.285 49.132 1.00 84.25 626 SER A CA 1
ATOM 5024 C C . SER A 1 626 ? 5.930 -6.026 50.456 1.00 84.25 626 SER A C 1
ATOM 5026 O O . SER A 1 626 ? 5.960 -6.908 51.311 1.00 84.25 626 SER A O 1
ATOM 5028 N N . VAL A 1 627 ? 6.586 -4.872 50.615 1.00 84.19 627 VAL A N 1
ATOM 5029 C CA . VAL A 1 627 ? 7.396 -4.543 51.804 1.00 84.19 627 VAL A CA 1
ATOM 5030 C C . VAL A 1 627 ? 6.519 -4.179 53.002 1.00 84.19 627 VAL A C 1
ATOM 5032 O O . VAL A 1 627 ? 6.773 -4.662 54.101 1.00 84.19 627 VAL A O 1
ATOM 5035 N N . ASP A 1 628 ? 5.497 -3.346 52.790 1.00 88.00 628 ASP A N 1
ATOM 5036 C CA . ASP A 1 628 ? 4.543 -2.936 53.826 1.00 88.00 628 ASP A CA 1
ATOM 5037 C C . ASP A 1 628 ? 3.177 -2.644 53.191 1.00 88.00 628 ASP A C 1
ATOM 5039 O O . ASP A 1 628 ? 2.779 -1.502 52.964 1.00 88.00 628 ASP A O 1
ATOM 5043 N N . VAL A 1 629 ? 2.472 -3.721 52.848 1.00 89.62 629 VAL A N 1
ATOM 5044 C CA . VAL A 1 629 ? 1.188 -3.657 52.137 1.00 89.62 629 VAL A CA 1
ATOM 5045 C C . VAL A 1 629 ? 0.143 -2.859 52.921 1.00 89.62 629 VAL A C 1
ATOM 5047 O O . VAL A 1 629 ? -0.633 -2.126 52.318 1.00 89.62 629 VAL A O 1
ATOM 5050 N N . THR A 1 630 ? 0.127 -2.967 54.252 1.00 90.12 630 THR A N 1
ATOM 5051 C CA . THR A 1 630 ? -0.831 -2.253 55.108 1.00 90.12 630 THR A CA 1
ATOM 5052 C C . THR A 1 630 ? -0.646 -0.743 55.001 1.00 90.12 630 THR A C 1
ATOM 5054 O O . THR A 1 630 ? -1.607 -0.036 54.706 1.00 90.12 630 THR A O 1
ATOM 5057 N N . LEU A 1 631 ? 0.588 -0.254 55.165 1.00 91.19 631 LEU A N 1
ATOM 5058 C CA . LEU A 1 631 ? 0.889 1.173 55.053 1.00 91.19 631 LEU A CA 1
ATOM 5059 C C . LEU A 1 631 ? 0.578 1.717 53.650 1.00 91.19 631 LEU A C 1
ATOM 5061 O O . LEU A 1 631 ? 0.089 2.835 53.498 1.00 91.19 631 LEU A O 1
ATOM 5065 N N . GLU A 1 632 ? 0.867 0.939 52.608 1.00 93.88 632 GLU A N 1
ATOM 5066 C CA . GLU A 1 632 ? 0.601 1.340 51.225 1.00 93.88 632 GLU A CA 1
ATOM 5067 C C . GLU A 1 632 ? -0.905 1.365 50.901 1.00 93.88 632 GLU A C 1
ATOM 5069 O O . GLU A 1 632 ? -1.355 2.248 50.170 1.00 93.88 632 GLU A O 1
ATOM 5074 N N . LEU A 1 633 ? -1.705 0.465 51.487 1.00 93.06 633 LEU A N 1
ATOM 5075 C CA . LEU A 1 633 ? -3.169 0.489 51.375 1.00 93.06 633 LEU A CA 1
ATOM 5076 C C . LEU A 1 633 ? -3.779 1.696 52.101 1.00 93.06 633 LEU A C 1
ATOM 5078 O O . LEU A 1 633 ? -4.696 2.317 51.567 1.00 93.06 633 LEU A O 1
ATOM 5082 N N . GLU A 1 634 ? -3.255 2.073 53.271 1.00 91.88 634 GLU A N 1
ATOM 5083 C CA . GLU A 1 634 ? -3.685 3.283 53.992 1.00 91.88 634 GLU A CA 1
ATOM 5084 C C . GLU A 1 634 ? -3.442 4.540 53.155 1.00 91.88 634 GLU A C 1
ATOM 5086 O O . GLU A 1 634 ? -4.363 5.327 52.933 1.00 91.88 634 GLU A O 1
ATOM 5091 N N . LYS A 1 635 ? -2.236 4.676 52.589 1.00 92.56 635 LYS A N 1
ATOM 5092 C CA . LYS A 1 635 ? -1.918 5.763 51.651 1.00 92.56 635 LYS A CA 1
ATOM 5093 C C . LYS A 1 635 ? -2.849 5.756 50.443 1.00 92.56 635 LYS A C 1
ATOM 5095 O O . LYS A 1 635 ? -3.273 6.816 49.990 1.00 92.56 635 LYS A O 1
ATOM 5100 N N . LEU A 1 636 ? -3.165 4.581 49.898 1.00 93.12 636 LEU A N 1
ATOM 5101 C CA . LEU A 1 636 ? -4.061 4.462 48.751 1.00 93.12 636 LEU A CA 1
ATOM 5102 C C . LEU A 1 636 ? -5.476 4.964 49.073 1.00 93.12 636 LEU A C 1
ATOM 5104 O O . LEU A 1 636 ? -6.058 5.683 48.261 1.00 93.12 636 LEU A O 1
ATOM 5108 N N . ILE A 1 637 ? -6.003 4.639 50.255 1.00 91.94 637 ILE A N 1
ATOM 5109 C CA . ILE A 1 637 ? -7.296 5.147 50.732 1.00 91.94 637 ILE A CA 1
ATOM 5110 C C . ILE A 1 637 ? -7.244 6.667 50.911 1.00 91.94 637 ILE A C 1
ATOM 5112 O O . ILE A 1 637 ? -8.171 7.351 50.493 1.00 91.94 637 ILE A O 1
ATOM 5116 N N . GLU A 1 638 ? -6.161 7.218 51.466 1.00 90.06 638 GLU A N 1
ATOM 5117 C CA . GLU A 1 638 ? -5.999 8.673 51.608 1.00 90.06 638 GLU A CA 1
ATOM 5118 C C . GLU A 1 638 ? -5.943 9.402 50.255 1.00 90.06 638 GLU A C 1
ATOM 5120 O O . GLU A 1 638 ? -6.440 10.523 50.126 1.00 90.06 638 GLU A O 1
ATOM 5125 N N . MET A 1 639 ? -5.357 8.772 49.232 1.00 89.19 639 MET A N 1
ATOM 5126 C CA . MET A 1 639 ? -5.266 9.326 47.877 1.00 89.19 639 MET A CA 1
ATOM 5127 C C . MET A 1 639 ? -6.581 9.237 47.089 1.00 89.19 639 MET A C 1
ATOM 5129 O O . MET A 1 639 ? -6.764 9.988 46.128 1.00 89.19 639 MET A O 1
ATOM 5133 N N . MET A 1 640 ? -7.489 8.330 47.459 1.00 87.19 640 MET A N 1
ATOM 5134 C CA . MET A 1 640 ? -8.745 8.081 46.750 1.00 87.19 640 MET A CA 1
ATOM 5135 C C . MET A 1 640 ? -9.925 8.714 47.510 1.00 87.19 640 MET A C 1
ATOM 5137 O O . MET A 1 640 ? -10.262 8.261 48.600 1.00 87.19 640 MET A O 1
ATOM 5141 N N . PRO A 1 641 ? -10.635 9.712 46.942 1.00 82.81 641 PRO A N 1
ATOM 5142 C CA . PRO A 1 641 ? -11.702 10.433 47.653 1.00 82.81 641 PRO A CA 1
ATOM 5143 C C . PRO A 1 641 ? -12.864 9.551 48.131 1.00 82.81 641 PRO A C 1
ATOM 5145 O O . PRO A 1 641 ? -13.618 9.930 49.029 1.00 82.81 641 PRO A O 1
ATOM 5148 N N . HIS A 1 642 ? -13.042 8.397 47.487 1.00 90.00 642 HIS A N 1
ATOM 5149 C CA . HIS A 1 642 ? -14.084 7.431 47.785 1.00 90.00 642 HIS A CA 1
ATOM 5150 C C . HIS A 1 642 ? -13.480 6.028 47.830 1.00 90.00 642 HIS A C 1
ATOM 5152 O O . HIS A 1 642 ? -12.837 5.588 46.877 1.00 90.00 642 HIS A O 1
ATOM 5158 N N . SER A 1 643 ? -13.735 5.316 48.923 1.00 89.94 643 SER A N 1
ATOM 5159 C CA . SER A 1 643 ? -13.277 3.950 49.151 1.00 89.94 643 SER A CA 1
ATOM 5160 C C . SER A 1 643 ? -14.398 3.137 49.776 1.00 89.94 643 SER A C 1
ATOM 5162 O O . SER A 1 643 ? -15.199 3.673 50.542 1.00 89.94 643 SER A O 1
ATOM 5164 N N . ALA A 1 644 ? -14.454 1.848 49.455 1.00 87.12 644 ALA A N 1
ATOM 5165 C CA . ALA A 1 644 ? -15.216 0.900 50.248 1.00 87.12 644 ALA A CA 1
ATOM 5166 C C . ALA A 1 644 ? -14.603 0.778 51.652 1.00 87.12 644 ALA A C 1
ATOM 5168 O O . ALA A 1 644 ? -13.389 0.930 51.824 1.00 87.12 644 ALA A O 1
ATOM 5169 N N . ASP A 1 645 ? -15.439 0.451 52.640 1.00 84.94 645 ASP A N 1
ATOM 5170 C CA . ASP A 1 645 ? -15.005 0.210 54.024 1.00 84.94 645 ASP A CA 1
ATOM 5171 C C . ASP A 1 645 ? -14.038 -0.983 54.114 1.00 84.94 645 ASP A C 1
ATOM 5173 O O . ASP A 1 645 ? -13.187 -1.060 55.010 1.00 84.94 645 ASP A O 1
ATOM 5177 N N . HIS A 1 646 ? -14.144 -1.912 53.162 1.00 88.62 646 HIS A N 1
ATOM 5178 C CA . HIS A 1 646 ? -13.289 -3.081 53.049 1.00 88.62 646 HIS A CA 1
ATOM 5179 C C . HIS A 1 646 ? -12.777 -3.232 51.616 1.00 88.62 646 HIS A C 1
ATOM 5181 O O . HIS A 1 646 ? -13.568 -3.306 50.675 1.00 88.62 646 HIS A O 1
ATOM 5187 N N . LEU A 1 647 ? -11.454 -3.294 51.457 1.00 90.81 647 LEU A N 1
ATOM 5188 C CA . LEU A 1 647 ? -10.801 -3.423 50.156 1.00 90.81 647 LEU A CA 1
ATOM 5189 C C . LEU A 1 647 ? -10.498 -4.881 49.843 1.00 90.81 647 LEU A C 1
ATOM 5191 O O . LEU A 1 647 ? -9.884 -5.569 50.649 1.00 90.81 647 LEU A O 1
ATOM 5195 N N . MET A 1 648 ? -10.874 -5.355 48.664 1.00 89.19 648 MET A N 1
ATOM 5196 C CA . MET A 1 648 ? -10.565 -6.711 48.222 1.00 89.19 648 MET A CA 1
ATOM 5197 C C . MET A 1 648 ? -9.097 -6.837 47.790 1.00 89.19 648 MET A C 1
ATOM 5199 O O . MET A 1 648 ? -8.580 -5.997 47.055 1.00 89.19 648 MET A O 1
ATOM 5203 N N . LEU A 1 649 ? -8.438 -7.915 48.214 1.00 90.31 649 LEU A N 1
ATOM 5204 C CA . LEU A 1 649 ? -7.071 -8.267 47.830 1.00 90.31 649 LEU A CA 1
ATOM 5205 C C . LEU A 1 649 ? -7.119 -9.498 46.917 1.00 90.31 649 LEU A C 1
ATOM 5207 O O . LEU A 1 649 ? -7.464 -10.594 47.367 1.00 90.31 649 LEU A O 1
ATOM 5211 N N . GLN A 1 650 ? -6.818 -9.324 45.631 1.00 83.88 650 GLN A N 1
ATOM 5212 C CA . GLN A 1 650 ? -6.940 -10.403 44.645 1.00 83.88 650 GLN A CA 1
ATOM 5213 C C . GLN A 1 650 ? -5.646 -11.186 44.426 1.00 83.88 650 GLN A C 1
ATOM 5215 O O . GLN A 1 650 ? -4.544 -10.676 44.623 1.00 83.88 650 GLN A O 1
ATOM 5220 N N . GLY A 1 651 ? -5.808 -12.424 43.943 1.00 80.50 651 GLY A N 1
ATOM 5221 C CA . GLY A 1 651 ? -4.701 -13.289 43.541 1.00 80.50 651 GLY A CA 1
ATOM 5222 C C . GLY A 1 651 ? -3.813 -13.710 44.709 1.00 80.50 651 GLY A C 1
ATOM 5223 O O . GLY A 1 651 ? -2.593 -13.696 44.590 1.00 80.50 651 GLY A O 1
ATOM 5224 N N . LEU A 1 652 ? -4.412 -14.050 45.853 1.00 84.25 652 LEU A N 1
ATOM 5225 C CA . LEU A 1 652 ? -3.701 -14.554 47.029 1.00 84.25 652 LEU A CA 1
ATOM 5226 C C . LEU A 1 652 ? -3.758 -16.084 47.101 1.00 84.25 652 LEU A C 1
ATOM 5228 O O . LEU A 1 652 ? -4.766 -16.694 46.739 1.00 84.25 652 LEU A O 1
ATOM 5232 N N . GLN A 1 653 ? -2.692 -16.689 47.622 1.00 84.81 653 GLN A N 1
ATOM 5233 C CA . GLN A 1 653 ? -2.639 -18.100 48.011 1.00 84.81 653 GLN A CA 1
ATOM 5234 C C . GLN A 1 653 ? -2.248 -18.269 49.482 1.00 84.81 653 GLN A C 1
ATOM 5236 O O . GLN A 1 653 ? -1.523 -17.443 50.047 1.00 84.81 653 GLN A O 1
ATOM 5241 N N . ASP A 1 654 ? -2.716 -19.360 50.088 1.00 77.44 654 ASP A N 1
ATOM 5242 C CA . ASP A 1 654 ? -2.232 -19.830 51.384 1.00 77.44 654 ASP A CA 1
ATOM 5243 C C . ASP A 1 654 ? -0.836 -20.485 51.278 1.00 77.44 654 ASP A C 1
ATOM 5245 O O . ASP A 1 654 ? -0.184 -20.478 50.231 1.00 77.44 654 ASP A O 1
ATOM 5249 N N . ARG A 1 655 ? -0.337 -21.035 52.393 1.00 75.94 655 ARG A N 1
ATOM 5250 C CA . ARG A 1 655 ? 0.987 -21.687 52.458 1.00 75.94 655 ARG A CA 1
ATOM 5251 C C . ARG A 1 655 ? 1.064 -22.996 51.672 1.00 75.94 655 ARG A C 1
ATOM 5253 O O . ARG A 1 655 ? 2.168 -23.405 51.319 1.00 75.94 655 ARG A O 1
ATOM 5260 N N . ASP A 1 656 ? -0.077 -23.624 51.417 1.00 76.56 656 ASP A N 1
ATOM 5261 C CA . ASP A 1 656 ? -0.191 -24.883 50.683 1.00 76.56 656 ASP A CA 1
ATOM 5262 C C . ASP A 1 656 ? -0.410 -24.638 49.176 1.00 76.56 656 ASP A C 1
ATOM 5264 O O . ASP A 1 656 ? -0.450 -25.583 48.388 1.00 76.56 656 ASP A O 1
ATOM 5268 N N . GLY A 1 657 ? -0.486 -23.366 48.760 1.00 76.62 657 GLY A N 1
ATOM 5269 C CA . GLY A 1 657 ? -0.665 -22.945 47.373 1.00 76.62 657 GLY A CA 1
ATOM 5270 C C . GLY A 1 657 ? -2.126 -22.896 46.922 1.00 76.62 657 GLY A C 1
ATOM 5271 O O . GLY A 1 657 ? -2.375 -22.709 45.729 1.00 76.62 657 GLY A O 1
ATOM 5272 N N . ASN A 1 658 ? -3.092 -23.040 47.835 1.00 79.62 658 ASN A N 1
ATOM 5273 C CA . ASN A 1 658 ? -4.514 -22.952 47.508 1.00 79.62 658 ASN A CA 1
ATOM 5274 C C . ASN A 1 658 ? -4.955 -21.485 47.430 1.00 79.62 658 ASN A C 1
ATOM 5276 O O . ASN A 1 658 ? -4.500 -20.670 48.239 1.00 79.62 658 ASN A O 1
ATOM 5280 N N . PRO A 1 659 ? -5.832 -21.117 46.479 1.00 79.88 659 PRO A N 1
ATOM 5281 C CA . PRO A 1 659 ? -6.328 -19.754 46.375 1.00 79.88 659 PRO A CA 1
ATOM 5282 C C . PRO A 1 659 ? -7.156 -19.383 47.607 1.00 79.88 659 PRO A C 1
ATOM 5284 O O . PRO A 1 659 ? -7.998 -20.155 48.058 1.00 79.88 659 PRO A O 1
ATOM 5287 N N . ILE A 1 660 ? -6.948 -18.172 48.117 1.00 83.25 660 ILE A N 1
ATOM 5288 C CA . ILE A 1 660 ? -7.710 -17.624 49.243 1.00 83.25 660 ILE A CA 1
ATOM 5289 C C . ILE A 1 660 ? -8.267 -16.245 48.898 1.00 83.25 660 ILE A C 1
ATOM 5291 O O . ILE A 1 660 ? -7.676 -15.494 48.119 1.00 83.25 660 ILE A O 1
ATOM 5295 N N . ARG A 1 661 ? -9.396 -15.884 49.516 1.00 84.19 661 ARG A N 1
ATOM 5296 C CA . ARG A 1 661 ? -9.896 -14.503 49.507 1.00 84.19 661 ARG A CA 1
ATOM 5297 C C . ARG A 1 661 ? -9.292 -13.719 50.667 1.00 84.19 661 ARG A C 1
ATOM 5299 O O . ARG A 1 661 ? -9.204 -14.220 51.791 1.00 84.19 661 ARG A O 1
ATOM 5306 N N . GLY A 1 662 ? -8.894 -12.484 50.389 1.00 88.00 662 GLY A N 1
ATOM 5307 C CA . GLY A 1 662 ? -8.403 -11.548 51.389 1.00 88.00 662 GLY A CA 1
ATOM 5308 C C . GLY A 1 662 ? -9.070 -10.190 51.248 1.00 88.00 662 GLY A C 1
ATOM 5309 O O . GLY A 1 662 ? -9.423 -9.766 50.146 1.00 88.00 662 GLY A O 1
ATOM 5310 N N . TRP A 1 663 ? -9.209 -9.504 52.374 1.00 91.44 663 TRP A N 1
ATOM 5311 C CA . TRP A 1 663 ? -9.719 -8.144 52.452 1.00 91.44 663 TRP A CA 1
ATOM 5312 C C . TRP A 1 663 ? -8.826 -7.310 53.359 1.00 91.44 663 TRP A C 1
ATOM 5314 O O . TRP A 1 663 ? -8.207 -7.825 54.284 1.00 91.44 663 TRP A O 1
ATOM 5324 N N . TYR A 1 664 ? -8.775 -6.011 53.128 1.00 92.31 664 TYR A N 1
ATOM 5325 C CA . TYR A 1 664 ? -8.227 -5.047 54.062 1.00 92.31 664 TYR A CA 1
ATOM 5326 C C . TYR A 1 664 ? -9.379 -4.277 54.699 1.00 92.31 664 TYR A C 1
ATOM 5328 O O . TYR A 1 664 ? -10.165 -3.633 54.005 1.00 92.31 664 TYR A O 1
ATOM 5336 N N . ASP A 1 665 ? -9.503 -4.382 56.019 1.00 91.06 665 ASP A N 1
ATOM 5337 C CA . ASP A 1 665 ? -10.523 -3.690 56.795 1.00 91.06 665 ASP A CA 1
ATOM 5338 C C . ASP A 1 665 ? -9.986 -2.312 57.190 1.00 91.06 665 ASP A C 1
ATOM 5340 O O . ASP A 1 665 ? -9.141 -2.199 58.084 1.00 91.06 665 ASP A O 1
ATOM 5344 N N . SER A 1 666 ? -10.470 -1.269 56.513 1.00 88.25 666 SER A N 1
ATOM 5345 C CA . SER A 1 666 ? -9.973 0.099 56.699 1.00 88.25 666 SER A CA 1
ATOM 5346 C C . SER A 1 666 ? -10.303 0.685 58.074 1.00 88.25 666 SER A C 1
ATOM 5348 O O . SER A 1 666 ? -9.561 1.515 58.590 1.00 88.25 666 SER A O 1
ATOM 5350 N N . LEU A 1 667 ? -11.381 0.219 58.714 1.00 86.56 667 LEU A N 1
ATOM 5351 C CA . LEU A 1 667 ? -11.776 0.645 60.059 1.00 86.56 667 LEU A CA 1
ATOM 5352 C C . LEU A 1 667 ? -10.904 -0.004 61.138 1.00 86.56 667 LEU A C 1
ATOM 5354 O O . LEU A 1 667 ? -10.695 0.567 62.215 1.00 86.56 667 LEU A O 1
ATOM 5358 N N . ALA A 1 668 ? -10.431 -1.223 60.881 1.00 88.00 668 ALA A N 1
ATOM 5359 C CA . ALA A 1 668 ? -9.549 -1.949 61.785 1.00 88.00 668 ALA A CA 1
ATOM 5360 C C . ALA A 1 668 ? -8.056 -1.726 61.496 1.00 88.00 668 ALA A C 1
ATOM 5362 O O . ALA A 1 668 ? -7.246 -2.043 62.370 1.00 88.00 668 ALA A O 1
ATOM 5363 N N . GLY A 1 669 ? -7.703 -1.204 60.318 1.00 88.12 669 GLY A N 1
ATOM 5364 C CA . GLY A 1 669 ? -6.324 -0.972 59.889 1.00 88.12 669 GLY A CA 1
ATOM 5365 C C . GLY A 1 669 ? -5.537 -2.265 59.664 1.00 88.12 669 GLY A C 1
ATOM 5366 O O . GLY A 1 669 ? -4.358 -2.339 60.003 1.00 88.12 669 GLY A O 1
ATOM 5367 N N . ARG A 1 670 ? -6.185 -3.343 59.195 1.00 89.12 670 ARG A N 1
ATOM 5368 C CA . ARG A 1 670 ? -5.532 -4.659 59.066 1.00 89.12 670 ARG A CA 1
ATOM 5369 C C . ARG A 1 670 ? -6.104 -5.524 57.959 1.00 89.12 670 ARG A C 1
ATOM 5371 O O . ARG A 1 670 ? -7.265 -5.407 57.574 1.00 89.12 670 ARG A O 1
ATOM 5378 N N . ILE A 1 671 ? -5.278 -6.464 57.521 1.00 89.94 671 ILE A N 1
ATOM 5379 C CA . ILE A 1 671 ? -5.657 -7.490 56.559 1.00 89.94 671 ILE A CA 1
ATOM 5380 C C . ILE A 1 671 ? -6.421 -8.619 57.259 1.00 89.94 671 ILE A C 1
ATOM 5382 O O . ILE A 1 671 ? -6.136 -8.995 58.399 1.00 89.94 671 ILE A O 1
ATOM 5386 N N . VAL A 1 672 ? -7.411 -9.139 56.548 1.00 89.12 672 VAL A N 1
ATOM 5387 C CA . VAL A 1 672 ? -8.318 -10.214 56.921 1.00 89.12 672 VAL A CA 1
ATOM 5388 C C . VAL A 1 672 ? -8.255 -11.276 55.829 1.00 89.12 672 VAL A C 1
ATOM 5390 O O . VAL A 1 672 ? -8.300 -10.955 54.643 1.00 89.12 672 VAL A O 1
ATOM 5393 N N . GLN A 1 673 ? -8.152 -12.543 56.217 1.00 85.81 673 GLN A N 1
ATOM 5394 C CA . GLN A 1 673 ? -8.150 -13.672 55.286 1.00 85.81 673 GLN A CA 1
ATOM 5395 C C . GLN A 1 673 ? -9.345 -14.588 55.550 1.00 85.81 673 GLN A C 1
ATOM 5397 O O . GLN A 1 673 ? -9.724 -14.830 56.702 1.00 85.81 673 GLN A O 1
ATOM 5402 N N . GLY A 1 674 ? -9.931 -15.107 54.470 1.00 81.44 674 GLY A N 1
ATOM 5403 C CA . GLY A 1 674 ? -10.847 -16.240 54.543 1.00 81.44 674 GLY A CA 1
ATOM 5404 C C . GLY A 1 674 ? -10.105 -17.509 54.964 1.00 81.44 674 GLY A C 1
ATOM 5405 O O . GLY A 1 674 ? -8.918 -17.666 54.675 1.00 81.44 674 GLY A O 1
ATOM 5406 N N . GLY A 1 675 ? -10.787 -18.413 55.671 1.00 73.31 675 GLY A N 1
ATOM 5407 C CA . GLY A 1 675 ? -10.214 -19.721 55.988 1.00 73.31 675 GLY A CA 1
ATOM 5408 C C . GLY A 1 675 ? -9.996 -20.555 54.724 1.00 73.31 675 GLY A C 1
ATOM 5409 O O . GLY A 1 675 ? -10.794 -20.480 53.795 1.00 73.31 675 GLY A O 1
ATOM 5410 N N . SER A 1 676 ? -8.960 -21.398 54.711 1.00 71.12 676 SER A N 1
ATOM 5411 C CA . SER A 1 676 ? -8.632 -22.290 53.581 1.00 71.12 676 SER A CA 1
ATOM 5412 C C . SER A 1 676 ? -9.698 -23.355 53.284 1.00 71.12 676 SER A C 1
ATOM 5414 O O . SER A 1 676 ? -9.620 -24.042 52.273 1.00 71.12 676 SER A O 1
ATOM 5416 N N . SER A 1 677 ? -10.697 -23.505 54.160 1.00 74.56 677 SER A N 1
ATOM 5417 C CA . SER A 1 677 ? -11.862 -24.369 53.953 1.00 74.56 677 SER A CA 1
ATOM 5418 C C . SER A 1 677 ? -12.975 -23.726 53.123 1.00 74.56 677 SER A C 1
ATOM 5420 O O . SER A 1 677 ? -13.924 -24.424 52.785 1.00 74.56 677 SER A O 1
ATOM 5422 N N . LEU A 1 678 ? -12.917 -22.414 52.867 1.00 80.31 678 LEU A N 1
ATOM 5423 C CA . LEU A 1 678 ? -13.858 -21.749 51.969 1.00 80.31 678 LEU A CA 1
ATOM 5424 C C . LEU A 1 678 ? -13.461 -22.045 50.530 1.00 80.31 678 LEU A C 1
ATOM 5426 O O . LEU A 1 678 ? -12.287 -21.900 50.178 1.00 80.31 678 LEU A O 1
ATOM 5430 N N . ASP A 1 679 ? -14.437 -22.386 49.690 1.00 79.31 679 ASP A N 1
ATOM 5431 C CA . ASP A 1 679 ? -14.195 -22.350 48.257 1.00 79.31 679 ASP A CA 1
ATOM 5432 C C . ASP A 1 679 ? -14.057 -20.886 47.848 1.00 79.31 679 ASP A C 1
ATOM 5434 O O . ASP A 1 679 ? -15.011 -20.110 47.820 1.00 79.31 679 ASP A O 1
ATOM 5438 N N . ALA A 1 680 ? -12.825 -20.480 47.569 1.00 74.88 680 ALA A N 1
ATOM 5439 C CA . ALA A 1 680 ? -12.551 -19.109 47.206 1.00 74.88 680 ALA A CA 1
ATOM 5440 C C . ALA A 1 680 ? -13.212 -18.730 45.859 1.00 74.88 680 ALA A C 1
ATOM 5442 O O . ALA A 1 680 ? -13.300 -17.535 45.567 1.00 74.88 680 ALA A O 1
ATOM 5443 N N . ASN A 1 681 ? -13.694 -19.695 45.053 1.00 74.50 681 ASN A N 1
ATOM 5444 C CA . ASN A 1 681 ? -14.468 -19.437 43.832 1.00 74.50 681 ASN A CA 1
ATOM 5445 C C . ASN A 1 681 ? -15.870 -18.896 44.114 1.00 74.50 681 ASN A C 1
ATOM 5447 O O . ASN A 1 681 ? -16.448 -18.289 43.215 1.00 74.50 681 ASN A O 1
ATOM 5451 N N . HIS A 1 682 ? -16.397 -19.098 45.322 1.00 79.06 682 HIS A N 1
ATOM 5452 C CA . HIS A 1 682 ? -17.730 -18.630 45.664 1.00 79.06 682 HIS A CA 1
ATOM 5453 C C . HIS A 1 682 ? -17.810 -17.097 45.740 1.00 79.06 682 HIS A C 1
ATOM 5455 O O . HIS A 1 682 ? -16.801 -16.403 45.949 1.00 79.06 682 HIS A O 1
ATOM 5461 N N . ASP A 1 683 ? -19.024 -16.557 45.603 1.00 78.94 683 ASP A N 1
ATOM 5462 C CA . ASP A 1 683 ? -19.312 -15.143 45.869 1.00 78.94 683 ASP A CA 1
ATOM 5463 C C . ASP A 1 683 ? -19.300 -14.860 47.385 1.00 78.94 683 ASP A C 1
ATOM 5465 O O . ASP A 1 683 ? -20.301 -14.982 48.097 1.00 78.94 683 ASP A O 1
ATOM 5469 N N . LEU A 1 684 ? -18.109 -14.524 47.893 1.00 83.38 684 LEU A N 1
ATOM 5470 C CA . LEU A 1 684 ? -17.853 -14.288 49.312 1.00 83.38 684 LEU A CA 1
ATOM 5471 C C . LEU A 1 684 ? -17.910 -12.796 49.668 1.00 83.38 684 LEU A C 1
ATOM 5473 O O . LEU A 1 684 ? -17.128 -11.981 49.172 1.00 83.38 684 LEU A O 1
ATOM 5477 N N . VAL A 1 685 ? -18.759 -12.453 50.637 1.00 84.06 685 VAL A N 1
ATOM 5478 C CA . VAL A 1 685 ? -18.933 -11.096 51.165 1.00 84.06 685 VAL A CA 1
ATOM 5479 C C . VAL A 1 685 ? -18.362 -11.002 52.577 1.00 84.06 685 VAL A C 1
ATOM 5481 O O . VAL A 1 685 ? -18.856 -11.630 53.514 1.00 84.06 685 VAL A O 1
ATOM 5484 N N . TYR A 1 686 ? -17.339 -10.172 52.765 1.00 88.44 686 TYR A N 1
ATOM 5485 C CA . TYR A 1 686 ? -16.831 -9.853 54.097 1.00 88.44 686 TYR A CA 1
ATOM 5486 C C . TYR A 1 686 ? -17.777 -8.883 54.823 1.00 88.44 686 TYR A C 1
ATOM 5488 O O . TYR A 1 686 ? -18.094 -7.812 54.311 1.00 88.44 686 TYR A O 1
ATOM 5496 N N . LEU A 1 687 ? -18.230 -9.271 56.019 1.00 87.38 687 LEU A N 1
ATOM 5497 C CA . LEU A 1 687 ? -19.217 -8.534 56.817 1.00 87.38 687 LEU A CA 1
ATOM 5498 C C . LEU A 1 687 ? -18.601 -7.710 57.961 1.00 87.38 687 LEU A C 1
ATOM 5500 O O . LEU A 1 687 ? -19.324 -6.973 58.632 1.00 87.38 687 LEU A O 1
ATOM 5504 N N . GLY A 1 688 ? -17.303 -7.865 58.230 1.00 87.81 688 GLY A N 1
ATOM 5505 C CA . GLY A 1 688 ? -16.605 -7.187 59.325 1.00 87.81 688 GLY A CA 1
ATOM 5506 C C . GLY A 1 688 ? -16.028 -8.133 60.384 1.00 87.81 688 GLY A C 1
ATOM 5507 O O . GLY A 1 688 ? -16.145 -9.361 60.311 1.00 87.81 688 GLY A O 1
ATOM 5508 N N . LEU A 1 689 ? -15.397 -7.545 61.404 1.00 89.88 689 LEU A N 1
ATOM 5509 C CA . LEU A 1 689 ? -14.818 -8.273 62.536 1.00 89.88 689 LEU A CA 1
ATOM 5510 C C . LEU A 1 689 ? -15.801 -8.430 63.708 1.00 89.88 689 LEU A C 1
ATOM 5512 O O . LEU A 1 689 ? -16.678 -7.597 63.948 1.00 89.88 689 LEU A O 1
ATOM 5516 N N . SER A 1 690 ? -15.595 -9.475 64.511 1.00 88.44 690 SER A N 1
ATOM 5517 C CA . SER A 1 690 ? -16.206 -9.632 65.833 1.00 88.44 690 SER A CA 1
ATOM 5518 C C . SER A 1 690 ? -15.847 -8.464 66.768 1.00 88.44 690 SER A C 1
ATOM 5520 O O . SER A 1 690 ? -14.875 -7.738 66.560 1.00 88.44 690 SER A O 1
ATOM 5522 N N . LYS A 1 691 ? -16.612 -8.278 67.856 1.00 84.88 691 LYS A N 1
ATOM 5523 C CA . LYS A 1 691 ? -16.396 -7.166 68.810 1.00 84.88 691 LYS A CA 1
ATOM 5524 C C . LYS A 1 691 ? -14.992 -7.140 69.429 1.00 84.88 691 LYS A C 1
ATOM 5526 O O . LYS A 1 691 ? -14.481 -6.065 69.718 1.00 84.88 691 LYS A O 1
ATOM 5531 N N . ASP A 1 692 ? -14.392 -8.307 69.645 1.00 86.06 692 ASP A N 1
ATOM 5532 C CA . ASP A 1 692 ? -13.022 -8.481 70.146 1.00 86.06 692 ASP A CA 1
ATOM 5533 C C . ASP A 1 692 ? -11.954 -8.437 69.035 1.00 86.06 692 ASP A C 1
ATOM 5535 O O . ASP A 1 692 ? -10.760 -8.546 69.317 1.00 86.06 692 ASP A O 1
ATOM 5539 N N . ARG A 1 693 ? -12.377 -8.252 67.776 1.00 85.00 693 ARG A N 1
ATOM 5540 C CA . ARG A 1 693 ? -11.551 -8.201 66.563 1.00 85.00 693 ARG A CA 1
ATOM 5541 C C . ARG A 1 693 ? -10.703 -9.456 66.325 1.00 85.00 693 ARG A C 1
ATOM 5543 O O . ARG A 1 693 ? -9.712 -9.395 65.597 1.00 85.00 693 ARG A O 1
ATOM 5550 N N . GLN A 1 694 ? -11.064 -10.586 66.931 1.00 86.94 694 GLN A N 1
ATOM 5551 C CA . GLN A 1 694 ? -10.336 -11.847 66.770 1.00 86.94 694 GLN A CA 1
ATOM 5552 C C . GLN A 1 694 ? -10.850 -12.672 65.591 1.00 86.94 694 GLN A C 1
ATOM 5554 O O . GLN A 1 694 ? -10.072 -13.397 64.980 1.00 86.94 694 GLN A O 1
ATOM 5559 N N . GLU A 1 695 ? -12.125 -12.543 65.225 1.00 90.00 695 GLU A N 1
ATOM 5560 C CA . GLU A 1 695 ? -12.722 -13.335 64.152 1.00 90.00 695 GLU A CA 1
ATOM 5561 C C . GLU A 1 695 ? -13.333 -12.457 63.060 1.00 90.00 695 GLU A C 1
ATOM 5563 O O . GLU A 1 695 ? -13.914 -11.410 63.338 1.00 90.00 695 GLU A O 1
ATOM 5568 N N . ALA A 1 696 ? -13.226 -12.909 61.814 1.00 90.50 696 ALA A N 1
ATOM 5569 C CA . ALA A 1 696 ? -13.874 -12.311 60.655 1.00 90.50 696 ALA A CA 1
ATOM 5570 C C . ALA A 1 696 ? -15.197 -13.011 60.361 1.00 90.50 696 ALA A C 1
ATOM 5572 O O . ALA A 1 696 ? -15.275 -14.240 60.420 1.00 90.50 696 ALA A O 1
ATOM 5573 N N . LEU A 1 697 ? -16.220 -12.231 60.027 1.00 91.31 697 LEU A N 1
ATOM 5574 C CA . LEU A 1 697 ? -17.522 -12.715 59.586 1.00 91.31 697 LEU A CA 1
ATOM 5575 C C . LEU A 1 697 ? -17.568 -12.633 58.059 1.00 91.31 697 LEU A C 1
ATOM 5577 O O . LEU A 1 697 ? -17.385 -11.557 57.493 1.00 91.31 697 LEU A O 1
ATOM 5581 N N . ILE A 1 698 ? -17.791 -13.764 57.398 1.00 90.88 698 ILE A N 1
ATOM 5582 C CA . ILE A 1 698 ? -17.842 -13.862 55.934 1.00 90.88 698 ILE A CA 1
ATOM 5583 C C . ILE A 1 698 ? -19.148 -14.556 55.565 1.00 90.88 698 ILE A C 1
ATOM 5585 O O . ILE A 1 698 ? -19.475 -15.587 56.146 1.00 90.88 698 ILE A O 1
ATOM 5589 N N . TYR A 1 699 ? -19.904 -13.984 54.638 1.00 88.06 699 TYR A N 1
ATOM 5590 C CA . TYR A 1 699 ? -21.094 -14.599 54.069 1.00 88.06 699 TYR A CA 1
ATOM 5591 C C . TYR A 1 699 ? -20.759 -15.196 52.709 1.00 88.06 699 TYR A C 1
ATOM 5593 O O . TYR A 1 699 ? -20.135 -14.535 51.886 1.00 88.06 699 TYR A O 1
ATOM 5601 N N . ASP A 1 700 ? -21.165 -16.434 52.495 1.00 88.31 700 ASP A N 1
ATOM 5602 C CA . ASP A 1 700 ? -21.067 -17.131 51.224 1.00 88.31 700 ASP A CA 1
ATOM 5603 C C . ASP A 1 700 ? -22.439 -17.071 50.547 1.00 88.31 700 ASP A C 1
ATOM 5605 O O . ASP A 1 700 ? -23.405 -17.670 51.036 1.00 88.31 700 ASP A O 1
ATOM 5609 N N . ASN A 1 701 ? -22.544 -16.293 49.466 1.00 81.44 701 ASN A N 1
ATOM 5610 C CA . ASN A 1 701 ? -23.795 -16.143 48.725 1.00 81.44 701 ASN A CA 1
ATOM 5611 C C . ASN A 1 701 ? -24.182 -17.429 47.983 1.00 81.44 701 ASN A C 1
ATOM 5613 O O . ASN A 1 701 ? -25.376 -17.665 47.790 1.00 81.44 701 ASN A O 1
ATOM 5617 N N . ASP A 1 702 ? -23.229 -18.274 47.599 1.00 82.81 702 ASP A N 1
ATOM 5618 C CA . ASP A 1 702 ? -23.517 -19.479 46.820 1.00 82.81 702 ASP A CA 1
ATOM 5619 C C . ASP A 1 702 ? -24.077 -20.581 47.720 1.00 82.81 702 ASP A C 1
ATOM 5621 O O . ASP A 1 702 ? -25.065 -21.241 47.386 1.00 82.81 702 ASP A O 1
ATOM 5625 N N . GLU A 1 703 ? -23.514 -20.720 48.919 1.00 87.75 703 GLU A N 1
ATOM 5626 C CA . GLU A 1 703 ? -24.003 -21.664 49.926 1.00 87.75 703 GLU A CA 1
ATOM 5627 C C . GLU A 1 703 ? -25.104 -21.087 50.825 1.00 87.75 703 GLU A C 1
ATOM 5629 O O . GLU A 1 703 ? -25.734 -21.829 51.585 1.00 87.75 703 GLU A O 1
ATOM 5634 N N . GLN A 1 704 ? -25.353 -19.775 50.741 1.00 89.75 704 GLN A N 1
ATOM 5635 C CA . GLN A 1 704 ? -26.274 -19.021 51.600 1.00 89.75 704 GLN A CA 1
ATOM 5636 C C . GLN A 1 704 ? -25.946 -19.171 53.099 1.00 89.75 704 GLN A C 1
ATOM 5638 O O . GLN A 1 704 ? -26.842 -19.192 53.953 1.00 89.75 704 GLN A O 1
ATOM 5643 N N . GLN A 1 705 ? -24.658 -19.283 53.438 1.00 91.12 705 GLN A N 1
ATOM 5644 C CA . GLN A 1 705 ? -24.172 -19.535 54.797 1.00 91.12 705 GLN A CA 1
ATOM 5645 C C . GLN A 1 705 ? -23.260 -18.421 55.303 1.00 91.12 705 GLN A C 1
ATOM 5647 O O . GLN A 1 705 ? -22.546 -17.773 54.548 1.00 91.12 705 GLN A O 1
ATOM 5652 N N . GLN A 1 706 ? -23.269 -18.209 56.620 1.00 90.38 706 GLN A N 1
ATOM 5653 C CA . GLN A 1 706 ? -22.363 -17.275 57.278 1.00 90.38 706 GLN A CA 1
ATOM 5654 C C . GLN A 1 706 ? -21.310 -18.032 58.080 1.00 90.38 706 GLN A C 1
ATOM 5656 O O . GLN A 1 706 ? -21.625 -18.846 58.949 1.00 90.38 706 GLN A O 1
ATOM 5661 N N . TYR A 1 707 ? -20.058 -17.675 57.845 1.00 89.12 707 TYR A N 1
ATOM 5662 C CA . TYR A 1 707 ? -18.888 -18.240 58.482 1.00 89.12 707 TYR A CA 1
ATOM 5663 C C . TYR A 1 707 ? -18.232 -17.248 59.443 1.00 89.12 707 TYR A C 1
ATOM 5665 O O . TYR A 1 707 ? -18.309 -16.027 59.274 1.00 89.12 707 TYR A O 1
ATOM 5673 N N . ARG A 1 708 ? -17.561 -17.786 60.466 1.00 89.12 708 ARG A N 1
ATOM 5674 C CA . ARG A 1 708 ? -16.752 -17.028 61.426 1.00 89.12 708 ARG A CA 1
ATOM 5675 C C . ARG A 1 708 ? -15.365 -17.656 61.502 1.00 89.12 708 ARG A C 1
ATOM 5677 O O . ARG A 1 708 ? -15.246 -18.812 61.898 1.00 89.12 708 ARG A O 1
ATOM 5684 N N . PHE A 1 709 ? -14.334 -16.902 61.131 1.00 86.62 709 PHE A N 1
ATOM 5685 C CA . PHE A 1 709 ? -12.954 -17.393 61.076 1.00 86.62 709 PHE A CA 1
ATOM 5686 C C . PHE A 1 709 ? -12.054 -16.643 62.038 1.00 86.62 709 PHE A C 1
ATOM 5688 O O . PHE A 1 709 ? -11.919 -15.424 61.925 1.00 86.62 709 PHE A O 1
ATOM 5695 N N . LEU A 1 710 ? -11.384 -17.380 62.924 1.00 87.06 710 LEU A N 1
ATOM 5696 C CA . LEU A 1 710 ? -10.314 -16.836 63.752 1.00 87.06 710 LEU A CA 1
ATOM 5697 C C . LEU A 1 710 ? -9.186 -16.328 62.852 1.00 87.06 710 LEU A C 1
ATOM 5699 O O . LEU A 1 710 ? -8.694 -17.052 61.989 1.00 87.06 710 LEU A O 1
ATOM 5703 N N . GLN A 1 711 ? -8.798 -15.076 63.052 1.00 87.06 711 GLN A N 1
ATOM 5704 C CA . GLN A 1 711 ? -7.799 -14.419 62.226 1.00 87.06 711 GLN A CA 1
ATOM 5705 C C . GLN A 1 711 ? -6.395 -14.632 62.802 1.00 87.06 711 GLN A C 1
ATOM 5707 O O . GLN A 1 711 ? -6.215 -14.538 64.020 1.00 87.06 711 GLN A O 1
ATOM 5712 N N . PRO A 1 712 ? -5.392 -14.916 61.956 1.00 77.94 712 PRO A N 1
ATOM 5713 C CA . PRO A 1 712 ? -4.024 -15.096 62.416 1.00 77.94 712 PRO A CA 1
ATOM 5714 C C . PRO A 1 712 ? -3.442 -13.774 62.937 1.00 77.94 712 PRO A C 1
ATOM 5716 O O . PRO A 1 712 ? -3.827 -12.694 62.492 1.00 77.94 712 PRO A O 1
ATOM 5719 N N . ALA A 1 713 ? -2.497 -13.870 63.877 1.00 71.06 713 ALA A N 1
ATOM 5720 C CA . ALA A 1 713 ? -1.797 -12.702 64.416 1.00 71.06 713 ALA A CA 1
ATOM 5721 C C . ALA A 1 713 ? -0.933 -12.004 63.351 1.00 71.06 713 ALA A C 1
ATOM 5723 O O . ALA A 1 713 ? -0.899 -10.779 63.315 1.00 71.06 713 ALA A O 1
ATOM 5724 N N . ASP A 1 714 ? -0.314 -12.791 62.462 1.00 70.12 714 ASP A N 1
ATOM 5725 C CA . ASP A 1 714 ? 0.467 -12.316 61.322 1.00 70.12 714 ASP A CA 1
ATOM 5726 C C . ASP A 1 714 ? -0.101 -12.897 60.025 1.00 70.12 714 ASP A C 1
ATOM 5728 O O . ASP A 1 714 ? -0.233 -14.116 59.872 1.00 70.12 714 ASP A O 1
ATOM 5732 N N . VAL A 1 715 ? -0.418 -12.018 59.076 1.00 73.94 715 VAL A N 1
ATOM 5733 C CA . VAL A 1 715 ? -0.934 -12.393 57.760 1.00 73.94 715 VAL A CA 1
ATOM 5734 C C . VAL A 1 715 ? 0.223 -12.443 56.765 1.00 73.94 715 VAL A C 1
ATOM 5736 O O . VAL A 1 715 ? 0.844 -11.425 56.473 1.00 73.94 715 VAL A O 1
ATOM 5739 N N . THR A 1 716 ? 0.520 -13.624 56.220 1.00 73.38 716 THR A N 1
ATOM 5740 C CA . THR A 1 716 ? 1.449 -13.755 55.087 1.00 73.38 716 THR A CA 1
ATOM 5741 C C . THR A 1 716 ? 0.662 -13.660 53.785 1.00 73.38 716 THR A C 1
ATOM 5743 O O . THR A 1 716 ? -0.280 -14.425 53.576 1.00 73.38 716 THR A O 1
ATOM 5746 N N . LEU A 1 717 ? 1.042 -12.726 52.914 1.00 78.88 717 LEU A N 1
ATOM 5747 C CA . LEU A 1 717 ? 0.466 -12.588 51.579 1.00 78.88 717 LEU A CA 1
ATOM 5748 C C . LEU A 1 717 ? 1.375 -13.267 50.561 1.00 78.88 717 LEU A C 1
ATOM 5750 O O . LEU A 1 717 ? 2.552 -12.923 50.464 1.00 78.88 717 LEU A O 1
ATOM 5754 N N . THR A 1 718 ? 0.811 -14.176 49.772 1.00 82.38 718 THR A N 1
ATOM 5755 C CA . THR A 1 718 ? 1.515 -14.834 48.665 1.00 82.38 718 THR A CA 1
ATOM 5756 C C . THR A 1 718 ? 0.795 -14.504 47.351 1.00 82.38 718 THR A C 1
ATOM 5758 O O . THR A 1 718 ? -0.133 -15.224 46.979 1.00 82.38 718 THR A O 1
ATOM 5761 N N . PRO A 1 719 ? 1.155 -13.403 46.656 1.00 81.12 719 PRO A N 1
ATOM 5762 C CA . PRO A 1 719 ? 0.492 -13.004 45.416 1.00 81.12 719 PRO A CA 1
ATOM 5763 C C . PRO A 1 719 ? 0.874 -13.898 44.224 1.00 81.12 719 PRO A C 1
ATOM 5765 O O . PRO A 1 719 ? 2.058 -14.134 43.953 1.00 81.12 719 PRO A O 1
ATOM 5768 N N . THR A 1 720 ? -0.103 -14.341 43.441 1.00 72.69 720 THR A N 1
ATOM 5769 C CA . THR A 1 720 ? 0.068 -15.369 42.403 1.00 72.69 720 THR A CA 1
ATOM 5770 C C . THR A 1 720 ? -0.942 -15.238 41.270 1.00 72.69 720 THR A C 1
ATOM 5772 O O . THR A 1 720 ? -2.125 -15.050 41.521 1.00 72.69 720 THR A O 1
ATOM 5775 N N . GLU A 1 721 ? -0.477 -15.442 40.033 1.00 63.03 721 GLU A N 1
ATOM 5776 C CA . GLU A 1 721 ? -1.319 -15.441 38.823 1.00 63.03 721 GLU A CA 1
ATOM 5777 C C . GLU A 1 721 ? -2.307 -16.614 38.781 1.00 63.03 721 GLU A C 1
ATOM 5779 O O . GLU A 1 721 ? -3.304 -16.557 38.072 1.00 63.03 721 GLU A O 1
ATOM 5784 N N . ASN A 1 722 ? -2.041 -17.659 39.573 1.00 50.50 722 ASN A N 1
ATOM 5785 C CA . ASN A 1 722 ? -2.919 -18.817 39.751 1.00 50.50 722 ASN A CA 1
ATOM 5786 C C . ASN A 1 722 ? -3.916 -18.628 40.910 1.00 50.50 722 ASN A C 1
ATOM 5788 O O . ASN A 1 722 ? -4.668 -19.548 41.231 1.00 50.50 722 ASN A O 1
ATOM 5792 N N . GLY A 1 723 ? -3.869 -17.489 41.607 1.00 54.16 723 GLY A N 1
ATOM 5793 C CA . GLY A 1 723 ? -4.866 -17.119 42.605 1.00 54.16 723 GLY A CA 1
ATOM 5794 C C . GLY A 1 723 ? -6.156 -16.695 41.910 1.00 54.16 723 GLY A C 1
ATOM 5795 O O . GLY A 1 723 ? -6.151 -16.365 40.726 1.00 54.16 723 GLY A O 1
ATOM 5796 N N . LEU A 1 724 ? -7.280 -16.702 42.625 1.00 51.41 724 LEU A N 1
ATOM 5797 C CA . LEU A 1 724 ? -8.558 -16.374 41.999 1.00 51.41 724 LEU A CA 1
ATOM 5798 C C . LEU A 1 724 ? -8.620 -14.908 41.590 1.00 51.41 724 LEU A C 1
ATOM 5800 O O . LEU A 1 724 ? -8.829 -14.006 42.406 1.00 51.41 724 LEU A O 1
ATOM 5804 N N . LEU A 1 725 ? -8.445 -14.702 40.292 1.00 55.28 725 LEU A N 1
ATOM 5805 C CA . LEU A 1 725 ? -8.885 -13.522 39.573 1.00 55.28 725 LEU A CA 1
ATOM 5806 C C . LEU A 1 725 ? -10.419 -13.529 39.569 1.00 55.28 725 LEU A C 1
ATOM 5808 O O . LEU A 1 725 ? -11.040 -14.585 39.694 1.00 55.28 725 LEU A O 1
ATOM 5812 N N . ILE A 1 726 ? -11.057 -12.363 39.466 1.00 50.62 726 ILE A N 1
ATOM 5813 C CA . ILE A 1 726 ? -12.495 -12.337 39.171 1.00 50.62 726 ILE A CA 1
ATOM 5814 C C . ILE A 1 726 ? -12.672 -13.089 37.845 1.00 50.62 726 ILE A C 1
ATOM 5816 O O . ILE A 1 726 ? -12.195 -12.627 36.810 1.00 50.62 726 ILE A O 1
ATOM 5820 N N . SER A 1 727 ? -13.329 -14.249 37.889 1.00 39.59 727 SER A N 1
ATOM 5821 C CA . SER A 1 727 ? -13.651 -15.090 36.727 1.00 39.59 727 SER A CA 1
ATOM 5822 C C . SER A 1 727 ? -14.540 -14.377 35.700 1.00 39.59 727 SER A C 1
ATOM 5824 O O . SER A 1 727 ? -14.692 -14.860 34.583 1.00 39.59 727 SER A O 1
ATOM 5826 N N . ASP A 1 728 ? -15.069 -13.210 36.072 1.00 42.78 728 ASP A N 1
ATOM 5827 C CA . ASP A 1 728 ? -15.915 -12.335 35.263 1.00 42.78 728 ASP A CA 1
ATOM 5828 C C . ASP A 1 728 ? -15.166 -11.142 34.646 1.00 42.78 728 ASP A C 1
ATOM 5830 O O . ASP A 1 728 ? -15.810 -10.284 34.046 1.00 42.78 728 ASP A O 1
ATOM 5834 N N . ILE A 1 729 ? -13.833 -11.031 34.789 1.00 44.22 729 ILE A N 1
ATOM 5835 C CA . ILE A 1 729 ? -13.058 -10.080 33.977 1.00 44.22 729 ILE A CA 1
ATOM 5836 C C . ILE A 1 729 ? -12.968 -10.712 32.588 1.00 44.22 729 ILE A C 1
ATOM 5838 O O . ILE A 1 729 ? -12.253 -11.706 32.430 1.00 44.22 729 ILE A O 1
ATOM 5842 N N . PRO A 1 730 ? -13.685 -10.190 31.577 1.00 37.84 730 PRO A N 1
ATOM 5843 C CA . PRO A 1 730 ? -13.613 -10.757 30.245 1.00 37.84 730 PRO A CA 1
ATOM 5844 C C . PRO A 1 730 ? -12.163 -10.661 29.761 1.00 37.84 730 PRO A C 1
ATOM 5846 O O . PRO A 1 730 ? -11.487 -9.655 29.996 1.00 37.84 730 PRO A O 1
ATOM 5849 N N . THR A 1 731 ? -11.675 -11.703 29.085 1.00 36.81 731 THR A N 1
ATOM 5850 C CA . THR A 1 731 ? -10.332 -11.696 28.479 1.00 36.81 731 THR A CA 1
ATOM 5851 C C . THR A 1 731 ? -10.185 -10.590 27.435 1.00 36.81 731 THR A C 1
ATOM 5853 O O . THR A 1 731 ? -9.070 -10.140 27.181 1.00 36.81 731 THR A O 1
ATOM 5856 N N . ASP A 1 732 ? -11.311 -10.122 26.892 1.00 36.50 732 ASP A N 1
ATOM 5857 C CA . ASP A 1 732 ? -11.387 -9.026 25.941 1.00 36.50 732 ASP A CA 1
ATOM 5858 C C . ASP A 1 732 ? -11.929 -7.756 26.623 1.00 36.50 732 ASP A C 1
ATOM 5860 O O . ASP A 1 732 ? -13.026 -7.767 27.186 1.00 36.50 732 ASP A O 1
ATOM 5864 N N . PRO A 1 733 ? -11.199 -6.632 26.594 1.00 40.00 733 PRO A N 1
ATOM 5865 C CA . PRO A 1 733 ? -11.700 -5.379 27.140 1.00 40.00 733 PRO A CA 1
ATOM 5866 C C . PRO A 1 733 ? -12.961 -4.910 26.393 1.00 40.00 733 PRO A C 1
ATOM 5868 O O . PRO A 1 733 ? -13.115 -5.184 25.207 1.00 40.00 733 PRO A O 1
ATOM 5871 N N . LEU A 1 734 ? -13.835 -4.132 27.049 1.00 41.09 734 LEU A N 1
ATOM 5872 C CA . LEU A 1 734 ? -15.074 -3.570 26.465 1.00 41.09 734 LEU A CA 1
ATOM 5873 C C . LEU A 1 734 ? -14.898 -2.947 25.067 1.00 41.09 734 LEU A C 1
ATOM 5875 O O . LEU A 1 734 ? -15.818 -2.964 24.254 1.00 41.09 734 LEU A O 1
ATOM 5879 N N . TRP A 1 735 ? -13.721 -2.393 24.780 1.00 43.50 735 TRP A N 1
ATOM 5880 C CA . TRP A 1 735 ? -13.412 -1.771 23.498 1.00 43.50 735 TRP A CA 1
ATOM 5881 C C . TRP A 1 735 ? -13.103 -2.768 22.371 1.00 43.50 735 TRP A C 1
ATOM 5883 O O . TRP A 1 735 ? -13.145 -2.364 21.222 1.00 43.50 735 TRP A O 1
ATOM 5893 N N . ALA A 1 736 ? -12.900 -4.060 22.634 1.00 29.84 736 ALA A N 1
ATOM 5894 C CA . ALA A 1 736 ? -12.764 -5.080 21.586 1.00 29.84 736 ALA A CA 1
ATOM 5895 C C . ALA A 1 736 ? -14.074 -5.329 20.803 1.00 29.84 736 ALA A C 1
ATOM 5897 O O . ALA A 1 736 ? -14.047 -5.880 19.706 1.00 29.84 736 ALA A O 1
ATOM 5898 N N . ALA A 1 737 ? -15.224 -4.909 21.348 1.00 31.12 737 ALA A N 1
ATOM 5899 C CA . ALA A 1 737 ? -16.525 -4.994 20.679 1.00 31.12 737 ALA A CA 1
ATOM 5900 C C . ALA A 1 737 ? -16.926 -3.704 19.931 1.00 31.12 737 ALA A C 1
ATOM 5902 O O . ALA A 1 737 ? -17.845 -3.743 19.113 1.00 31.12 737 ALA A O 1
ATOM 5903 N N . PHE A 1 738 ? -16.263 -2.575 20.221 1.00 32.62 738 PHE A N 1
ATOM 5904 C CA . PHE A 1 738 ? -16.611 -1.237 19.713 1.00 32.62 738 PHE A CA 1
ATOM 5905 C C . PHE A 1 738 ? -15.458 -0.510 18.991 1.00 32.62 738 PHE A C 1
ATOM 5907 O O . PHE A 1 738 ? -15.681 0.596 18.497 1.00 32.62 738 PHE A O 1
ATOM 5914 N N . ALA A 1 739 ? -14.257 -1.100 18.952 1.00 30.86 739 ALA A N 1
ATOM 5915 C CA . ALA A 1 739 ? -13.142 -0.694 18.097 1.00 30.86 739 ALA A CA 1
ATOM 5916 C C . ALA A 1 739 ? -13.225 -1.419 16.752 1.00 30.86 739 ALA A C 1
ATOM 5918 O O . ALA A 1 739 ? -13.306 -2.676 16.763 1.00 30.86 739 ALA A O 1
#